Protein AF-A0A2W4IG12-F1 (afdb_monomer_lite)

Foldseek 3Di:
DDLVVVLVVLVVVPDDDDPVSVVVNVVSVVVVLLVVVLVVCVVVVHDALLVLVPDDLVVVLVVLVVDVSVQVVLCVVQVDHSVDDDSVSSSVVVCSRHPDDDPVVLLVVVVVVCVVQVPQALLLCVVRDPLVVVLVVCVVDSSSQVVLCVQQVDHSVPDDPVSVSSSCVVSVGHHDDLLRLLVVVCVVCVVVVHQALVSLVPDDLVRCLVVCVDSSSVSVCVVVVHDSVRDDSVNSSVVCVSSPGHHPPLLVQCCVLCVVVQALVSLPVCDDQLSSLVSQCVGPSSVVVLVVVVCPDSVPRDPVSSLSSRVVSPGPPRPPPPPPPLLVLLVVVQVLCVVVVNQALVSLLVCALCCQLVPSLDCVNVPPCNVVNQVSLCVQPVDGSNPDDSVSSNSSCVVSPGDDDDPVRVVVVLVVLCVVVVHDPVPDDPVNVVPPVVSVVCVRVDD

Sequence (447 aa):
MTIENYYDYLLRQDRNLSSYSSGTKSKVDNILKINEIEKIFIEKGFESYYDFYFLKIDDFKKILEENEEIRSFFHEKTGKTISKFSRTDFLDFIEIFFEKQNIQELLQDLYLFFQEKGIYYLDSYFLQLDLQNIKDEIYKNNKLKYFFKKLSRKNISELSYDDFGNILKKLGFQEISNTELFSKIKIYLKERKIFYLDDLNEIPISKFEEFFENEFVNLYFFKKGIYKSFLTREDIIKFGEDIGLLNYNYKNGINLFLKDIKNYNNLMSIGTINEIRDFLTSNRACLYILRELNLDYLQDFRSEHIQKFARRIGLEGVPKLESYDEENIKQTIKSIFENNNIKDLYTLKFYGIRNLRKGILMKKNIGKIYDKINTYIKNLTGKIIPKLESLDLEIIGKDIGLYEYTEQEQKDRFLRILKIAGVDLDTMIASDFKRRSFLWKHSQIHY

Structure (mmCIF, N/CA/C/O backbone):
data_AF-A0A2W4IG12-F1
#
_entry.id   AF-A0A2W4IG12-F1
#
loop_
_atom_site.group_PDB
_atom_site.id
_atom_site.type_symbol
_atom_site.label_atom_id
_atom_site.label_alt_id
_atom_site.label_comp_id
_atom_site.label_asym_id
_atom_site.label_entity_id
_atom_site.label_seq_id
_atom_site.pdbx_PDB_ins_code
_atom_site.Cartn_x
_atom_site.Cartn_y
_atom_site.Cartn_z
_atom_site.occupancy
_atom_site.B_iso_or_equiv
_atom_site.auth_seq_id
_atom_site.auth_comp_id
_atom_site.auth_asym_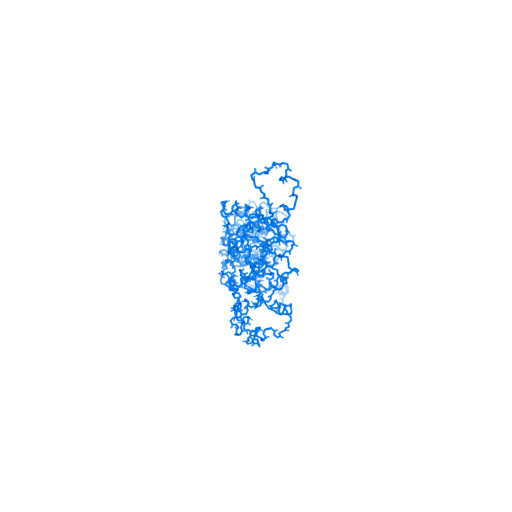id
_atom_site.auth_atom_id
_atom_site.pdbx_PDB_model_num
ATOM 1 N N . MET A 1 1 ? -2.528 -15.803 58.183 1.00 47.03 1 MET A N 1
ATOM 2 C CA . MET A 1 1 ? -3.771 -16.108 58.923 1.00 47.03 1 MET A CA 1
ATOM 3 C C . MET A 1 1 ? -4.913 -15.745 57.989 1.00 47.03 1 MET A C 1
ATOM 5 O O . MET A 1 1 ? -4.969 -14.590 57.592 1.00 47.03 1 MET A O 1
ATOM 9 N N . THR A 1 2 ? -5.693 -16.715 57.509 1.00 52.09 2 THR A N 1
ATOM 10 C CA . THR A 1 2 ? -6.857 -16.453 56.639 1.00 52.09 2 THR A CA 1
ATOM 11 C C . THR A 1 2 ? -7.980 -15.793 57.450 1.00 52.09 2 THR A C 1
ATOM 13 O O . THR A 1 2 ? -7.958 -15.863 58.680 1.00 52.09 2 THR A O 1
ATOM 16 N N . ILE A 1 3 ? -8.947 -15.143 56.787 1.00 56.22 3 ILE A N 1
ATOM 17 C CA . ILE A 1 3 ? -10.118 -14.533 57.453 1.00 56.22 3 ILE A CA 1
ATOM 18 C C . ILE A 1 3 ? -10.862 -15.581 58.296 1.00 56.22 3 ILE A C 1
ATOM 20 O O . ILE A 1 3 ? -11.201 -15.302 59.442 1.00 56.22 3 ILE A O 1
ATOM 24 N N . GLU A 1 4 ? -10.999 -16.805 57.781 1.00 52.22 4 GLU A N 1
ATOM 25 C CA . GLU A 1 4 ? -11.567 -17.956 58.499 1.00 52.22 4 GLU A CA 1
ATOM 26 C C . GLU A 1 4 ? -10.773 -18.300 59.771 1.00 52.22 4 GLU A C 1
ATOM 28 O O . GLU A 1 4 ? -11.349 -18.414 60.848 1.00 52.22 4 GLU A O 1
ATOM 33 N N . ASN A 1 5 ? -9.436 -18.345 59.701 1.00 57.41 5 ASN A N 1
ATOM 34 C CA . ASN A 1 5 ? -8.597 -18.628 60.874 1.00 57.41 5 ASN A CA 1
ATOM 35 C C . ASN A 1 5 ? -8.658 -17.510 61.934 1.00 57.41 5 ASN A C 1
ATOM 37 O O . ASN A 1 5 ? -8.469 -17.774 63.122 1.00 57.41 5 ASN A O 1
ATOM 41 N N . TYR A 1 6 ? -8.889 -16.260 61.520 1.00 61.22 6 TYR A N 1
ATOM 42 C CA . TYR A 1 6 ? -9.087 -15.133 62.436 1.00 61.22 6 TYR A CA 1
ATOM 43 C C . TYR A 1 6 ? -10.495 -15.142 63.053 1.00 61.22 6 TYR A C 1
ATOM 45 O O . TYR A 1 6 ? -10.652 -14.818 64.230 1.00 61.22 6 TYR A O 1
ATOM 53 N N . TYR A 1 7 ? -11.507 -15.573 62.298 1.00 58.25 7 TYR A N 1
ATOM 54 C CA . TYR A 1 7 ? -12.872 -15.762 62.786 1.00 58.25 7 TYR A CA 1
ATOM 55 C C . TYR A 1 7 ? -12.953 -16.875 63.839 1.00 58.25 7 TYR A C 1
ATOM 57 O O . TYR A 1 7 ? -13.481 -16.655 64.929 1.00 58.25 7 TYR A O 1
ATOM 65 N N . ASP A 1 8 ? -12.307 -18.014 63.585 1.00 60.16 8 ASP A N 1
ATOM 66 C CA . ASP A 1 8 ? -12.163 -19.107 64.554 1.00 60.16 8 ASP A CA 1
ATOM 67 C C . ASP A 1 8 ? -11.416 -18.674 65.822 1.00 60.16 8 ASP A C 1
ATOM 69 O O . ASP A 1 8 ? -11.732 -19.117 66.927 1.00 60.16 8 ASP A O 1
ATOM 73 N N . TYR A 1 9 ? -10.427 -17.786 65.691 1.00 64.56 9 TYR A N 1
ATOM 74 C CA . TYR A 1 9 ? -9.730 -17.195 66.832 1.00 64.56 9 TYR A CA 1
ATOM 75 C C . TYR A 1 9 ? -10.652 -16.288 67.668 1.00 64.56 9 TYR A C 1
ATOM 77 O O . TYR A 1 9 ? -10.629 -16.361 68.898 1.00 64.56 9 TYR A O 1
ATOM 85 N N . LEU A 1 10 ? -11.496 -15.476 67.021 1.00 57.56 10 LEU A N 1
ATOM 86 C CA . LEU A 1 10 ? -12.480 -14.621 67.695 1.00 57.56 10 LEU A CA 1
ATOM 87 C C . LEU A 1 10 ? -13.590 -15.437 68.379 1.00 57.56 10 LEU A C 1
ATOM 89 O O . LEU A 1 10 ? -13.965 -15.111 69.503 1.00 57.56 10 LEU A O 1
ATOM 93 N N . LEU A 1 11 ? -14.063 -16.522 67.756 1.00 56.12 11 LEU A N 1
ATOM 94 C CA . LEU A 1 11 ? -15.038 -17.454 68.344 1.00 56.12 11 LEU A CA 1
ATOM 95 C C . LEU A 1 11 ? -14.482 -18.242 69.540 1.00 56.12 11 LEU A C 1
ATOM 97 O O . LEU A 1 11 ? -15.245 -18.707 70.378 1.00 56.12 11 LEU A O 1
ATOM 101 N N . ARG A 1 12 ? -13.160 -18.405 69.658 1.00 58.88 12 ARG A N 1
ATOM 102 C CA . ARG A 1 12 ? -12.529 -19.071 70.815 1.00 58.88 12 ARG A CA 1
ATOM 103 C C . ARG A 1 12 ? -12.312 -18.142 72.016 1.00 58.88 12 ARG A C 1
ATOM 105 O O . ARG A 1 12 ? -12.058 -18.631 73.113 1.00 58.88 12 ARG A O 1
ATOM 112 N N . GLN A 1 13 ? -12.432 -16.825 71.841 1.00 56.78 13 GLN A N 1
ATOM 113 C CA . GLN A 1 13 ? -12.286 -15.800 72.894 1.00 56.78 13 GLN A CA 1
ATOM 114 C C . GLN A 1 13 ? -13.610 -15.502 73.642 1.00 56.78 13 GLN A C 1
ATOM 116 O O . GLN A 1 13 ? -13.711 -14.529 74.391 1.00 56.78 13 GLN A O 1
ATOM 121 N N . ASP A 1 14 ? -14.630 -16.344 73.455 1.00 47.94 14 ASP A N 1
ATOM 122 C CA . ASP A 1 14 ? -16.059 -16.101 73.708 1.00 47.94 14 ASP A CA 1
ATOM 123 C C . ASP A 1 14 ? -16.494 -16.097 75.188 1.00 47.94 14 ASP A C 1
ATOM 125 O O . ASP A 1 14 ? -17.444 -16.772 75.581 1.00 47.94 14 ASP A O 1
ATOM 129 N N . ARG A 1 15 ? -15.805 -15.347 76.060 1.00 45.75 15 ARG A N 1
ATOM 130 C CA . ARG A 1 15 ? -16.297 -15.132 77.436 1.00 45.75 15 ARG A CA 1
ATOM 131 C C . ARG A 1 15 ? -16.366 -13.698 77.930 1.00 45.75 15 ARG A C 1
ATOM 133 O O . ARG A 1 15 ? -17.017 -13.503 78.943 1.00 45.75 15 ARG A O 1
ATOM 140 N N . ASN A 1 16 ? -15.791 -12.702 77.254 1.00 52.25 16 ASN A N 1
ATOM 141 C CA . ASN A 1 16 ? -15.937 -11.294 77.655 1.00 52.25 16 ASN A CA 1
ATOM 142 C C . ASN A 1 16 ? -15.694 -10.357 76.461 1.00 52.25 16 ASN A C 1
ATOM 144 O O . ASN A 1 16 ? -14.557 -9.971 76.200 1.00 52.25 16 ASN A O 1
ATOM 148 N N . LEU A 1 17 ? -16.741 -9.981 75.724 1.00 49.34 17 LEU A N 1
ATOM 149 C CA . LEU A 1 17 ? -16.612 -9.104 74.555 1.00 49.34 17 LEU A CA 1
ATOM 150 C C . LEU A 1 17 ? -17.075 -7.674 74.886 1.00 49.34 17 LEU A C 1
ATOM 152 O O . LEU A 1 17 ? -18.234 -7.433 75.218 1.00 49.34 17 LEU A O 1
ATOM 156 N N . SER A 1 18 ? -16.147 -6.716 74.781 1.00 53.81 18 SER A N 1
ATOM 157 C CA . SER A 1 18 ? -16.412 -5.270 74.770 1.00 53.81 18 SER A CA 1
ATOM 158 C C . SER A 1 18 ? -17.020 -4.840 73.424 1.00 53.81 18 SER A C 1
ATOM 160 O O . SER A 1 18 ? -16.846 -5.525 72.412 1.00 53.81 18 SER A O 1
ATOM 162 N N . SER A 1 19 ? -17.697 -3.687 73.363 1.00 50.97 19 SER A N 1
ATOM 163 C CA . SER A 1 19 ? -18.369 -3.166 72.151 1.00 50.97 19 SER A CA 1
ATOM 164 C C . SER A 1 19 ? -17.497 -3.191 70.882 1.00 50.97 19 SER A C 1
ATOM 166 O O . SER A 1 19 ? -17.994 -3.477 69.792 1.00 50.97 19 SER A O 1
ATOM 168 N N . TYR A 1 20 ? -16.184 -2.999 71.022 1.00 51.06 20 TYR A N 1
ATOM 169 C CA . TYR A 1 20 ? -15.213 -3.046 69.926 1.00 51.06 20 TYR A CA 1
ATOM 170 C C . TYR A 1 20 ? -15.169 -4.409 69.216 1.00 51.06 20 TYR A C 1
ATOM 172 O O . TYR A 1 20 ? -15.141 -4.499 67.992 1.00 51.06 20 TYR A O 1
ATOM 180 N N . SER A 1 21 ? -15.227 -5.487 69.991 1.00 52.88 21 SER A N 1
ATOM 181 C CA . SER A 1 21 ? -15.132 -6.858 69.491 1.00 52.88 21 SER A CA 1
ATOM 182 C C . SER A 1 21 ? -16.433 -7.365 68.844 1.00 52.88 21 SER A C 1
ATOM 184 O O . SER A 1 21 ? -16.383 -8.112 67.867 1.00 52.88 21 SER A O 1
ATOM 186 N N . SER A 1 22 ? -17.590 -6.850 69.284 1.00 58.00 22 SER A N 1
ATOM 187 C CA . SER A 1 22 ? -18.883 -7.063 68.611 1.00 58.00 22 SER A CA 1
ATOM 188 C C . SER A 1 22 ? -18.947 -6.398 67.226 1.00 58.00 22 SER A C 1
ATOM 190 O O . SER A 1 22 ? -19.444 -6.995 66.270 1.00 58.00 22 SER A O 1
ATOM 192 N N . GLY A 1 23 ? -18.357 -5.203 67.084 1.00 59.34 23 GLY A N 1
ATOM 193 C CA . GLY A 1 23 ? -18.256 -4.499 65.803 1.00 59.34 23 GLY A CA 1
ATOM 194 C C . GLY A 1 23 ? -17.329 -5.199 64.805 1.00 59.34 23 GLY A C 1
ATOM 195 O O . GLY A 1 23 ? -17.618 -5.222 63.611 1.00 59.34 23 GLY A O 1
ATOM 196 N N . THR A 1 24 ? -16.242 -5.815 65.276 1.00 60.88 24 THR A N 1
ATOM 197 C CA . THR A 1 24 ? -15.331 -6.596 64.423 1.00 60.88 24 THR A CA 1
ATOM 198 C C . THR A 1 24 ? -15.973 -7.899 63.944 1.00 60.88 24 THR A C 1
ATOM 200 O O . THR A 1 24 ? -15.871 -8.209 62.760 1.00 60.88 24 THR A O 1
ATOM 203 N N . LYS A 1 25 ? -16.700 -8.620 64.811 1.00 64.69 25 LYS A N 1
ATOM 204 C CA . LYS A 1 25 ? -17.433 -9.845 64.436 1.00 64.69 25 LYS A CA 1
ATOM 205 C C . LYS A 1 25 ? -18.475 -9.572 63.344 1.00 64.69 25 LYS A C 1
ATOM 207 O O . LYS A 1 25 ? -18.444 -10.213 62.302 1.00 64.69 25 LYS A O 1
ATOM 212 N N . SER A 1 26 ? -19.288 -8.527 63.519 1.00 68.50 26 SER A N 1
ATOM 213 C CA . SER A 1 26 ? -20.292 -8.107 62.528 1.00 68.50 26 SER A CA 1
ATOM 214 C C . SER A 1 26 ? -19.691 -7.730 61.165 1.00 68.50 26 SER A C 1
ATOM 216 O O . SER A 1 26 ? -20.302 -7.978 60.124 1.00 68.50 26 SER A O 1
ATOM 218 N N . LYS A 1 27 ? -18.486 -7.146 61.138 1.00 71.88 27 LYS A N 1
ATOM 219 C CA . LYS A 1 27 ? -17.778 -6.854 59.882 1.00 71.88 27 LYS A CA 1
ATOM 220 C C . LYS A 1 27 ? -17.310 -8.127 59.179 1.00 71.88 27 LYS A C 1
ATOM 222 O O . LYS A 1 27 ? -17.462 -8.216 57.967 1.00 71.88 27 LYS A O 1
ATOM 227 N N . VAL A 1 28 ? -16.774 -9.098 59.921 1.00 70.00 28 VAL A N 1
ATOM 228 C CA . VAL A 1 28 ? -16.328 -10.379 59.347 1.00 70.00 28 VAL A CA 1
ATOM 229 C C . VAL A 1 28 ? -17.517 -11.195 58.834 1.00 70.00 28 VAL A C 1
ATOM 231 O O . VAL A 1 28 ? -17.464 -11.666 57.703 1.00 70.00 28 VAL A O 1
ATOM 234 N N . ASP A 1 29 ? -18.615 -11.268 59.593 1.00 74.38 29 ASP A N 1
ATOM 235 C CA . ASP A 1 29 ? -19.853 -11.942 59.167 1.00 74.38 29 ASP A CA 1
ATOM 236 C C . ASP A 1 29 ? -20.424 -11.330 57.876 1.00 74.38 29 ASP A C 1
ATOM 238 O O . ASP A 1 29 ? -20.870 -12.047 56.984 1.00 74.38 29 ASP A O 1
ATOM 242 N N . ASN A 1 30 ? -20.381 -9.998 57.745 1.00 79.88 30 ASN A N 1
ATOM 243 C CA . ASN A 1 30 ? -20.794 -9.319 56.514 1.00 79.88 30 ASN A CA 1
ATOM 244 C C . ASN A 1 30 ? -19.894 -9.671 55.323 1.00 79.88 30 ASN A C 1
ATOM 246 O O . ASN A 1 30 ? -20.411 -9.878 54.233 1.00 79.88 30 ASN A O 1
ATOM 250 N N . ILE A 1 31 ? -18.572 -9.742 55.510 1.00 80.25 31 ILE A N 1
ATOM 251 C CA . ILE A 1 31 ? -17.636 -10.103 54.432 1.00 80.25 31 ILE A CA 1
ATOM 252 C C . ILE A 1 31 ? -17.869 -11.548 53.972 1.00 80.25 31 ILE A C 1
ATOM 254 O O . ILE A 1 31 ? -17.892 -11.808 52.773 1.00 80.25 31 ILE A O 1
ATOM 258 N N . LEU A 1 32 ? -18.072 -12.480 54.909 1.00 78.88 32 LEU A N 1
ATOM 259 C CA . LEU A 1 32 ? -18.357 -13.880 54.582 1.00 78.88 32 LEU A CA 1
ATOM 260 C C . LEU A 1 32 ? -19.655 -14.011 53.774 1.00 78.88 32 LEU A C 1
ATOM 262 O O . LEU A 1 32 ? -19.633 -14.613 52.703 1.00 78.88 32 LEU A O 1
ATOM 266 N N . LYS A 1 33 ? -20.734 -13.343 54.208 1.00 85.62 33 LYS A N 1
ATOM 267 C CA . LYS A 1 33 ? -22.004 -13.298 53.462 1.00 85.62 33 LYS A CA 1
ATOM 268 C C . LYS A 1 33 ? -21.867 -12.680 52.072 1.00 85.62 33 LYS A C 1
ATOM 270 O O . LYS A 1 33 ? -22.506 -13.148 51.133 1.00 85.62 33 LYS A O 1
ATOM 275 N N . ILE A 1 34 ? -21.053 -11.629 51.928 1.00 88.19 34 ILE A N 1
ATOM 276 C CA . ILE A 1 34 ? -20.787 -11.016 50.619 1.00 88.19 34 ILE A CA 1
ATOM 277 C C . ILE A 1 34 ? -20.167 -12.054 49.678 1.00 88.19 34 ILE A C 1
ATOM 279 O O . ILE A 1 34 ? -20.688 -12.260 48.586 1.00 88.19 34 ILE A O 1
ATOM 283 N N . ASN A 1 35 ? -19.136 -12.768 50.137 1.00 87.56 35 ASN A N 1
ATOM 284 C CA . ASN A 1 35 ? -18.454 -13.789 49.339 1.00 87.56 35 ASN A CA 1
ATOM 285 C C . ASN A 1 35 ? -19.363 -14.982 48.985 1.00 87.56 35 ASN A C 1
ATOM 287 O O . ASN A 1 35 ? -19.229 -15.562 47.909 1.00 87.56 35 ASN A O 1
ATOM 291 N N . GLU A 1 36 ? -20.261 -15.390 49.884 1.00 90.44 36 GLU A N 1
ATOM 292 C CA . GLU A 1 36 ? -21.219 -16.479 49.634 1.00 90.44 36 GLU A CA 1
ATOM 293 C C . GLU A 1 36 ? -22.238 -16.094 48.558 1.00 90.44 36 GLU A C 1
ATOM 295 O O . GLU A 1 36 ? -22.433 -16.836 47.595 1.00 90.44 36 GLU A O 1
ATOM 300 N N . ILE A 1 37 ? -22.830 -14.904 48.664 1.00 91.94 37 ILE A N 1
ATOM 301 C CA . ILE A 1 37 ? -23.789 -14.406 47.672 1.00 91.94 37 ILE A CA 1
ATOM 302 C C . ILE A 1 37 ? -23.110 -14.147 46.319 1.00 91.94 37 ILE A C 1
ATOM 304 O O . ILE A 1 37 ? -23.682 -14.477 45.278 1.00 91.94 37 ILE A O 1
ATOM 308 N N . GLU A 1 38 ? -21.890 -13.603 46.314 1.00 92.44 38 GLU A N 1
ATOM 309 C CA . GLU A 1 38 ? -21.103 -13.414 45.091 1.00 92.44 38 GLU A CA 1
ATOM 310 C C . GLU A 1 38 ? -20.894 -14.744 44.350 1.00 92.44 38 GLU A C 1
ATOM 312 O O . GLU A 1 38 ? -21.138 -14.820 43.145 1.00 92.44 38 GLU A O 1
ATOM 317 N N . LYS A 1 39 ? -20.550 -15.825 45.066 1.00 92.06 39 LYS A N 1
ATOM 318 C CA . LYS A 1 39 ? -20.434 -17.169 44.472 1.00 92.06 39 LYS A CA 1
ATOM 319 C C . LYS A 1 39 ? -21.738 -17.642 43.839 1.00 92.06 39 LYS A C 1
ATOM 321 O O . LYS A 1 39 ? -21.699 -18.171 42.733 1.00 92.06 39 LYS A O 1
ATOM 326 N N . ILE A 1 40 ? -22.884 -17.415 44.485 1.00 92.38 40 ILE A N 1
ATOM 327 C CA . ILE A 1 40 ? -24.192 -17.793 43.924 1.00 92.38 40 ILE A CA 1
ATOM 328 C C . ILE A 1 40 ? -24.456 -17.047 42.608 1.00 92.38 40 ILE A C 1
ATOM 330 O O . ILE A 1 40 ? -24.998 -17.621 41.661 1.00 92.38 40 ILE A O 1
ATOM 334 N N . PHE A 1 41 ? -24.075 -15.770 42.522 1.00 94.19 41 PHE A N 1
ATOM 335 C CA . PHE A 1 41 ? -24.180 -15.011 41.277 1.00 94.19 41 PHE A CA 1
ATOM 336 C C . PHE A 1 41 ? -23.268 -15.576 40.182 1.00 94.19 41 PHE A C 1
ATOM 338 O O . PHE A 1 41 ? -23.743 -15.791 39.064 1.00 94.19 41 PHE A O 1
ATOM 345 N N . ILE A 1 42 ? -22.014 -15.896 40.509 1.00 92.94 42 ILE A N 1
ATOM 346 C CA . ILE A 1 42 ? -21.060 -16.509 39.572 1.00 92.94 42 ILE A CA 1
ATOM 347 C C . ILE A 1 42 ? -21.564 -17.872 39.077 1.00 92.94 42 ILE A C 1
ATOM 349 O O . ILE A 1 42 ? -21.557 -18.129 37.876 1.00 92.94 42 ILE A O 1
ATOM 353 N N . GLU A 1 43 ? -22.088 -18.723 39.961 1.00 92.44 43 GLU A N 1
ATOM 354 C CA . GLU A 1 43 ? -22.671 -20.027 39.599 1.00 92.44 43 GLU A CA 1
ATOM 355 C C . GLU A 1 43 ? -23.898 -19.899 38.682 1.00 92.44 43 GLU A C 1
ATOM 357 O O . GLU A 1 43 ? -24.149 -20.766 37.843 1.00 92.44 43 GLU A O 1
ATOM 362 N N . LYS A 1 44 ? -24.645 -18.795 38.797 1.00 90.94 44 LYS A N 1
ATOM 363 C CA . LYS A 1 44 ? -25.749 -18.440 37.890 1.00 90.94 44 LYS A CA 1
ATOM 364 C C . LYS A 1 44 ? -25.276 -17.782 36.579 1.00 90.94 44 LYS A C 1
ATOM 366 O O . LYS A 1 44 ? -26.120 -17.435 35.753 1.00 90.94 44 LYS A O 1
ATOM 371 N N . GLY A 1 45 ? -23.966 -17.639 36.367 1.00 90.62 45 GLY A N 1
ATOM 372 C CA . GLY A 1 45 ? -23.359 -17.094 35.148 1.00 90.62 45 GLY A CA 1
ATOM 373 C C . GLY A 1 45 ? -23.189 -15.573 35.136 1.00 90.62 45 GLY A C 1
ATOM 374 O O . GLY A 1 45 ? -23.019 -14.997 34.063 1.00 90.62 45 GLY A O 1
ATOM 375 N N . PHE A 1 46 ? -23.269 -14.909 36.292 1.00 92.31 46 PHE A N 1
ATOM 376 C CA . PHE A 1 46 ? -22.984 -13.480 36.416 1.00 92.31 46 PHE A CA 1
ATOM 377 C C . PHE A 1 46 ? -21.547 -13.271 36.890 1.00 92.31 46 PHE A C 1
ATOM 379 O O . PHE A 1 46 ? -21.213 -13.594 38.026 1.00 92.31 46 PHE A O 1
ATOM 386 N N . GLU A 1 47 ? -20.707 -12.697 36.035 1.00 90.00 47 GLU A N 1
ATOM 387 C CA . GLU A 1 47 ? -19.275 -12.536 36.315 1.00 90.00 47 GLU A CA 1
ATOM 388 C C . GLU A 1 47 ? -18.899 -11.079 36.612 1.00 90.00 47 GLU A C 1
ATOM 390 O O . GLU A 1 47 ? -17.804 -10.795 37.094 1.00 90.00 47 GLU A O 1
ATOM 395 N N . SER A 1 48 ? -19.787 -10.128 36.310 1.00 90.62 48 SER A N 1
ATOM 396 C CA . SER A 1 48 ? -19.502 -8.705 36.456 1.00 90.62 48 SER A CA 1
ATOM 397 C C . SER A 1 48 ? -20.738 -7.856 36.746 1.00 90.62 48 SER A C 1
ATOM 399 O O . SER A 1 48 ? -21.877 -8.210 36.432 1.00 90.62 48 SER A O 1
ATOM 401 N N . TYR A 1 49 ? -20.495 -6.631 37.223 1.00 91.69 49 TYR A N 1
ATOM 402 C CA . TYR A 1 49 ? -21.516 -5.586 37.354 1.00 91.69 49 TYR A CA 1
ATOM 403 C C . TYR A 1 49 ? -22.299 -5.358 36.046 1.00 91.69 49 TYR A C 1
ATOM 405 O O . TYR A 1 49 ? -23.492 -5.045 36.055 1.00 91.69 49 TYR A O 1
ATOM 413 N N . TYR A 1 50 ? -21.642 -5.508 34.892 1.00 91.12 50 TYR A N 1
ATOM 414 C CA . TYR A 1 50 ? -22.235 -5.199 33.591 1.00 91.12 50 TYR A CA 1
ATOM 415 C C . TYR A 1 50 ? -23.267 -6.234 33.140 1.00 91.12 50 TYR A C 1
ATOM 417 O O . TYR A 1 50 ? -24.179 -5.880 32.388 1.00 91.12 50 TYR A O 1
ATOM 425 N N . ASP A 1 51 ? -23.187 -7.468 33.635 1.00 91.75 51 ASP A N 1
ATOM 426 C CA . ASP A 1 51 ? -24.194 -8.501 33.372 1.00 91.75 51 ASP A CA 1
ATOM 427 C C . ASP A 1 51 ? -25.524 -8.121 34.029 1.00 91.75 51 ASP A C 1
ATOM 429 O O . ASP A 1 51 ? -26.578 -8.104 33.386 1.00 91.75 51 ASP A O 1
ATOM 433 N N . PHE A 1 52 ? -25.454 -7.652 35.276 1.00 93.19 52 PHE A N 1
ATOM 434 C CA . PHE A 1 52 ? -26.588 -7.067 35.987 1.00 93.19 52 PHE A CA 1
ATOM 435 C C . PHE A 1 52 ? -27.068 -5.765 35.350 1.00 93.19 52 PHE A C 1
ATOM 437 O O . PHE A 1 52 ? -28.274 -5.519 35.267 1.00 93.19 52 PHE A O 1
ATOM 444 N N . TYR A 1 53 ? -26.155 -4.947 34.817 1.00 90.75 53 TYR A N 1
ATOM 445 C CA . TYR A 1 53 ? -26.547 -3.750 34.085 1.00 90.75 53 TYR A CA 1
ATOM 446 C C . TYR A 1 53 ? -27.423 -4.076 32.874 1.00 90.75 53 TYR A C 1
ATOM 448 O O . TYR A 1 53 ? -28.299 -3.285 32.564 1.00 90.75 53 TYR A O 1
ATOM 456 N N . PHE A 1 54 ? -27.279 -5.200 32.176 1.00 89.38 54 PHE A N 1
ATOM 457 C CA . PHE A 1 54 ? -28.198 -5.536 31.073 1.00 89.38 54 PHE A CA 1
ATOM 458 C C . PHE A 1 54 ? -29.377 -6.425 31.476 1.00 89.38 54 PHE A C 1
ATOM 460 O O . PHE A 1 54 ? -30.298 -6.601 30.675 1.00 89.38 54 PHE A O 1
ATOM 467 N N . LEU A 1 55 ? -29.413 -6.887 32.726 1.00 92.88 55 LEU A N 1
ATOM 468 C CA . LEU A 1 55 ? -30.511 -7.670 33.278 1.00 92.88 55 LEU A CA 1
ATOM 469 C C . LEU A 1 55 ? -31.789 -6.826 33.424 1.00 92.88 55 LEU A C 1
ATOM 471 O O . LEU A 1 55 ? -31.761 -5.646 33.810 1.00 92.88 55 LEU A O 1
ATOM 475 N N . LYS A 1 56 ? -32.941 -7.429 33.106 1.00 92.50 56 LYS A N 1
ATOM 476 C CA . LYS A 1 56 ? -34.250 -6.813 33.353 1.00 92.50 56 LYS A CA 1
ATOM 477 C C . LYS A 1 56 ? -34.585 -6.909 34.837 1.00 92.50 56 LYS A C 1
ATOM 479 O O . LYS A 1 56 ? -34.279 -7.900 35.491 1.00 92.50 56 LYS A O 1
ATOM 484 N N . ILE A 1 57 ? -35.286 -5.900 35.353 1.00 91.50 57 ILE A N 1
ATOM 485 C CA . ILE A 1 57 ? -35.656 -5.849 36.773 1.00 91.50 57 ILE A CA 1
ATOM 486 C C . ILE A 1 57 ? -36.487 -7.066 37.203 1.00 91.50 57 ILE A C 1
ATOM 488 O O . ILE A 1 57 ? -36.302 -7.572 38.303 1.00 91.50 57 ILE A O 1
ATOM 492 N N . ASP A 1 58 ? -37.358 -7.568 36.325 1.00 91.56 58 ASP A N 1
ATOM 493 C CA . ASP A 1 58 ? -38.205 -8.724 36.626 1.00 91.56 58 ASP A CA 1
ATOM 494 C C . ASP A 1 58 ? -37.420 -10.037 36.654 1.00 91.56 58 ASP A C 1
ATOM 496 O O . ASP A 1 58 ? -37.778 -10.942 37.400 1.00 91.56 58 ASP A O 1
ATOM 500 N N . ASP A 1 59 ? -36.318 -10.134 35.910 1.00 93.25 59 ASP A N 1
ATOM 501 C CA . ASP A 1 59 ? -35.436 -11.297 35.993 1.00 93.25 59 ASP A CA 1
ATOM 502 C C . ASP A 1 59 ? -34.617 -11.261 37.290 1.00 93.25 59 ASP A C 1
ATOM 504 O O . ASP A 1 59 ? -34.458 -12.288 37.941 1.00 93.25 59 ASP A O 1
ATOM 508 N N . PHE A 1 60 ? -34.205 -10.074 37.750 1.00 93.62 60 PHE A N 1
ATOM 509 C CA . PHE A 1 60 ? -33.601 -9.940 39.078 1.00 93.62 60 PHE A CA 1
ATOM 510 C C . PHE A 1 60 ? -34.589 -10.261 40.211 1.00 93.62 60 PHE A C 1
ATOM 512 O O . PHE A 1 60 ? -34.216 -10.917 41.179 1.00 93.62 60 PHE A O 1
ATOM 519 N N . LYS A 1 61 ? -35.868 -9.871 40.086 1.00 92.69 61 LYS A N 1
ATOM 520 C CA . LYS A 1 61 ? -36.909 -10.264 41.055 1.00 92.69 61 LYS A CA 1
ATOM 521 C C . LYS A 1 61 ? -37.008 -11.777 41.200 1.00 92.69 61 LYS A C 1
ATOM 523 O O . LYS A 1 61 ? -37.048 -12.249 42.328 1.00 92.69 61 LYS A O 1
ATOM 528 N N . LYS A 1 62 ? -36.983 -12.521 40.090 1.00 92.69 62 LYS A N 1
ATOM 529 C CA . LYS A 1 62 ? -36.984 -13.992 40.127 1.00 92.69 62 LYS A CA 1
ATOM 530 C C . LYS A 1 62 ? -35.784 -14.537 40.896 1.00 92.69 62 LYS A C 1
ATOM 532 O O . LYS A 1 62 ? -35.958 -15.430 41.709 1.00 92.69 62 LYS A O 1
ATOM 537 N N . ILE A 1 63 ? -34.592 -13.956 40.721 1.00 92.44 63 ILE A N 1
ATOM 538 C CA . ILE A 1 63 ? -33.402 -14.358 41.493 1.00 92.44 63 ILE A CA 1
ATOM 539 C C . ILE A 1 63 ? -33.633 -14.173 43.001 1.00 92.44 63 ILE A C 1
ATOM 541 O O . ILE A 1 63 ? -33.288 -15.057 43.781 1.00 92.44 63 ILE A O 1
ATOM 545 N N . LEU A 1 64 ? -34.248 -13.058 43.416 1.00 92.38 64 LEU A N 1
ATOM 546 C CA . LEU A 1 64 ? -34.608 -12.828 44.821 1.00 92.38 64 LEU A CA 1
ATOM 547 C C . LEU A 1 64 ? -35.723 -13.774 45.307 1.00 92.38 64 LEU A C 1
ATOM 549 O O . LEU A 1 64 ? -35.760 -14.142 46.475 1.00 92.38 64 LEU A O 1
ATOM 553 N N . GLU A 1 65 ? -36.664 -14.157 44.449 1.00 92.25 65 GLU A N 1
ATOM 554 C CA . GLU A 1 65 ? -37.728 -15.107 44.802 1.00 92.25 65 GLU A CA 1
ATOM 555 C C . GLU A 1 65 ? -37.198 -16.538 44.954 1.00 92.25 65 GLU A C 1
ATOM 557 O O . GLU A 1 65 ? -37.642 -17.261 45.843 1.00 92.25 65 GLU A O 1
ATOM 562 N N . GLU A 1 66 ? -36.230 -16.925 44.124 1.00 93.00 66 GLU A N 1
ATOM 563 C CA . GLU A 1 66 ? -35.587 -18.241 44.134 1.00 93.00 66 GLU A CA 1
ATOM 564 C C . GLU A 1 66 ? -34.592 -18.424 45.287 1.00 93.00 66 GLU A C 1
ATOM 566 O O . GLU A 1 66 ? -34.298 -19.560 45.657 1.00 93.00 66 GLU A O 1
ATOM 571 N N . ASN A 1 67 ? -34.045 -17.334 45.839 1.00 91.62 67 ASN A N 1
ATOM 572 C CA . ASN A 1 67 ? -33.006 -17.398 46.861 1.00 91.62 67 ASN A CA 1
ATOM 573 C C . ASN A 1 67 ? -33.316 -16.485 48.062 1.00 91.62 67 ASN A C 1
ATOM 575 O O . ASN A 1 67 ? -33.123 -15.265 48.026 1.00 91.62 67 ASN A O 1
ATOM 579 N N . GLU A 1 68 ? -33.786 -17.105 49.149 1.00 90.69 68 GLU A N 1
ATOM 580 C CA . GLU A 1 68 ? -34.192 -16.422 50.384 1.00 90.69 68 GLU A CA 1
ATOM 581 C C . GLU A 1 68 ? -33.039 -15.667 51.063 1.00 90.69 68 GLU A C 1
ATOM 583 O O . GLU A 1 68 ? -33.254 -14.605 51.655 1.00 90.69 68 GLU A O 1
ATOM 588 N N . GLU A 1 69 ? -31.812 -16.170 50.939 1.00 89.81 69 GLU A N 1
ATOM 589 C CA . GLU A 1 69 ? -30.622 -15.555 51.522 1.00 89.81 69 GLU A CA 1
ATOM 590 C C . GLU A 1 69 ? -30.270 -14.242 50.815 1.00 89.81 69 GLU A C 1
ATOM 592 O O . GLU A 1 69 ? -30.174 -13.195 51.466 1.00 89.81 69 GLU A O 1
ATOM 597 N N . ILE A 1 70 ? -30.208 -14.257 49.477 1.00 91.88 70 ILE A N 1
ATOM 598 C CA . ILE A 1 70 ? -29.985 -13.045 48.671 1.00 91.88 70 ILE A CA 1
ATOM 599 C C . ILE A 1 70 ? -31.110 -12.036 48.919 1.00 91.88 70 ILE A C 1
ATOM 601 O O . ILE A 1 70 ? -30.849 -10.846 49.098 1.00 91.88 70 ILE A O 1
ATOM 605 N N . ARG A 1 71 ? -32.367 -12.492 48.983 1.00 92.38 71 ARG A N 1
ATOM 606 C CA . ARG A 1 71 ? -33.529 -11.639 49.277 1.00 92.38 71 ARG A CA 1
ATOM 607 C C . ARG A 1 71 ? -33.431 -10.950 50.629 1.00 92.38 71 ARG A C 1
ATOM 609 O O . ARG A 1 71 ? -33.714 -9.753 50.728 1.00 92.38 71 ARG A O 1
ATOM 616 N N . SER A 1 72 ? -33.084 -11.705 51.663 1.00 90.31 72 SER A N 1
ATOM 617 C CA . SER A 1 72 ? -32.975 -11.184 53.024 1.00 90.31 72 SER A CA 1
ATOM 618 C C . SER A 1 72 ? -31.848 -10.161 53.112 1.00 90.31 72 SER A C 1
ATOM 620 O O . SER A 1 72 ? -32.052 -9.069 53.643 1.00 90.31 72 SER A O 1
ATOM 622 N N . PHE A 1 73 ? -30.701 -10.460 52.499 1.00 91.25 73 PHE A N 1
ATOM 623 C CA . PHE A 1 73 ? -29.564 -9.546 52.439 1.00 91.25 73 PHE A CA 1
ATOM 624 C C . PHE A 1 73 ? -29.863 -8.287 51.609 1.00 91.25 73 PHE A C 1
ATOM 626 O O . PHE A 1 73 ? -29.514 -7.179 52.013 1.00 91.25 73 PHE A O 1
ATOM 633 N N . PHE A 1 74 ? -30.588 -8.420 50.495 1.00 91.88 74 PHE A N 1
ATOM 634 C CA . PHE A 1 74 ? -31.063 -7.284 49.701 1.00 91.88 74 PHE A CA 1
ATOM 635 C C . PHE A 1 74 ? -31.936 -6.342 50.530 1.00 91.88 74 PHE A C 1
ATOM 637 O O . PHE A 1 74 ? -31.702 -5.131 50.545 1.00 91.88 74 PHE A O 1
ATOM 644 N N . HIS A 1 75 ? -32.920 -6.885 51.252 1.00 91.00 75 HIS A N 1
ATOM 645 C CA . HIS A 1 75 ? -33.781 -6.090 52.125 1.00 91.00 75 HIS A CA 1
ATOM 646 C C . HIS A 1 75 ? -32.983 -5.435 53.262 1.00 91.00 75 HIS A C 1
ATOM 648 O O . HIS A 1 75 ? -33.222 -4.272 53.578 1.00 91.00 75 HIS A O 1
ATOM 654 N N . GLU A 1 76 ? -32.018 -6.145 53.853 1.00 89.94 76 GLU A N 1
ATOM 655 C CA . GLU A 1 76 ? -31.133 -5.610 54.895 1.00 89.94 76 GLU A CA 1
ATOM 656 C C . GLU A 1 76 ? -30.323 -4.402 54.397 1.00 89.94 76 GLU A C 1
ATOM 658 O O . GLU A 1 76 ? -30.255 -3.384 55.085 1.00 89.94 76 GLU A O 1
ATOM 663 N N . LYS A 1 77 ? -29.729 -4.488 53.198 1.00 88.94 77 LYS A N 1
ATOM 664 C CA . LYS A 1 77 ? -28.856 -3.431 52.660 1.00 88.94 77 LYS A CA 1
ATOM 665 C C . LYS A 1 77 ? -29.608 -2.255 52.048 1.00 88.94 77 LYS A C 1
ATOM 667 O O . LYS A 1 77 ? -29.135 -1.127 52.142 1.00 88.94 77 LYS A O 1
ATOM 672 N N . THR A 1 78 ? -30.762 -2.497 51.433 1.00 89.06 78 THR A N 1
ATOM 673 C CA . THR A 1 78 ? -31.497 -1.458 50.686 1.00 89.06 78 THR A CA 1
ATOM 674 C C . THR A 1 78 ? -32.732 -0.929 51.420 1.00 89.06 78 THR A C 1
ATOM 676 O O . THR A 1 78 ? -33.249 0.137 51.079 1.00 89.06 78 THR A O 1
ATOM 679 N N . GLY A 1 79 ? -33.261 -1.673 52.398 1.00 89.94 79 GLY A N 1
ATOM 680 C CA . GLY A 1 79 ? -34.560 -1.401 53.022 1.00 89.94 79 GLY A CA 1
ATOM 681 C C . GLY A 1 79 ? -35.750 -1.563 52.067 1.00 89.94 79 GLY A C 1
ATOM 682 O O . GLY A 1 79 ? -36.853 -1.096 52.367 1.00 89.94 79 GLY A O 1
ATOM 683 N N . LYS A 1 80 ? -35.544 -2.163 50.888 1.00 91.38 80 LYS A N 1
ATOM 684 C CA . LYS A 1 80 ? -36.573 -2.336 49.858 1.00 91.38 80 LYS A CA 1
ATOM 685 C C . LYS A 1 80 ? -37.110 -3.761 49.849 1.00 91.38 80 LYS A C 1
ATOM 687 O O . LYS A 1 80 ? -36.401 -4.729 50.107 1.00 91.38 80 LYS A O 1
ATOM 692 N N . THR A 1 81 ? -38.384 -3.895 49.491 1.00 88.94 81 THR A N 1
ATOM 693 C CA . THR A 1 81 ? -39.021 -5.202 49.270 1.00 88.94 81 THR A CA 1
ATOM 694 C C . THR A 1 81 ? -39.003 -5.555 47.785 1.00 88.94 81 THR A C 1
ATOM 696 O O . THR A 1 81 ? -38.975 -4.656 46.947 1.00 88.94 81 THR A O 1
ATOM 699 N N . ILE A 1 82 ? -39.119 -6.846 47.445 1.00 86.06 82 ILE A N 1
ATOM 700 C CA . ILE A 1 82 ? -39.173 -7.334 46.047 1.00 86.06 82 ILE A CA 1
ATOM 701 C C . ILE A 1 82 ? -40.241 -6.598 45.215 1.00 86.06 82 ILE A C 1
ATOM 703 O O . ILE A 1 82 ? -40.034 -6.292 44.043 1.00 86.06 82 ILE A O 1
ATOM 707 N N . SER A 1 83 ? -41.379 -6.263 45.831 1.00 84.56 83 SER A N 1
ATOM 708 C CA . SER A 1 83 ? -42.481 -5.558 45.161 1.00 84.56 83 SER A CA 1
ATOM 709 C C . SER A 1 83 ? -42.202 -4.075 44.874 1.00 84.56 83 SER A C 1
ATOM 711 O O . SER A 1 83 ? -42.873 -3.477 44.034 1.00 84.56 83 SER A O 1
ATOM 713 N N . LYS A 1 84 ? -41.242 -3.465 45.582 1.00 87.75 84 LYS A N 1
ATOM 714 C CA . LYS A 1 84 ? -40.999 -2.016 45.596 1.00 87.75 84 LYS A CA 1
ATOM 715 C C . LYS A 1 84 ? -39.502 -1.699 45.642 1.00 87.75 84 LYS A C 1
ATOM 717 O O . LYS A 1 84 ? -39.014 -1.146 46.627 1.00 87.75 84 LYS A O 1
ATOM 722 N N . PHE A 1 85 ? -38.799 -1.998 44.556 1.00 90.94 85 PHE A N 1
ATOM 723 C CA . PHE A 1 85 ? -37.465 -1.461 44.288 1.00 90.94 85 PHE A CA 1
ATOM 724 C C . PHE A 1 85 ? -37.362 -0.985 42.836 1.00 90.94 85 PHE A C 1
ATOM 726 O O . PHE A 1 85 ? -38.072 -1.464 41.948 1.00 90.94 85 PHE A O 1
ATOM 733 N N . SER A 1 86 ? -36.509 0.006 42.612 1.00 91.38 86 SER A N 1
ATOM 734 C CA . SER A 1 86 ? -36.187 0.552 41.300 1.00 91.38 86 SER A CA 1
ATOM 735 C C . SER A 1 86 ? -34.941 -0.114 40.724 1.00 91.38 86 SER A C 1
ATOM 737 O O . SER A 1 86 ? -34.179 -0.787 41.412 1.00 91.38 86 SER A O 1
ATOM 739 N N . ARG A 1 87 ? -34.682 0.123 39.440 1.00 89.94 87 ARG A N 1
ATOM 740 C CA . ARG A 1 87 ? -33.449 -0.339 38.800 1.00 89.94 87 ARG A CA 1
ATOM 741 C C . ARG A 1 87 ? -32.188 0.209 39.477 1.00 89.94 87 ARG A C 1
ATOM 743 O O . ARG A 1 87 ? -31.188 -0.493 39.505 1.00 89.94 87 ARG A O 1
ATOM 750 N N . THR A 1 88 ? -32.241 1.433 39.997 1.00 90.44 88 THR A N 1
ATOM 751 C CA . THR A 1 88 ? -31.116 2.043 40.710 1.00 90.44 88 THR A CA 1
ATOM 752 C C . THR A 1 88 ? -30.845 1.303 42.014 1.00 90.44 88 THR A C 1
ATOM 754 O O . THR A 1 88 ? -29.723 0.867 42.211 1.00 90.44 88 THR A O 1
ATOM 757 N N . ASP A 1 89 ? -31.883 1.030 42.817 1.00 90.69 89 ASP A N 1
ATOM 758 C CA . ASP A 1 89 ? -31.739 0.268 44.071 1.00 90.69 89 ASP A CA 1
ATOM 759 C C . ASP A 1 89 ? -31.100 -1.113 43.828 1.00 90.69 89 ASP A C 1
ATOM 761 O O . ASP A 1 89 ? -30.269 -1.581 44.602 1.00 90.69 89 ASP A O 1
ATOM 765 N N . PHE A 1 90 ? -31.486 -1.766 42.727 1.00 91.75 90 PHE A N 1
ATOM 766 C CA . PHE A 1 90 ? -30.895 -3.028 42.291 1.00 91.75 90 PHE A CA 1
ATOM 767 C C . PHE A 1 90 ? -29.413 -2.885 41.939 1.00 91.75 90 PHE A C 1
ATOM 769 O O . PHE A 1 90 ? -28.602 -3.662 42.428 1.00 91.75 90 PHE A O 1
ATOM 776 N N . LEU A 1 91 ? -29.050 -1.914 41.102 1.00 91.62 91 LEU A N 1
ATOM 777 C CA . LEU A 1 91 ? -27.660 -1.752 40.683 1.00 91.62 91 LEU A CA 1
ATOM 778 C C . LEU A 1 91 ? -26.757 -1.333 41.845 1.00 91.62 91 LEU A C 1
ATOM 780 O O . LEU A 1 91 ? -25.655 -1.860 41.942 1.00 91.62 91 LEU A O 1
ATOM 784 N N . ASP A 1 92 ? -27.233 -0.469 42.741 1.00 90.12 92 ASP A N 1
ATOM 785 C CA . ASP A 1 92 ? -26.492 -0.046 43.934 1.00 90.12 92 ASP A CA 1
ATOM 786 C C . ASP A 1 92 ? -26.216 -1.234 44.869 1.00 90.12 92 ASP A C 1
ATOM 788 O O . ASP A 1 92 ? -25.140 -1.342 45.450 1.00 90.12 92 ASP A O 1
ATOM 792 N N . PHE A 1 93 ? -27.160 -2.176 44.974 1.00 92.62 93 PHE A N 1
ATOM 793 C CA . PHE A 1 93 ? -26.938 -3.424 45.700 1.00 92.62 93 PHE A CA 1
ATOM 794 C C . PHE A 1 93 ? -25.869 -4.305 45.042 1.00 92.62 93 PHE A C 1
ATOM 796 O O . PHE A 1 93 ? -25.053 -4.900 45.741 1.00 92.62 93 PHE A O 1
ATOM 803 N N . ILE A 1 94 ? -25.844 -4.384 43.709 1.00 94.19 94 ILE A N 1
ATOM 804 C CA . ILE A 1 94 ? -24.842 -5.176 42.981 1.00 94.19 94 ILE A CA 1
ATOM 805 C C . ILE A 1 94 ? -23.428 -4.602 43.143 1.00 94.19 94 ILE A C 1
ATOM 807 O O . ILE A 1 94 ? -22.479 -5.383 43.192 1.00 94.19 94 ILE A O 1
ATOM 811 N N . GLU A 1 95 ? -23.272 -3.281 43.298 1.00 90.81 95 GLU A N 1
ATOM 812 C CA . GLU A 1 95 ? -21.962 -2.645 43.550 1.00 90.81 95 GLU A CA 1
ATOM 813 C C . GLU A 1 95 ? -21.300 -3.121 44.863 1.00 90.81 95 GLU A C 1
ATOM 815 O O . GLU A 1 95 ? -20.101 -2.925 45.041 1.00 90.81 95 GLU A O 1
ATOM 820 N N . ILE A 1 96 ? -22.038 -3.791 45.763 1.00 89.81 96 ILE A N 1
ATOM 821 C CA . ILE A 1 96 ? -21.483 -4.430 46.972 1.00 89.81 96 ILE A CA 1
ATOM 822 C C . ILE A 1 96 ? -20.612 -5.651 46.625 1.00 89.81 96 ILE A C 1
ATOM 824 O O . ILE A 1 96 ? -19.670 -5.947 47.357 1.00 89.81 96 ILE A O 1
ATOM 828 N N . PHE A 1 97 ? -20.934 -6.357 45.538 1.00 89.81 97 PHE A N 1
ATOM 829 C CA . PHE A 1 97 ? -20.291 -7.617 45.142 1.00 89.81 97 PHE A CA 1
ATOM 830 C C . PHE A 1 97 ? -19.357 -7.424 43.953 1.00 89.81 97 PHE A C 1
ATOM 832 O O . PHE A 1 97 ? -18.230 -7.901 43.954 1.00 89.81 97 PHE A O 1
ATOM 839 N N . PHE A 1 98 ? -19.823 -6.699 42.937 1.00 87.88 98 PHE A N 1
ATOM 840 C CA . PHE A 1 98 ? -19.080 -6.501 41.704 1.00 87.88 98 PHE A CA 1
ATOM 841 C C . PHE A 1 98 ? -18.696 -5.039 41.569 1.00 87.88 98 PHE A C 1
ATOM 843 O O . PHE A 1 98 ? -19.553 -4.170 41.380 1.00 87.88 98 PHE A O 1
ATOM 850 N N . GLU A 1 99 ? -17.392 -4.776 41.624 1.00 82.50 99 GLU A N 1
ATOM 851 C CA . GLU A 1 99 ? -16.881 -3.424 41.476 1.00 82.50 99 GLU A CA 1
ATOM 852 C C . GLU A 1 99 ? -17.218 -2.882 40.085 1.00 82.50 99 GLU A C 1
ATOM 854 O O . GLU A 1 99 ? -16.892 -3.444 39.033 1.00 82.50 99 GLU A O 1
ATOM 859 N N . LYS A 1 100 ? -17.885 -1.735 40.082 1.00 83.62 100 LYS A N 1
ATOM 860 C CA . LYS A 1 100 ? -18.078 -0.956 38.874 1.00 83.62 100 LYS A CA 1
ATOM 861 C C . LYS A 1 100 ? -16.798 -0.195 38.597 1.00 83.62 100 LYS A C 1
ATOM 863 O O . LYS A 1 100 ? -16.522 0.818 39.238 1.00 83.62 100 LYS A O 1
ATOM 868 N N . GLN A 1 101 ? -16.062 -0.661 37.596 1.00 78.62 101 GLN A N 1
ATOM 869 C CA . GLN A 1 101 ? -14.810 -0.029 37.209 1.00 78.62 101 GLN A CA 1
ATOM 870 C C . GLN A 1 101 ? -14.985 1.464 36.944 1.00 78.62 101 GLN A C 1
ATOM 872 O O . GLN A 1 101 ? -15.991 1.935 36.380 1.00 78.62 101 GLN A O 1
ATOM 877 N N . ASN A 1 102 ? -13.956 2.209 37.333 1.00 78.50 102 ASN A N 1
ATOM 878 C CA . ASN A 1 102 ? -13.877 3.624 37.036 1.00 78.50 102 ASN A CA 1
ATOM 879 C C . ASN A 1 102 ? -13.744 3.850 35.515 1.00 78.50 102 ASN A C 1
ATOM 881 O O . ASN A 1 102 ? -13.453 2.953 34.724 1.00 78.50 102 ASN A O 1
ATOM 885 N N . ILE A 1 103 ? -13.986 5.087 35.079 1.00 74.44 103 ILE A N 1
ATOM 886 C CA . ILE A 1 103 ? -13.980 5.426 33.648 1.00 74.44 103 ILE A CA 1
ATOM 887 C C . ILE A 1 103 ? -12.592 5.218 33.015 1.00 74.44 103 ILE A C 1
ATOM 889 O O . ILE A 1 103 ? -12.530 4.922 31.827 1.00 74.44 103 ILE A O 1
ATOM 893 N N . GLN A 1 104 ? -11.499 5.361 33.771 1.00 78.75 104 GLN A N 1
ATOM 894 C CA . GLN A 1 104 ? -10.136 5.252 33.240 1.00 78.75 104 GLN A CA 1
ATOM 895 C C . GLN A 1 104 ? -9.756 3.805 32.913 1.00 78.75 104 GLN A C 1
ATOM 897 O O . GLN A 1 104 ? -9.275 3.549 31.813 1.00 78.75 104 GLN A O 1
ATOM 902 N N . GLU A 1 105 ? -10.036 2.858 33.807 1.00 78.50 105 GLU A N 1
ATOM 903 C CA . GLU A 1 105 ? -9.834 1.422 33.559 1.00 78.50 105 GLU A CA 1
ATOM 904 C C . GLU A 1 105 ? -10.640 0.950 32.349 1.00 78.50 105 GLU A C 1
ATOM 906 O O . GLU A 1 105 ? -10.124 0.272 31.466 1.00 78.50 105 GLU A O 1
ATOM 911 N N . LEU A 1 106 ? -11.886 1.413 32.244 1.00 74.06 106 LEU A N 1
ATOM 912 C CA . LEU A 1 106 ? -12.744 1.096 31.107 1.00 74.06 106 LEU A CA 1
ATOM 913 C C . LEU A 1 106 ? -12.224 1.655 29.774 1.00 74.06 106 LEU A C 1
ATOM 915 O O . LEU A 1 106 ? -12.383 1.011 28.737 1.00 74.06 106 LEU A O 1
ATOM 919 N N . LEU A 1 107 ? -11.619 2.848 29.783 1.00 81.25 107 LEU A N 1
ATOM 920 C CA . LEU A 1 107 ? -10.967 3.417 28.598 1.00 81.25 107 LEU A CA 1
ATOM 921 C C . LEU A 1 107 ? -9.757 2.570 28.185 1.00 81.25 107 LEU A C 1
ATOM 923 O O . LEU A 1 107 ? -9.577 2.326 26.993 1.00 81.25 107 LEU A O 1
ATOM 927 N N . GLN A 1 108 ? -8.968 2.099 29.154 1.00 83.75 108 GLN A N 1
ATOM 928 C CA . GLN A 1 108 ? -7.803 1.251 28.905 1.00 83.75 108 GLN A CA 1
ATOM 929 C C . GLN A 1 108 ? -8.206 -0.099 28.299 1.00 83.75 108 GLN A C 1
ATOM 931 O O . GLN A 1 108 ? -7.619 -0.520 27.304 1.00 83.75 108 GLN A O 1
ATOM 936 N N . ASP A 1 109 ? -9.238 -0.744 28.843 1.00 82.94 109 ASP A N 1
ATOM 937 C CA . ASP A 1 109 ? -9.732 -2.025 28.330 1.00 82.94 109 ASP A CA 1
ATOM 938 C C . ASP A 1 109 ? -10.248 -1.905 26.894 1.00 82.94 109 ASP A C 1
ATOM 940 O O . ASP A 1 109 ? -10.004 -2.780 26.063 1.00 82.94 109 ASP A O 1
ATOM 944 N N . LEU A 1 110 ? -10.927 -0.800 26.565 1.00 84.44 110 LEU A N 1
ATOM 945 C CA . LEU A 1 110 ? -11.386 -0.583 25.197 1.00 84.44 110 LEU A CA 1
ATOM 946 C C . LEU A 1 110 ? -10.233 -0.253 24.243 1.00 84.44 110 LEU A C 1
ATOM 948 O O . LEU A 1 110 ? -10.245 -0.676 23.086 1.00 84.44 110 LEU A O 1
ATOM 952 N N . TYR A 1 111 ? -9.246 0.506 24.714 1.00 86.44 111 TYR A N 1
ATOM 953 C CA . TYR A 1 111 ? -8.039 0.771 23.944 1.00 86.44 111 TYR A CA 1
ATOM 954 C C . TYR A 1 111 ? -7.332 -0.544 23.581 1.00 86.44 111 TYR A C 1
ATOM 956 O O . TYR A 1 111 ? -7.026 -0.767 22.410 1.00 86.44 111 TYR A O 1
ATOM 964 N N . LEU A 1 112 ? -7.171 -1.450 24.552 1.00 87.81 112 LEU A N 1
ATOM 965 C CA . LEU A 1 112 ? -6.605 -2.785 24.338 1.00 87.81 112 LEU A CA 1
ATOM 966 C C . LEU A 1 112 ? -7.456 -3.632 23.385 1.00 87.81 112 LEU A C 1
ATOM 968 O O . LEU A 1 112 ? -6.906 -4.207 22.450 1.00 87.81 112 LEU A O 1
ATOM 972 N N . PHE A 1 113 ? -8.784 -3.634 23.543 1.00 88.31 113 PHE A N 1
ATOM 973 C CA . PHE A 1 113 ? -9.696 -4.329 22.627 1.00 88.31 113 PHE A CA 1
ATOM 974 C C . PHE A 1 113 ? -9.457 -3.929 21.165 1.00 88.31 113 PHE A C 1
ATOM 976 O O . PHE A 1 113 ? -9.362 -4.787 20.294 1.00 88.31 113 PHE A O 1
ATOM 983 N N . PHE A 1 114 ? -9.315 -2.633 20.873 1.00 85.75 114 PHE A N 1
ATOM 984 C CA . PHE A 1 114 ? -9.054 -2.185 19.504 1.00 85.75 114 PHE A CA 1
ATOM 985 C C . PHE A 1 114 ? -7.658 -2.573 19.001 1.00 85.75 114 PHE A C 1
ATOM 987 O O . PHE A 1 114 ? -7.525 -2.971 17.842 1.00 85.75 114 PHE A O 1
ATOM 994 N N . GLN A 1 115 ? -6.641 -2.539 19.864 1.00 85.56 115 GLN A N 1
ATOM 995 C CA . GLN A 1 115 ? -5.296 -3.002 19.510 1.00 85.56 115 GLN A CA 1
ATOM 996 C C . GLN A 1 115 ? -5.250 -4.504 19.205 1.00 85.56 115 GLN A C 1
ATOM 998 O O . GLN A 1 115 ? -4.567 -4.913 18.266 1.00 85.56 115 GLN A O 1
ATOM 1003 N N . GLU A 1 116 ? -6.001 -5.328 19.939 1.00 86.12 116 GLU A N 1
ATOM 1004 C CA . GLU A 1 116 ? -6.148 -6.766 19.661 1.00 86.12 116 GLU A CA 1
ATOM 1005 C C . GLU A 1 116 ? -6.824 -7.036 18.310 1.00 86.12 116 GLU A C 1
ATOM 1007 O O . GLU A 1 116 ? -6.604 -8.080 17.697 1.00 86.12 116 GLU A O 1
ATOM 1012 N N . LYS A 1 117 ? -7.608 -6.075 17.806 1.00 81.94 117 LYS A N 1
ATOM 1013 C CA . LYS A 1 117 ? -8.198 -6.102 16.459 1.00 81.94 117 LYS A CA 1
ATOM 1014 C C . LYS A 1 117 ? -7.302 -5.501 15.380 1.00 81.94 117 LYS A C 1
ATOM 1016 O O . LYS A 1 117 ? -7.755 -5.311 14.255 1.00 81.94 117 LYS A O 1
ATOM 1021 N N . GLY A 1 118 ? -6.042 -5.216 15.704 1.00 78.50 118 GLY A N 1
ATOM 1022 C CA . GLY A 1 118 ? -5.068 -4.650 14.774 1.00 78.50 118 GLY A CA 1
ATOM 1023 C C . GLY A 1 118 ? -5.234 -3.150 14.534 1.00 78.50 118 GLY A C 1
ATOM 1024 O O . GLY A 1 118 ? -4.524 -2.589 13.705 1.00 78.50 118 GLY A O 1
ATOM 1025 N N . ILE A 1 119 ? -6.132 -2.477 15.261 1.00 83.19 119 ILE A N 1
ATOM 1026 C CA . ILE A 1 119 ? -6.336 -1.036 15.127 1.00 83.19 119 ILE A CA 1
ATOM 1027 C C . ILE A 1 119 ? -5.325 -0.330 16.017 1.00 83.19 119 ILE A C 1
ATOM 1029 O O . ILE A 1 119 ? -5.474 -0.280 17.236 1.00 83.19 119 ILE A O 1
ATOM 1033 N N . TYR A 1 120 ? -4.294 0.228 15.391 1.00 82.12 120 TYR A N 1
ATOM 1034 C CA . TYR A 1 120 ? -3.240 0.976 16.081 1.00 82.12 120 TYR A CA 1
ATOM 1035 C C . TYR A 1 120 ? -3.304 2.480 15.819 1.00 82.12 120 TYR A C 1
ATOM 1037 O O . TYR A 1 120 ? -2.782 3.260 16.611 1.00 82.12 120 TYR A O 1
ATOM 1045 N N . TYR A 1 121 ? -3.962 2.895 14.734 1.00 84.44 121 TYR A N 1
ATOM 1046 C CA . TYR A 1 121 ? -4.063 4.293 14.335 1.00 84.44 121 TYR A CA 1
ATOM 1047 C C . TYR A 1 121 ? -5.508 4.661 14.039 1.00 84.44 121 TYR A C 1
ATOM 1049 O O . TYR A 1 121 ? -6.310 3.842 13.590 1.00 84.44 121 TYR A O 1
ATOM 1057 N N . LEU A 1 122 ? -5.823 5.938 14.220 1.00 83.62 122 LEU A N 1
ATOM 1058 C CA . LEU A 1 122 ? -7.138 6.463 13.885 1.00 83.62 122 LEU A CA 1
ATOM 1059 C C . LEU A 1 122 ? -7.450 6.344 12.385 1.00 83.62 122 LEU A C 1
ATOM 1061 O O . LEU A 1 122 ? -8.604 6.278 12.004 1.00 83.62 122 LEU A O 1
ATOM 1065 N N . ASP A 1 123 ? -6.452 6.286 11.513 1.00 77.06 123 ASP A N 1
ATOM 1066 C CA . ASP A 1 123 ? -6.721 6.186 10.075 1.00 77.06 123 ASP A CA 1
ATOM 1067 C C . ASP A 1 123 ? -6.845 4.734 9.595 1.00 77.06 123 ASP A C 1
ATOM 1069 O O . ASP A 1 123 ? -7.333 4.488 8.494 1.00 77.06 123 ASP A O 1
ATOM 1073 N N . SER A 1 124 ? -6.410 3.759 10.404 1.00 70.94 124 SER A N 1
ATOM 1074 C CA . SER A 1 124 ? -6.409 2.344 10.011 1.00 70.94 124 SER A CA 1
ATOM 1075 C C . SER A 1 124 ? -7.771 1.677 10.205 1.00 70.94 124 SER A C 1
ATOM 1077 O O . SER A 1 124 ? -8.061 0.670 9.558 1.00 70.94 124 SER A O 1
ATOM 1079 N N . TYR A 1 125 ? -8.643 2.262 11.034 1.00 68.56 125 TYR A N 1
ATOM 1080 C CA . TYR A 1 125 ? -9.914 1.643 11.407 1.00 68.56 125 TYR A CA 1
ATOM 1081 C C . TYR 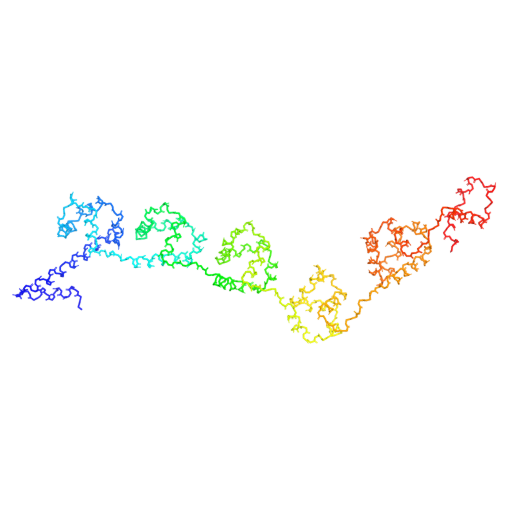A 1 125 ? -10.835 1.445 10.190 1.00 68.56 125 TYR A C 1
ATOM 1083 O O . TYR A 1 125 ? -11.444 0.391 10.053 1.00 68.56 125 TYR A O 1
ATOM 1091 N N . PHE A 1 126 ? -10.881 2.382 9.240 1.00 65.81 126 PHE A N 1
ATOM 1092 C CA . PHE A 1 126 ? -11.705 2.235 8.031 1.00 65.81 126 PHE A CA 1
ATOM 1093 C C . PHE A 1 126 ? -11.287 1.071 7.124 1.00 65.81 126 PHE A C 1
ATOM 1095 O O . PHE A 1 126 ? -12.117 0.550 6.385 1.00 65.81 126 PHE A O 1
ATOM 1102 N N . LEU A 1 127 ? -10.014 0.676 7.168 1.00 62.00 127 LEU A N 1
ATOM 1103 C CA . LEU A 1 127 ? -9.452 -0.367 6.307 1.00 62.00 127 LEU A CA 1
ATOM 1104 C C . LEU A 1 127 ? -9.497 -1.753 6.954 1.00 62.00 127 LEU A C 1
ATOM 1106 O O . LEU A 1 127 ? -9.450 -2.755 6.247 1.00 62.00 127 LEU A O 1
ATOM 1110 N N . GLN A 1 128 ? -9.567 -1.802 8.284 1.00 61.75 128 GLN A N 1
ATOM 1111 C CA . GLN A 1 128 ? -9.447 -3.030 9.074 1.00 61.75 128 GLN A CA 1
ATOM 1112 C C . GLN A 1 128 ? -10.756 -3.457 9.739 1.00 61.75 128 GLN A C 1
ATOM 1114 O O . GLN A 1 128 ? -10.919 -4.630 10.068 1.00 61.75 128 GLN A O 1
ATOM 1119 N N . LEU A 1 129 ? -11.706 -2.536 9.937 1.00 63.97 129 LEU A N 1
ATOM 1120 C CA . LEU A 1 129 ? -13.001 -2.875 10.515 1.00 63.97 129 LEU A CA 1
ATOM 1121 C C . LEU A 1 129 ? -13.907 -3.534 9.480 1.00 63.97 129 LEU A C 1
ATOM 1123 O O . LEU A 1 129 ? -14.573 -2.855 8.691 1.00 63.97 129 LEU A O 1
ATOM 1127 N N . ASP A 1 130 ? -14.069 -4.846 9.624 1.00 75.81 130 ASP A N 1
ATOM 1128 C CA . ASP A 1 130 ? -15.394 -5.426 9.450 1.00 75.81 130 ASP A CA 1
ATOM 1129 C C . ASP A 1 130 ? -16.291 -4.876 10.569 1.00 75.81 130 ASP A C 1
ATOM 1131 O O . ASP A 1 130 ? -16.294 -5.346 11.713 1.00 75.81 130 ASP A O 1
ATOM 1135 N N . LEU A 1 131 ? -17.015 -3.807 10.231 1.00 77.06 131 LEU A N 1
ATOM 1136 C CA . LEU A 1 131 ? -17.887 -3.101 11.160 1.00 77.06 131 LEU A CA 1
ATOM 1137 C C . LEU A 1 131 ? -18.924 -4.045 11.777 1.00 77.06 131 LEU A C 1
ATOM 1139 O O . LEU A 1 131 ? -19.280 -3.868 12.942 1.00 77.06 131 LEU A O 1
ATOM 1143 N N . GLN A 1 132 ? -19.410 -5.031 11.019 1.00 82.31 132 GLN A N 1
ATOM 1144 C CA . GLN A 1 132 ? -20.417 -5.958 11.516 1.00 82.31 132 GLN A CA 1
ATOM 1145 C C . GLN A 1 132 ? -19.806 -6.921 12.530 1.00 82.31 132 GLN A C 1
ATOM 1147 O O . GLN A 1 132 ? -20.349 -7.070 13.622 1.00 82.31 132 GLN A O 1
ATOM 1152 N N . ASN A 1 133 ? -18.640 -7.486 12.221 1.00 85.12 133 ASN A N 1
ATOM 1153 C CA . ASN A 1 133 ? -17.944 -8.382 13.139 1.00 85.12 133 ASN A CA 1
ATOM 1154 C C . ASN A 1 133 ? -17.611 -7.685 14.471 1.00 85.12 133 ASN A C 1
ATOM 1156 O O . ASN A 1 133 ? -17.924 -8.192 15.547 1.00 85.12 133 ASN A O 1
ATOM 1160 N N . ILE A 1 134 ? -17.077 -6.461 14.423 1.00 84.06 134 ILE A N 1
ATOM 1161 C CA . ILE A 1 134 ? -16.760 -5.719 15.651 1.00 84.06 134 ILE A CA 1
ATOM 1162 C C . ILE A 1 134 ? -18.023 -5.349 16.431 1.00 84.06 134 ILE A C 1
ATOM 1164 O O . ILE A 1 134 ? -18.032 -5.463 17.658 1.00 84.06 134 ILE A O 1
ATOM 1168 N N . LYS A 1 135 ? -19.117 -4.969 15.758 1.00 86.38 135 LYS A N 1
ATOM 1169 C CA . LYS A 1 135 ? -20.413 -4.779 16.429 1.00 86.38 135 LYS A CA 1
ATOM 1170 C C . LYS A 1 135 ? -20.879 -6.052 17.132 1.00 86.38 135 LYS A C 1
ATOM 1172 O O . LYS A 1 135 ? -21.339 -5.961 18.270 1.00 86.38 135 LYS A O 1
ATOM 1177 N N . ASP A 1 136 ? -20.748 -7.209 16.491 1.00 87.62 136 ASP A N 1
ATOM 1178 C CA . ASP A 1 136 ? -21.161 -8.498 17.050 1.00 87.62 136 ASP A CA 1
ATOM 1179 C C . ASP A 1 136 ? -20.315 -8.883 18.271 1.00 87.62 136 ASP A C 1
ATOM 1181 O O . ASP A 1 136 ? -20.852 -9.350 19.279 1.00 87.62 136 ASP A O 1
ATOM 1185 N N . GLU A 1 137 ? -19.006 -8.641 18.227 1.00 88.00 137 GLU A N 1
ATOM 1186 C CA . GLU A 1 137 ? -18.113 -8.858 19.366 1.00 88.00 137 GLU A CA 1
ATOM 1187 C C . GLU A 1 137 ? -18.426 -7.936 20.547 1.00 88.00 137 GLU A C 1
ATOM 1189 O O . GLU A 1 137 ? -18.565 -8.401 21.682 1.00 88.00 137 GLU A O 1
ATOM 1194 N N . ILE A 1 138 ? -18.620 -6.640 20.285 1.00 87.06 138 ILE A N 1
ATOM 1195 C CA . ILE A 1 138 ? -19.036 -5.678 21.312 1.00 87.06 138 ILE A CA 1
ATOM 1196 C C . ILE A 1 138 ? -20.387 -6.098 21.899 1.00 87.06 138 ILE A C 1
ATOM 1198 O O . ILE A 1 138 ? -20.599 -5.977 23.103 1.00 87.06 138 ILE A O 1
ATOM 1202 N N . TYR A 1 139 ? -21.312 -6.597 21.076 1.00 86.00 139 TYR A N 1
ATOM 1203 C CA . TYR A 1 139 ? -22.640 -6.999 21.532 1.00 86.00 139 TYR A CA 1
ATOM 1204 C C . TYR A 1 139 ? -22.611 -8.218 22.463 1.00 86.00 139 TYR A C 1
ATOM 1206 O O . TYR A 1 139 ? -23.421 -8.277 23.391 1.00 86.00 139 TYR A O 1
ATOM 1214 N N . LYS A 1 140 ? -21.688 -9.161 22.234 1.00 87.75 140 LYS A N 1
ATOM 1215 C CA . LYS A 1 140 ? -21.485 -10.357 23.073 1.00 87.75 140 LYS A CA 1
ATOM 1216 C C . LYS A 1 140 ? -20.850 -10.039 24.425 1.00 87.75 140 LYS A C 1
ATOM 1218 O O . LYS A 1 140 ? -21.018 -10.809 25.363 1.00 87.75 140 LYS A O 1
ATOM 1223 N N . ASN A 1 141 ? -20.146 -8.918 24.538 1.00 87.69 141 ASN A N 1
ATOM 1224 C CA . ASN A 1 141 ? -19.471 -8.514 25.762 1.00 87.69 141 ASN A CA 1
ATOM 1225 C C . ASN A 1 141 ? -20.250 -7.387 26.463 1.00 87.69 141 ASN A C 1
ATOM 1227 O O . ASN A 1 141 ? -20.224 -6.230 26.039 1.00 87.69 141 ASN A O 1
ATOM 1231 N N . ASN A 1 142 ? -20.930 -7.709 27.568 1.00 87.62 142 ASN A N 1
ATOM 1232 C CA . ASN A 1 142 ? -21.758 -6.748 28.307 1.00 87.62 142 ASN A CA 1
ATOM 1233 C C . ASN A 1 142 ? -20.967 -5.518 28.784 1.00 87.62 142 ASN A C 1
ATOM 1235 O O . ASN A 1 142 ? -21.477 -4.397 28.731 1.00 87.62 142 ASN A O 1
ATOM 1239 N N . LYS A 1 143 ? -19.703 -5.690 29.174 1.00 86.25 143 LYS A N 1
ATOM 1240 C CA . LYS A 1 143 ? -18.825 -4.586 29.578 1.00 86.25 143 LYS A CA 1
ATOM 1241 C C . LYS A 1 143 ? -18.542 -3.628 28.418 1.00 86.25 143 LYS A C 1
ATOM 1243 O O . LYS A 1 143 ? -18.786 -2.425 28.548 1.00 86.25 143 LYS A O 1
ATOM 1248 N N . LEU A 1 144 ? -18.124 -4.147 27.260 1.00 86.31 144 LEU A N 1
ATOM 1249 C CA . LEU A 1 144 ? -17.920 -3.329 26.054 1.00 86.31 144 LEU A CA 1
ATOM 1250 C C . LEU A 1 144 ? -19.232 -2.658 25.626 1.00 86.31 144 LEU A C 1
ATOM 1252 O O . LEU A 1 144 ? -19.272 -1.453 25.372 1.00 86.31 144 LEU A O 1
ATOM 1256 N N . LYS A 1 145 ? -20.343 -3.396 25.632 1.00 87.50 145 LYS A N 1
ATOM 1257 C CA . LYS A 1 145 ? -21.670 -2.883 25.276 1.00 87.50 145 LYS A CA 1
ATOM 1258 C C . LYS A 1 145 ? -22.126 -1.720 26.148 1.00 87.50 145 LYS A C 1
ATOM 1260 O O . LYS A 1 145 ? -22.621 -0.718 25.621 1.00 87.50 145 LYS A O 1
ATOM 1265 N N . TYR A 1 146 ? -21.955 -1.825 27.465 1.00 86.12 146 TYR A N 1
ATOM 1266 C CA . TYR A 1 146 ? -22.221 -0.725 28.394 1.00 86.12 146 TYR A CA 1
ATOM 1267 C C . TYR A 1 146 ? -21.406 0.511 28.021 1.00 86.12 146 TYR A C 1
ATOM 1269 O O . TYR A 1 146 ? -21.943 1.620 27.932 1.00 86.12 146 TYR A O 1
ATOM 1277 N N . PHE A 1 147 ? -20.122 0.310 27.748 1.00 81.44 147 PHE A N 1
ATOM 1278 C CA . PHE A 1 147 ? -19.203 1.391 27.456 1.00 81.44 147 PHE A CA 1
ATOM 1279 C C . PHE A 1 147 ? -19.535 2.121 26.149 1.00 81.44 147 PHE A C 1
ATOM 1281 O O . PHE A 1 147 ? -19.682 3.347 26.145 1.00 81.44 147 PHE A O 1
ATOM 1288 N N . PHE A 1 148 ? -19.742 1.382 25.054 1.00 82.31 148 PHE A N 1
ATOM 1289 C CA . PHE A 1 148 ? -20.132 1.963 23.767 1.00 82.31 148 PHE A CA 1
ATOM 1290 C C . PHE A 1 148 ? -21.435 2.745 23.880 1.00 82.31 148 PHE A C 1
ATOM 1292 O O . PHE A 1 148 ? -21.522 3.867 23.373 1.00 82.31 148 PHE A O 1
ATOM 1299 N N . LYS A 1 149 ? -22.422 2.211 24.608 1.00 82.94 149 LYS A N 1
ATOM 1300 C CA . LYS A 1 149 ? -23.678 2.917 24.875 1.00 82.94 149 LYS A CA 1
ATOM 1301 C C . LYS A 1 149 ? -23.445 4.220 25.646 1.00 82.94 149 LYS A C 1
ATOM 1303 O O . LYS A 1 149 ? -24.058 5.237 25.325 1.00 82.94 149 LYS A O 1
ATOM 1308 N N . LYS A 1 150 ? -22.533 4.227 26.624 1.00 81.19 150 LYS A N 1
ATOM 1309 C CA . LYS A 1 150 ? -22.202 5.415 27.429 1.00 81.19 150 LYS A CA 1
ATOM 1310 C C . LYS A 1 150 ? -21.454 6.489 26.629 1.00 81.19 150 LYS A C 1
ATOM 1312 O O . LYS A 1 150 ? -21.762 7.671 26.783 1.00 81.19 150 LYS A O 1
ATOM 1317 N N . LEU A 1 151 ? -20.508 6.107 25.767 1.00 80.31 151 LEU A N 1
ATOM 1318 C CA . LEU A 1 151 ? -19.719 7.056 24.968 1.00 80.31 151 LEU A CA 1
ATOM 1319 C C . LEU A 1 151 ? -20.459 7.628 23.756 1.00 80.31 151 LEU A C 1
ATOM 1321 O O . LEU A 1 151 ? -20.295 8.816 23.454 1.00 80.31 151 LEU A O 1
ATOM 1325 N N . SER A 1 152 ? -21.211 6.786 23.045 1.00 81.56 152 SER A N 1
ATOM 1326 C CA . SER A 1 152 ? -21.910 7.166 21.808 1.00 81.56 152 SER A CA 1
ATOM 1327 C C . SER A 1 152 ? -23.314 7.711 22.057 1.00 81.56 152 SER A C 1
ATOM 1329 O O . SER A 1 152 ? -23.834 8.447 21.225 1.00 81.56 152 SER A O 1
ATOM 1331 N N . ARG A 1 153 ? -23.932 7.350 23.193 1.00 83.25 153 ARG A N 1
ATOM 1332 C CA . ARG A 1 153 ? -25.365 7.549 23.479 1.00 83.25 153 ARG A CA 1
ATOM 1333 C C . ARG A 1 153 ? -26.296 6.882 22.455 1.00 83.25 153 ARG A C 1
ATOM 1335 O O . ARG A 1 153 ? -27.470 7.233 22.391 1.00 83.25 153 ARG A O 1
ATOM 1342 N N . LYS A 1 154 ? -25.787 5.916 21.688 1.00 84.50 154 LYS A N 1
ATOM 1343 C CA . LYS A 1 154 ? -26.516 5.139 20.679 1.00 84.50 154 LYS A CA 1
ATOM 1344 C C . LYS A 1 154 ? -26.506 3.655 21.031 1.00 84.50 154 LYS A C 1
ATOM 1346 O O . LYS A 1 154 ? -25.691 3.194 21.837 1.00 84.50 154 LYS A O 1
ATOM 1351 N N . ASN A 1 155 ? -27.412 2.894 20.424 1.00 83.00 155 ASN A N 1
ATOM 1352 C CA . ASN A 1 155 ? -27.318 1.436 20.460 1.00 83.00 155 ASN A CA 1
ATOM 1353 C C . ASN A 1 155 ? -26.189 0.959 19.535 1.00 83.00 155 ASN A C 1
ATOM 1355 O O . ASN A 1 155 ? -25.921 1.586 18.514 1.00 83.00 155 ASN A O 1
ATOM 1359 N N . ILE A 1 156 ? -25.555 -0.177 19.852 1.00 83.88 156 ILE A N 1
ATOM 1360 C CA . ILE A 1 156 ? -24.443 -0.726 19.047 1.00 83.88 156 ILE A CA 1
ATOM 1361 C C . ILE A 1 156 ? -24.853 -0.939 17.583 1.00 83.88 156 ILE A C 1
ATOM 1363 O O . ILE A 1 156 ? -24.088 -0.634 16.670 1.00 83.88 156 ILE A O 1
ATOM 1367 N N . SER A 1 157 ? -26.076 -1.430 17.359 1.00 82.81 157 SER A N 1
ATOM 1368 C CA . SER A 1 157 ? -26.625 -1.678 16.022 1.00 82.81 157 SER A CA 1
ATOM 1369 C C . SER A 1 157 ? -26.654 -0.418 15.151 1.00 82.81 157 SER A C 1
ATOM 1371 O O . SER A 1 157 ? -26.455 -0.504 13.942 1.00 82.81 157 SER A O 1
ATOM 1373 N N . GLU A 1 158 ? -26.831 0.751 15.768 1.00 85.50 158 GLU A N 1
ATOM 1374 C CA . GLU A 1 158 ? -26.972 2.057 15.113 1.00 85.50 158 GLU A CA 1
ATOM 1375 C C . GLU A 1 158 ? -25.632 2.772 14.882 1.00 85.50 158 GLU A C 1
ATOM 1377 O O . GLU A 1 158 ? -25.611 3.852 14.294 1.00 85.50 158 GLU A O 1
ATOM 1382 N N . LEU A 1 159 ? -24.510 2.214 15.352 1.00 83.56 159 LEU A N 1
ATOM 1383 C CA . LEU A 1 159 ? -23.208 2.869 15.222 1.00 83.56 159 LEU A CA 1
ATOM 1384 C C . LEU A 1 159 ? -22.737 2.891 13.764 1.00 83.56 159 LEU A C 1
ATOM 1386 O O . LEU A 1 159 ? -22.684 1.858 13.093 1.00 83.56 159 LEU A O 1
ATOM 1390 N N . SER A 1 160 ? -22.365 4.070 13.286 1.00 85.25 160 SER A N 1
ATOM 1391 C CA . SER A 1 160 ? -21.720 4.289 11.988 1.00 85.25 160 SER A CA 1
ATOM 1392 C C . SER A 1 160 ? -20.192 4.270 12.109 1.00 85.25 160 SER A C 1
ATOM 1394 O O . SER A 1 160 ? -19.656 4.335 13.217 1.00 85.25 160 SER A O 1
ATOM 1396 N N . TYR A 1 161 ? -19.476 4.236 10.980 1.00 83.00 161 TYR A N 1
ATOM 1397 C CA . TYR A 1 161 ? -18.019 4.417 10.979 1.00 83.00 161 TYR A CA 1
ATOM 1398 C C . TYR A 1 161 ? -17.599 5.731 11.659 1.00 83.00 161 TYR A C 1
ATOM 1400 O O . TYR A 1 161 ? -16.665 5.728 12.458 1.00 83.00 161 TYR A O 1
ATOM 1408 N N . ASP A 1 162 ? -18.339 6.821 11.441 1.00 84.75 162 ASP A N 1
ATOM 1409 C CA . ASP A 1 162 ? -18.061 8.115 12.076 1.00 84.75 162 ASP A CA 1
ATOM 1410 C C . ASP A 1 162 ? -18.192 8.053 13.604 1.00 84.75 162 ASP A C 1
ATOM 1412 O O . ASP A 1 162 ? -17.408 8.665 14.336 1.00 84.75 162 ASP A O 1
ATOM 1416 N N . ASP A 1 163 ? -19.164 7.287 14.112 1.00 85.81 163 ASP A N 1
ATOM 1417 C CA . ASP A 1 163 ? -19.314 7.071 15.552 1.00 85.81 163 ASP A CA 1
ATOM 1418 C C . ASP A 1 163 ? -18.088 6.344 16.129 1.00 85.81 163 ASP A C 1
ATOM 1420 O O . ASP A 1 163 ? -17.581 6.742 17.181 1.00 85.81 163 ASP A O 1
ATOM 1424 N N . PHE A 1 164 ? -17.567 5.333 15.425 1.00 85.19 164 PHE A N 1
ATOM 1425 C CA . PHE A 1 164 ? -16.338 4.629 15.809 1.00 85.19 164 PHE A CA 1
ATOM 1426 C C . PHE A 1 164 ? -15.110 5.541 15.768 1.00 85.19 164 PHE A C 1
ATOM 1428 O O . PHE A 1 164 ? -14.352 5.570 16.738 1.00 85.19 164 PHE A O 1
ATOM 1435 N N . GLY A 1 165 ? -14.947 6.353 14.722 1.00 85.25 165 GLY A N 1
ATOM 1436 C CA . GLY A 1 165 ? -13.860 7.332 14.646 1.00 85.25 165 GLY A CA 1
ATOM 1437 C C . GLY A 1 165 ? -13.871 8.319 15.808 1.00 85.25 165 GLY A C 1
ATOM 1438 O O . GLY A 1 165 ? -12.834 8.606 16.405 1.00 85.25 165 GLY A O 1
ATOM 1439 N N . ASN A 1 166 ? -15.053 8.799 16.196 1.00 86.44 166 ASN A N 1
ATOM 1440 C CA . ASN A 1 166 ? -15.201 9.680 17.353 1.00 86.44 166 ASN A CA 1
ATOM 1441 C C . ASN A 1 166 ? -14.864 8.980 18.678 1.00 86.44 166 ASN A C 1
ATOM 1443 O O . ASN A 1 166 ? -14.313 9.613 19.580 1.00 86.44 166 ASN A O 1
ATOM 1447 N N . ILE A 1 167 ? -15.183 7.691 18.812 1.00 85.88 167 ILE A N 1
ATOM 1448 C CA . ILE A 1 167 ? -14.814 6.889 19.986 1.00 85.88 167 ILE A CA 1
ATOM 1449 C C . ILE A 1 167 ? -13.298 6.694 20.048 1.00 85.88 167 ILE A C 1
ATOM 1451 O O . ILE A 1 167 ? -12.705 6.974 21.086 1.00 85.88 167 ILE A O 1
ATOM 1455 N N . LEU A 1 168 ? -12.663 6.303 18.944 1.00 87.31 168 LEU A N 1
ATOM 1456 C CA . LEU A 1 168 ? -11.211 6.128 18.860 1.00 87.31 168 LEU A CA 1
ATOM 1457 C C . LEU A 1 168 ? -10.461 7.430 19.181 1.00 87.31 168 LEU A C 1
ATOM 1459 O O . LEU A 1 168 ? -9.523 7.416 19.976 1.00 87.31 168 LEU A O 1
ATOM 1463 N N . LYS A 1 169 ? -10.939 8.579 18.680 1.00 88.31 169 LYS A N 1
ATOM 1464 C CA . LYS A 1 169 ? -10.412 9.903 19.064 1.00 88.31 169 LYS A CA 1
ATOM 1465 C C . LYS A 1 169 ? -10.492 10.145 20.574 1.00 88.31 169 LYS A C 1
ATOM 1467 O O . LYS A 1 169 ? -9.524 10.601 21.172 1.00 88.31 169 LYS A O 1
ATOM 1472 N N . LYS A 1 170 ? -11.628 9.826 21.207 1.00 85.44 170 LYS A N 1
ATOM 1473 C CA . LYS A 1 170 ? -11.805 9.964 22.668 1.00 85.44 170 LYS A CA 1
ATOM 1474 C C . LYS A 1 170 ? -10.906 9.021 23.469 1.00 85.44 170 LYS A C 1
ATOM 1476 O O . LYS A 1 170 ? -10.545 9.360 24.590 1.00 85.44 170 LYS A O 1
ATOM 1481 N N . LEU A 1 171 ? -10.558 7.865 22.905 1.00 86.25 171 LEU A N 1
ATOM 1482 C CA . LEU A 1 171 ? -9.614 6.907 23.488 1.00 86.25 171 LEU A CA 1
ATOM 1483 C C . LEU A 1 171 ? -8.148 7.330 23.324 1.00 86.25 171 LEU A C 1
ATOM 1485 O O . LEU A 1 171 ? -7.271 6.684 23.883 1.00 86.25 171 LEU A O 1
ATOM 1489 N N . GLY A 1 172 ? -7.874 8.400 22.573 1.00 87.38 172 GLY A N 1
ATOM 1490 C CA . GLY A 1 172 ? -6.519 8.897 22.351 1.00 87.38 172 GLY A CA 1
ATOM 1491 C C . GLY A 1 172 ? -5.790 8.255 21.171 1.00 87.38 172 GLY A C 1
ATOM 1492 O O . GLY A 1 172 ? -4.589 8.478 21.032 1.00 87.38 172 GLY A O 1
ATOM 1493 N N . PHE A 1 173 ? -6.481 7.507 20.299 1.00 88.19 173 PHE A N 1
ATOM 1494 C CA . PHE A 1 173 ? -5.885 7.061 19.036 1.00 88.19 173 PHE A CA 1
ATOM 1495 C C . PHE A 1 173 ? -5.537 8.269 18.171 1.00 88.19 173 PHE A C 1
ATOM 1497 O O . PHE A 1 173 ? -6.367 9.154 17.946 1.00 88.19 173 PHE A O 1
ATOM 1504 N N . GLN A 1 174 ? -4.306 8.283 17.670 1.00 89.00 174 GLN A N 1
ATOM 1505 C CA . GLN A 1 174 ? -3.795 9.349 16.820 1.00 89.00 174 GLN A CA 1
ATOM 1506 C C . GLN A 1 174 ? -3.766 8.911 15.358 1.00 89.00 174 GLN A C 1
ATOM 1508 O O . GLN A 1 174 ? -3.669 7.722 15.038 1.00 89.00 174 GLN A O 1
ATOM 1513 N N . GLU A 1 175 ? -3.863 9.891 14.466 1.00 88.75 175 GLU A N 1
ATOM 1514 C CA . GLU A 1 175 ? -3.580 9.700 13.046 1.00 88.75 175 GLU A CA 1
ATOM 1515 C C . GLU A 1 175 ? -2.101 9.348 12.870 1.00 88.75 175 GLU A C 1
ATOM 1517 O O . GLU A 1 175 ? -1.234 9.896 13.559 1.00 88.75 175 GLU A O 1
ATOM 1522 N N . ILE A 1 176 ? -1.793 8.438 11.944 1.00 89.56 176 ILE A N 1
ATOM 1523 C CA . ILE A 1 176 ? -0.391 8.129 11.655 1.00 89.56 176 ILE A CA 1
ATOM 1524 C C . ILE A 1 176 ? 0.235 9.319 10.927 1.00 89.56 176 ILE A C 1
ATOM 1526 O O . ILE A 1 176 ? -0.284 9.792 9.907 1.00 89.56 176 ILE A O 1
ATOM 1530 N N . SER A 1 177 ? 1.372 9.797 11.431 1.00 90.69 177 SER A N 1
ATOM 1531 C CA . SER A 1 177 ? 2.117 10.855 10.749 1.00 90.69 177 SER A CA 1
ATOM 1532 C C . SER A 1 177 ? 2.636 10.360 9.396 1.00 90.69 177 SER A C 1
ATOM 1534 O O . SER A 1 177 ? 3.009 9.194 9.252 1.00 90.69 177 SER A O 1
ATOM 1536 N N . ASN A 1 178 ? 2.729 11.247 8.400 1.00 91.19 178 ASN A N 1
ATOM 1537 C CA . ASN A 1 178 ? 3.296 10.879 7.095 1.00 91.19 178 ASN A CA 1
ATOM 1538 C C . ASN A 1 178 ? 4.728 10.340 7.230 1.00 91.19 178 ASN A C 1
ATOM 1540 O O . ASN A 1 178 ? 5.082 9.362 6.581 1.00 91.19 178 ASN A O 1
ATOM 1544 N N . THR A 1 179 ? 5.537 10.923 8.117 1.00 92.81 179 THR A N 1
ATOM 1545 C CA . THR A 1 179 ? 6.912 10.475 8.374 1.00 92.81 179 THR A CA 1
ATOM 1546 C C . THR A 1 179 ? 6.960 9.029 8.866 1.00 92.81 179 THR A C 1
ATOM 1548 O O . THR A 1 179 ? 7.767 8.232 8.378 1.00 92.81 179 THR A O 1
ATOM 1551 N N . GLU A 1 180 ? 6.094 8.673 9.815 1.00 93.56 180 GLU A N 1
ATOM 1552 C CA . GLU A 1 180 ? 6.007 7.312 10.342 1.00 93.56 180 GLU A CA 1
ATOM 1553 C C . GLU A 1 180 ? 5.448 6.345 9.294 1.00 93.56 180 GLU A C 1
ATOM 1555 O O . GLU A 1 180 ? 6.055 5.302 9.043 1.00 93.56 180 GLU A O 1
ATOM 1560 N N . LEU A 1 181 ? 4.362 6.725 8.615 1.00 93.62 181 LEU A N 1
ATOM 1561 C CA . LEU A 1 181 ? 3.749 5.943 7.542 1.00 93.62 181 LEU A CA 1
ATOM 1562 C C . LEU A 1 181 ? 4.771 5.596 6.454 1.00 93.62 181 LEU A C 1
ATOM 1564 O O . LEU A 1 181 ? 4.960 4.428 6.116 1.00 93.62 181 LEU A O 1
ATOM 1568 N N . PHE A 1 182 ? 5.492 6.598 5.949 1.00 95.44 182 PHE A N 1
ATOM 1569 C CA . PHE A 1 182 ? 6.493 6.408 4.900 1.00 95.44 182 PHE A CA 1
ATOM 1570 C C . PHE A 1 182 ? 7.673 5.564 5.386 1.00 95.44 182 PHE A C 1
ATOM 1572 O O . PHE A 1 182 ? 8.227 4.782 4.615 1.00 95.44 182 PHE A O 1
ATOM 1579 N N . SER A 1 183 ? 8.048 5.673 6.663 1.00 94.94 183 SER A N 1
ATOM 1580 C CA . SER A 1 183 ? 9.104 4.841 7.250 1.00 94.94 183 SER A CA 1
ATOM 1581 C C . SER A 1 183 ? 8.704 3.365 7.291 1.00 94.94 183 SER A C 1
ATOM 1583 O O . SER A 1 183 ? 9.499 2.510 6.899 1.00 94.94 183 SER A O 1
ATOM 1585 N N . LYS A 1 184 ? 7.463 3.060 7.685 1.00 94.75 184 LYS A N 1
ATOM 1586 C CA . LYS A 1 184 ? 6.941 1.685 7.693 1.00 94.75 184 LYS A CA 1
ATOM 1587 C C . LYS A 1 184 ? 6.802 1.110 6.283 1.00 94.75 184 LYS A C 1
ATOM 1589 O O . LYS A 1 184 ? 7.244 -0.011 6.037 1.00 94.75 184 LYS A O 1
ATOM 1594 N N . ILE A 1 185 ? 6.303 1.904 5.333 1.00 96.25 185 ILE A N 1
ATOM 1595 C CA . ILE A 1 185 ? 6.239 1.517 3.915 1.00 96.25 185 ILE A CA 1
ATOM 1596 C C . ILE A 1 185 ? 7.642 1.227 3.366 1.00 96.25 185 ILE A C 1
ATOM 1598 O O . ILE A 1 185 ? 7.851 0.214 2.704 1.00 96.25 185 ILE A O 1
ATOM 1602 N N . LYS A 1 186 ? 8.640 2.065 3.671 1.00 95.31 186 LYS A N 1
ATOM 1603 C CA . LYS A 1 186 ? 10.029 1.833 3.241 1.00 95.31 186 LYS A CA 1
ATOM 1604 C C . LYS A 1 186 ? 10.594 0.511 3.740 1.00 95.31 186 LYS A C 1
ATOM 1606 O O . LYS A 1 186 ? 11.322 -0.138 2.994 1.00 95.31 186 LYS A O 1
ATOM 1611 N N . ILE A 1 187 ? 10.309 0.131 4.985 1.00 95.62 187 ILE A N 1
ATOM 1612 C CA . ILE A 1 187 ? 10.743 -1.160 5.536 1.00 95.62 187 ILE A CA 1
ATOM 1613 C C . ILE A 1 187 ? 10.130 -2.297 4.710 1.00 95.62 187 ILE A C 1
ATOM 1615 O O . ILE A 1 187 ? 10.865 -3.130 4.183 1.00 95.62 187 ILE A O 1
ATOM 1619 N N . TYR A 1 188 ? 8.817 -2.245 4.485 1.00 96.25 188 TYR A N 1
ATOM 1620 C CA . TYR A 1 188 ? 8.088 -3.223 3.674 1.00 96.25 188 TYR A CA 1
ATOM 1621 C C . TYR A 1 188 ? 8.617 -3.346 2.230 1.00 96.25 188 TYR A C 1
ATOM 1623 O O . TYR A 1 188 ? 8.762 -4.452 1.701 1.00 96.25 188 TYR A O 1
ATOM 1631 N N . LEU A 1 189 ? 8.943 -2.221 1.584 1.00 95.00 189 LEU A N 1
ATOM 1632 C CA . LEU A 1 189 ? 9.515 -2.213 0.232 1.00 95.00 189 LEU A CA 1
ATOM 1633 C C . LEU A 1 189 ? 10.933 -2.802 0.199 1.00 95.00 189 LEU A C 1
ATOM 1635 O O . LEU A 1 189 ? 11.254 -3.585 -0.698 1.00 95.00 189 LEU A O 1
ATOM 1639 N N . LYS A 1 190 ? 11.770 -2.493 1.198 1.00 91.56 190 LYS A N 1
ATOM 1640 C CA . LYS A 1 190 ? 13.131 -3.046 1.306 1.00 91.56 190 LYS A CA 1
ATOM 1641 C C . LYS A 1 190 ? 13.130 -4.566 1.447 1.00 91.56 190 LYS A C 1
ATOM 1643 O O . LYS A 1 190 ? 13.946 -5.225 0.807 1.00 91.56 190 LYS A O 1
ATOM 1648 N N . GLU A 1 191 ? 12.206 -5.129 2.224 1.00 92.88 191 GLU A N 1
ATOM 1649 C CA . GLU A 1 191 ? 12.031 -6.586 2.353 1.00 92.88 191 GLU A CA 1
ATOM 1650 C C . GLU A 1 191 ? 11.716 -7.253 1.004 1.00 92.88 191 GLU A C 1
ATOM 1652 O O . GLU A 1 191 ? 12.132 -8.381 0.743 1.00 92.88 191 GLU A O 1
ATOM 1657 N N . ARG A 1 192 ? 11.057 -6.517 0.101 1.00 91.69 192 ARG A N 1
ATOM 1658 C CA . ARG A 1 192 ? 10.746 -6.927 -1.279 1.00 91.69 192 ARG A CA 1
ATOM 1659 C C . ARG A 1 192 ? 11.820 -6.550 -2.298 1.00 91.69 192 ARG A C 1
ATOM 1661 O O . ARG A 1 192 ? 11.605 -6.717 -3.494 1.00 91.69 192 ARG A O 1
ATOM 1668 N N . LYS A 1 193 ? 12.988 -6.093 -1.836 1.00 89.19 193 LYS A N 1
ATOM 1669 C CA . LYS A 1 193 ? 14.125 -5.663 -2.667 1.00 89.19 193 LYS A CA 1
ATOM 1670 C C . LYS A 1 193 ? 13.802 -4.481 -3.593 1.00 89.19 193 LYS A C 1
ATOM 1672 O O . LYS A 1 193 ? 14.384 -4.372 -4.668 1.00 89.19 193 LYS A O 1
ATOM 1677 N N . ILE A 1 194 ? 12.907 -3.595 -3.162 1.00 90.50 194 ILE A N 1
ATOM 1678 C CA . ILE A 1 194 ? 12.552 -2.355 -3.858 1.00 90.50 194 ILE A CA 1
ATOM 1679 C C . ILE A 1 194 ? 13.255 -1.205 -3.143 1.00 90.50 194 ILE A C 1
ATOM 1681 O O . ILE A 1 194 ? 12.964 -0.903 -1.984 1.00 90.50 194 ILE A O 1
ATOM 1685 N N . PHE A 1 195 ? 14.204 -0.578 -3.830 1.00 86.62 195 PHE A N 1
ATOM 1686 C CA . PHE A 1 195 ? 15.081 0.451 -3.272 1.00 86.62 195 PHE A CA 1
ATOM 1687 C C . PHE A 1 195 ? 14.982 1.787 -4.016 1.00 86.62 195 PHE A C 1
ATOM 1689 O O . PHE A 1 195 ? 15.323 2.824 -3.445 1.00 86.62 195 PHE A O 1
ATOM 1696 N N . TYR A 1 196 ? 14.518 1.769 -5.264 1.00 88.00 196 TYR A N 1
ATOM 1697 C CA . TYR A 1 196 ? 14.504 2.905 -6.180 1.00 88.00 196 TYR A CA 1
ATOM 1698 C C . TYR A 1 196 ? 13.152 3.030 -6.887 1.00 88.00 196 TYR A C 1
ATOM 1700 O O . TYR A 1 196 ? 12.381 2.075 -6.957 1.00 88.00 196 TYR A O 1
ATOM 1708 N N . LEU A 1 197 ? 12.878 4.201 -7.464 1.00 87.88 197 LEU A N 1
ATOM 1709 C CA . LEU A 1 197 ? 11.697 4.404 -8.317 1.00 87.88 197 LEU A CA 1
ATOM 1710 C C . LEU A 1 197 ? 11.679 3.444 -9.514 1.00 87.88 197 LEU A C 1
ATOM 1712 O O . LEU A 1 197 ? 10.629 2.924 -9.885 1.00 87.88 197 LEU A O 1
ATOM 1716 N N . ASP A 1 198 ? 12.855 3.143 -10.066 1.00 82.75 198 ASP A N 1
ATOM 1717 C CA . ASP A 1 198 ? 13.008 2.206 -11.180 1.00 82.75 198 ASP A CA 1
ATOM 1718 C C . ASP A 1 198 ? 12.527 0.791 -10.827 1.00 82.75 198 ASP A C 1
ATOM 1720 O O . ASP A 1 198 ? 11.937 0.121 -11.671 1.00 82.75 198 ASP A O 1
ATOM 1724 N N . ASP A 1 199 ? 12.706 0.354 -9.573 1.00 86.81 199 ASP A N 1
ATOM 1725 C CA . ASP A 1 199 ? 12.184 -0.935 -9.100 1.00 86.81 199 ASP A CA 1
ATOM 1726 C C . ASP A 1 199 ? 10.657 -0.985 -9.198 1.00 86.81 199 ASP A C 1
ATOM 1728 O O . ASP A 1 199 ? 10.094 -1.984 -9.638 1.00 86.81 199 ASP A O 1
ATOM 1732 N N . LEU A 1 200 ? 9.979 0.104 -8.821 1.00 89.31 200 LEU A N 1
ATOM 1733 C CA . LEU A 1 200 ? 8.521 0.196 -8.899 1.00 89.31 200 LEU A CA 1
ATOM 1734 C C . LEU A 1 200 ? 8.019 0.213 -10.347 1.00 89.31 200 LEU A C 1
ATOM 1736 O O . LEU A 1 200 ? 6.983 -0.383 -10.653 1.00 89.31 200 LEU A O 1
ATOM 1740 N N . ASN A 1 201 ? 8.762 0.861 -11.245 1.00 84.69 201 ASN A N 1
ATOM 1741 C CA . ASN A 1 201 ? 8.433 0.911 -12.670 1.00 84.69 201 ASN A CA 1
ATOM 1742 C C . ASN A 1 201 ? 8.511 -0.463 -13.346 1.00 84.69 201 ASN A C 1
ATOM 1744 O O . ASN A 1 201 ? 7.725 -0.743 -14.253 1.00 84.69 201 ASN A O 1
ATOM 1748 N N . GLU A 1 202 ? 9.412 -1.335 -12.889 1.00 85.31 202 GLU A N 1
ATOM 1749 C CA . GLU A 1 202 ? 9.550 -2.702 -13.405 1.00 85.31 202 GLU A CA 1
ATOM 1750 C C . GLU A 1 202 ? 8.415 -3.637 -12.947 1.00 85.31 202 GLU A C 1
ATOM 1752 O O . GLU A 1 202 ? 8.178 -4.668 -13.581 1.00 85.31 202 GLU A O 1
ATOM 1757 N N . ILE A 1 203 ? 7.666 -3.284 -11.895 1.00 88.69 203 ILE A N 1
ATOM 1758 C CA . ILE A 1 203 ? 6.542 -4.088 -11.396 1.00 88.69 203 ILE A CA 1
ATOM 1759 C C . ILE A 1 203 ? 5.317 -3.869 -12.299 1.00 88.69 203 ILE A C 1
ATOM 1761 O O . ILE A 1 203 ? 4.852 -2.734 -12.440 1.00 88.69 203 ILE A O 1
ATOM 1765 N N . PRO A 1 204 ? 4.737 -4.914 -12.919 1.00 89.56 204 PRO A N 1
ATOM 1766 C CA . PRO A 1 204 ? 3.466 -4.793 -13.634 1.00 89.56 204 PRO A CA 1
ATOM 1767 C C . PRO A 1 204 ? 2.348 -4.309 -12.702 1.00 89.56 204 PRO A C 1
ATOM 1769 O O . PRO A 1 204 ? 2.275 -4.768 -11.566 1.00 89.56 204 PRO A O 1
ATOM 1772 N N . ILE A 1 205 ? 1.440 -3.449 -13.182 1.00 88.44 205 ILE A N 1
ATOM 1773 C CA . ILE A 1 205 ? 0.320 -2.920 -12.371 1.00 88.44 205 ILE A CA 1
ATOM 1774 C C . ILE A 1 205 ? -0.475 -4.062 -11.719 1.00 88.44 205 ILE A C 1
ATOM 1776 O O . ILE A 1 205 ? -0.722 -4.030 -10.519 1.00 88.44 205 ILE A O 1
ATOM 1780 N N . SER A 1 206 ? -0.754 -5.128 -12.476 1.00 87.12 206 SER A N 1
ATOM 1781 C CA . SER A 1 206 ? -1.469 -6.314 -11.987 1.00 87.12 206 SER A CA 1
ATOM 1782 C C . SER A 1 206 ? -0.774 -7.036 -10.827 1.00 87.12 206 SER A C 1
ATOM 1784 O O . SER A 1 206 ? -1.428 -7.756 -10.089 1.00 87.12 206 SER A O 1
ATOM 1786 N N . LYS A 1 207 ? 0.549 -6.887 -10.679 1.00 90.38 207 LYS A N 1
ATOM 1787 C CA . LYS A 1 207 ? 1.316 -7.430 -9.546 1.00 90.38 207 LYS A CA 1
ATOM 1788 C C . LYS A 1 207 ? 1.448 -6.429 -8.406 1.00 90.38 207 LYS A C 1
ATOM 1790 O O . LYS A 1 207 ? 1.547 -6.826 -7.252 1.00 90.38 207 LYS A O 1
ATOM 1795 N N . PHE A 1 208 ? 1.436 -5.133 -8.710 1.00 91.62 208 PHE A N 1
ATOM 1796 C CA . PHE A 1 208 ? 1.448 -4.096 -7.680 1.00 91.62 208 PHE A CA 1
ATOM 1797 C C . PHE A 1 208 ? 0.198 -4.171 -6.791 1.00 91.62 208 PHE A C 1
ATOM 1799 O O . PHE A 1 208 ? 0.239 -3.831 -5.616 1.00 91.62 208 PHE A O 1
ATOM 1806 N N . GLU A 1 209 ? -0.901 -4.694 -7.322 1.00 85.25 209 GLU A N 1
ATOM 1807 C CA . GLU A 1 209 ? -2.115 -5.017 -6.577 1.00 85.25 209 GLU A CA 1
ATOM 1808 C C . GLU A 1 209 ? -1.901 -5.837 -5.290 1.00 85.25 209 GLU A C 1
ATOM 1810 O O . GLU A 1 209 ? -2.666 -5.662 -4.341 1.00 85.25 209 GLU A O 1
ATOM 1815 N N . GLU A 1 210 ? -0.876 -6.692 -5.229 1.00 90.81 210 GLU A N 1
ATOM 1816 C CA . GLU A 1 210 ? -0.511 -7.479 -4.036 1.00 90.81 210 GLU A CA 1
ATOM 1817 C C . GLU A 1 210 ? 0.007 -6.585 -2.892 1.00 90.81 210 GLU A C 1
ATOM 1819 O O . GLU A 1 210 ? -0.036 -6.951 -1.720 1.00 90.81 210 GLU A O 1
ATOM 1824 N N . PHE A 1 211 ? 0.458 -5.364 -3.195 1.00 93.06 211 PHE A N 1
ATOM 1825 C CA . PHE A 1 211 ? 0.994 -4.437 -2.199 1.00 93.06 211 PHE A CA 1
ATOM 1826 C C . PHE A 1 211 ? -0.109 -3.854 -1.310 1.00 93.06 211 PHE A C 1
ATOM 1828 O O . PHE A 1 211 ? 0.174 -3.445 -0.187 1.00 93.06 211 PHE A O 1
ATOM 1835 N N . PHE A 1 212 ? -1.366 -3.872 -1.768 1.00 89.44 212 PHE A N 1
ATOM 1836 C CA . PHE A 1 212 ? -2.530 -3.469 -0.970 1.00 89.44 212 PHE A CA 1
ATOM 1837 C C . PHE A 1 212 ? -2.817 -4.422 0.201 1.00 89.44 212 PHE A C 1
ATOM 1839 O O . PHE A 1 212 ? -3.572 -4.057 1.098 1.00 89.44 212 PHE A O 1
ATOM 1846 N N . GLU A 1 213 ? -2.210 -5.614 0.235 1.00 87.75 213 GLU A N 1
ATOM 1847 C CA . GLU A 1 213 ? -2.277 -6.506 1.401 1.00 87.75 213 GLU A CA 1
ATOM 1848 C C . GLU A 1 213 ? -1.519 -5.935 2.608 1.00 87.75 213 GLU A C 1
ATOM 1850 O O . GLU A 1 213 ? -1.794 -6.297 3.751 1.00 87.75 213 GLU A O 1
ATOM 1855 N N . ASN A 1 214 ? -0.569 -5.023 2.381 1.00 90.38 214 ASN A N 1
ATOM 1856 C CA . ASN A 1 214 ? 0.089 -4.313 3.464 1.00 90.38 214 ASN A CA 1
ATOM 1857 C C . ASN A 1 214 ? -0.766 -3.140 3.950 1.00 90.38 214 ASN A C 1
ATOM 1859 O O . ASN A 1 214 ? -1.094 -2.238 3.178 1.00 90.38 214 ASN A O 1
ATOM 1863 N N . GLU A 1 215 ? -1.045 -3.113 5.255 1.00 86.94 215 GLU A N 1
ATOM 1864 C CA . GLU A 1 215 ? -1.882 -2.083 5.878 1.00 86.94 215 GLU A CA 1
ATOM 1865 C C . GLU A 1 215 ? -1.383 -0.655 5.607 1.00 86.94 215 GLU A C 1
ATOM 1867 O O . GLU A 1 215 ? -2.189 0.234 5.343 1.00 86.94 215 GLU A O 1
ATOM 1872 N N . PHE A 1 216 ? -0.065 -0.426 5.596 1.00 91.56 216 PHE A N 1
ATOM 1873 C CA . PHE A 1 216 ? 0.508 0.911 5.431 1.00 91.56 216 PHE A CA 1
ATOM 1874 C C . PHE A 1 216 ? 0.457 1.377 3.980 1.00 91.56 216 PHE A C 1
ATOM 1876 O O . PHE A 1 216 ? 0.169 2.544 3.716 1.00 91.56 216 PHE A O 1
ATOM 1883 N N . VAL A 1 217 ? 0.700 0.473 3.030 1.00 92.88 217 VAL A N 1
ATOM 1884 C CA . VAL A 1 217 ? 0.550 0.791 1.605 1.00 92.88 217 VAL A CA 1
ATOM 1885 C C . VAL A 1 217 ? -0.915 1.079 1.284 1.00 92.88 217 VAL A C 1
ATOM 1887 O O . VAL A 1 217 ? -1.212 2.100 0.665 1.00 92.88 217 VAL A O 1
ATOM 1890 N N . ASN A 1 218 ? -1.836 0.236 1.754 1.00 89.56 218 ASN A N 1
ATOM 1891 C CA . ASN A 1 218 ? -3.268 0.454 1.561 1.00 89.56 218 ASN A CA 1
ATOM 1892 C C . ASN A 1 218 ? -3.715 1.793 2.175 1.00 89.56 218 ASN A C 1
ATOM 1894 O O . ASN A 1 218 ? -4.398 2.585 1.528 1.00 89.56 218 ASN A O 1
ATOM 1898 N N . LEU A 1 219 ? -3.232 2.102 3.383 1.00 89.06 219 LEU A N 1
ATOM 1899 C CA . LEU A 1 219 ? -3.512 3.364 4.060 1.00 89.06 219 LEU A CA 1
ATOM 1900 C C . LEU A 1 219 ? -3.006 4.588 3.294 1.00 89.06 219 LEU A C 1
ATOM 1902 O O . LEU A 1 219 ? -3.709 5.598 3.230 1.00 89.06 219 LEU A O 1
ATOM 1906 N N . TYR A 1 220 ? -1.825 4.507 2.680 1.00 93.25 220 TYR A N 1
ATOM 1907 C CA . TYR A 1 220 ? -1.322 5.575 1.818 1.00 93.25 220 TYR A CA 1
ATOM 1908 C C . TYR A 1 220 ? -2.294 5.875 0.668 1.00 93.25 220 TYR A C 1
ATOM 1910 O O . TYR A 1 220 ? -2.698 7.026 0.489 1.00 93.25 220 TYR A O 1
ATOM 1918 N N . PHE A 1 221 ? -2.693 4.851 -0.092 1.00 91.69 221 PHE A N 1
ATOM 1919 C CA . PHE A 1 221 ? -3.558 5.040 -1.259 1.00 91.69 221 PHE A CA 1
ATOM 1920 C C . PHE A 1 221 ? -4.971 5.468 -0.856 1.00 91.69 221 PHE A C 1
ATOM 1922 O O . PHE A 1 221 ? -5.535 6.373 -1.474 1.00 91.69 221 PHE A O 1
ATOM 1929 N N . PHE A 1 222 ? -5.499 4.923 0.242 1.00 87.06 222 PHE A N 1
ATOM 1930 C CA . PHE A 1 222 ? -6.780 5.339 0.806 1.00 87.06 222 PHE A CA 1
ATOM 1931 C C . PHE A 1 222 ? -6.798 6.830 1.168 1.00 87.06 222 PHE A C 1
ATOM 1933 O O . PHE A 1 222 ? -7.714 7.544 0.762 1.00 87.06 222 PHE A O 1
ATOM 1940 N N . LYS A 1 223 ? -5.752 7.343 1.839 1.00 87.62 223 LYS A N 1
ATOM 1941 C CA . LYS A 1 223 ? -5.620 8.782 2.154 1.00 87.62 223 LYS A CA 1
ATOM 1942 C C . LYS A 1 223 ? -5.586 9.671 0.904 1.00 87.62 223 LYS A C 1
ATOM 1944 O O . LYS A 1 223 ? -5.897 10.857 0.989 1.00 87.62 223 LYS A O 1
ATOM 1949 N N . LYS A 1 224 ? -5.208 9.120 -0.251 1.00 89.94 224 LYS A N 1
ATOM 1950 C CA . LYS A 1 224 ? -5.197 9.809 -1.550 1.00 89.94 224 LYS A CA 1
ATOM 1951 C C . LYS A 1 224 ? -6.488 9.605 -2.353 1.00 89.94 224 LYS A C 1
ATOM 1953 O O . LYS A 1 224 ? -6.599 10.163 -3.439 1.00 89.94 224 LYS A O 1
ATOM 1958 N N . GLY A 1 225 ? -7.449 8.830 -1.842 1.00 88.75 225 GLY A N 1
ATOM 1959 C CA . GLY A 1 225 ? -8.684 8.487 -2.552 1.00 88.75 225 GLY A CA 1
ATOM 1960 C C . GLY A 1 225 ? -8.467 7.551 -3.745 1.00 88.75 225 GLY A C 1
ATOM 1961 O O . GLY A 1 225 ? -9.276 7.542 -4.670 1.00 88.75 225 GLY A O 1
ATOM 1962 N N . ILE A 1 226 ? -7.368 6.791 -3.749 1.00 89.12 226 ILE A N 1
ATOM 1963 C CA . ILE A 1 226 ? -6.999 5.881 -4.835 1.00 89.12 226 ILE A CA 1
ATOM 1964 C C . ILE A 1 226 ? -7.350 4.459 -4.409 1.00 89.12 226 ILE A C 1
ATOM 1966 O O . ILE A 1 226 ? -6.845 3.949 -3.409 1.00 89.12 226 ILE A O 1
ATOM 1970 N N . TYR A 1 227 ? -8.205 3.802 -5.187 1.00 84.44 227 TYR A N 1
ATOM 1971 C CA . TYR A 1 227 ? -8.602 2.419 -4.942 1.00 84.44 227 TYR A CA 1
ATOM 1972 C C . TYR A 1 227 ? -7.853 1.469 -5.867 1.00 84.44 227 TYR A C 1
ATOM 1974 O O . TYR A 1 227 ? -7.564 1.805 -7.015 1.00 84.44 227 TYR A O 1
ATOM 1982 N N . LYS A 1 228 ? -7.629 0.242 -5.389 1.00 83.81 228 LYS A N 1
ATOM 1983 C CA . LYS A 1 228 ? -6.958 -0.838 -6.126 1.00 83.81 228 LYS A CA 1
ATOM 1984 C C . LYS A 1 228 ? -7.464 -0.996 -7.570 1.00 83.81 228 LYS A C 1
ATOM 1986 O O . LYS A 1 228 ? -6.660 -1.106 -8.485 1.00 83.81 228 LYS A O 1
ATOM 1991 N N . SER A 1 229 ? -8.782 -0.955 -7.782 1.00 84.44 229 SER A N 1
ATOM 1992 C CA . SER A 1 229 ? -9.417 -1.125 -9.101 1.00 84.44 229 SER A CA 1
ATOM 1993 C C . SER A 1 229 ? -9.168 0.019 -10.090 1.00 84.44 229 SER A C 1
ATOM 1995 O O . SER A 1 229 ? -9.422 -0.146 -11.279 1.00 84.44 229 SER A O 1
ATOM 1997 N N . PHE A 1 230 ? -8.713 1.178 -9.610 1.00 87.12 230 PHE A N 1
ATOM 1998 C CA . PHE A 1 230 ? -8.461 2.379 -10.412 1.00 87.12 230 PHE A CA 1
ATOM 1999 C C . PHE A 1 230 ? -6.985 2.786 -10.404 1.00 87.12 230 PHE A C 1
ATOM 2001 O O . PHE A 1 230 ? -6.655 3.892 -10.821 1.00 87.12 230 PHE A O 1
ATOM 2008 N N . LEU A 1 231 ? -6.102 1.907 -9.926 1.00 91.19 231 LEU A N 1
ATOM 2009 C CA . LEU A 1 231 ? -4.681 2.191 -9.814 1.00 91.19 231 LEU A CA 1
ATOM 2010 C C . LEU A 1 231 ? -4.049 2.400 -11.196 1.00 91.19 231 LEU A C 1
ATOM 2012 O O . LEU A 1 231 ? -4.082 1.513 -12.054 1.00 91.19 231 LEU A O 1
ATOM 2016 N N . THR A 1 232 ? -3.406 3.548 -11.388 1.00 91.94 232 THR A N 1
ATOM 2017 C CA . THR A 1 232 ? -2.648 3.852 -12.603 1.00 91.94 232 THR A CA 1
ATOM 2018 C C . THR A 1 232 ? -1.140 3.741 -12.376 1.00 91.94 232 THR A C 1
ATOM 2020 O O . THR A 1 232 ? -0.644 3.680 -11.250 1.00 91.94 232 THR A O 1
ATOM 2023 N N . ARG A 1 233 ? -0.362 3.733 -13.468 1.00 90.81 233 ARG A N 1
ATOM 2024 C CA . ARG A 1 233 ? 1.107 3.781 -13.377 1.00 90.81 233 ARG A CA 1
ATOM 2025 C C . ARG A 1 233 ? 1.596 5.081 -12.731 1.00 90.81 233 ARG A C 1
ATOM 2027 O O . ARG A 1 233 ? 2.578 5.050 -11.998 1.00 90.81 233 ARG A O 1
ATOM 2034 N N . GLU A 1 234 ? 0.923 6.194 -13.007 1.00 91.12 234 GLU A N 1
ATOM 2035 C CA . GLU A 1 234 ? 1.265 7.506 -12.457 1.00 91.12 234 GLU A CA 1
ATOM 2036 C C . GLU A 1 234 ? 1.110 7.521 -10.931 1.00 91.12 234 GLU A C 1
ATOM 2038 O O . GLU A 1 234 ? 1.998 8.006 -10.230 1.00 91.12 234 GLU A O 1
ATOM 2043 N N . ASP A 1 235 ? 0.064 6.874 -10.408 1.00 93.44 235 ASP A N 1
ATOM 2044 C CA . ASP A 1 235 ? -0.152 6.730 -8.964 1.00 93.44 235 ASP A CA 1
ATOM 2045 C C . ASP A 1 235 ? 0.981 5.956 -8.279 1.00 93.44 235 ASP A C 1
ATOM 2047 O O . ASP A 1 235 ? 1.415 6.327 -7.190 1.00 93.44 235 ASP A O 1
ATOM 2051 N N . ILE A 1 236 ? 1.494 4.897 -8.919 1.00 93.69 236 ILE A N 1
ATOM 2052 C CA . ILE A 1 236 ? 2.610 4.088 -8.397 1.00 93.69 236 ILE A CA 1
ATOM 2053 C C . ILE A 1 236 ? 3.913 4.898 -8.366 1.00 93.69 236 ILE A C 1
ATOM 2055 O O . ILE A 1 236 ? 4.677 4.809 -7.401 1.00 93.69 236 ILE A O 1
ATOM 2059 N N . ILE A 1 237 ? 4.178 5.686 -9.411 1.00 89.75 237 ILE A N 1
ATOM 2060 C CA . ILE A 1 237 ? 5.367 6.547 -9.475 1.00 89.75 237 ILE A CA 1
ATOM 2061 C C . ILE A 1 237 ? 5.287 7.606 -8.378 1.00 89.75 237 ILE A C 1
ATOM 2063 O O . ILE A 1 237 ? 6.209 7.725 -7.572 1.00 89.75 237 ILE A O 1
ATOM 2067 N N . LYS A 1 238 ? 4.148 8.298 -8.281 1.00 93.81 238 LYS A N 1
ATOM 2068 C CA . LYS A 1 238 ? 3.906 9.317 -7.258 1.00 93.81 238 LYS A CA 1
ATOM 2069 C C . LYS A 1 238 ? 3.974 8.747 -5.842 1.00 93.81 238 LYS A C 1
ATOM 2071 O O . LYS A 1 238 ? 4.515 9.393 -4.952 1.00 93.81 238 LYS A O 1
ATOM 2076 N N . PHE A 1 239 ? 3.490 7.522 -5.637 1.00 95.50 239 PHE A N 1
ATOM 2077 C CA . PHE A 1 239 ? 3.677 6.779 -4.391 1.00 95.50 239 PHE A CA 1
ATOM 2078 C C . PHE A 1 239 ? 5.157 6.632 -4.037 1.00 95.50 239 PHE A C 1
ATOM 2080 O O . PHE A 1 239 ? 5.549 6.955 -2.916 1.00 95.50 239 PHE A O 1
ATOM 2087 N N . GLY A 1 240 ? 5.984 6.190 -4.987 1.00 94.44 240 GLY A N 1
ATOM 2088 C CA . GLY A 1 240 ? 7.427 6.074 -4.794 1.00 94.44 240 GLY A CA 1
ATOM 2089 C C . GLY A 1 240 ? 8.103 7.415 -4.494 1.00 94.44 240 GLY A C 1
ATOM 2090 O O . GLY A 1 240 ? 8.973 7.481 -3.626 1.00 94.44 240 GLY A O 1
ATOM 2091 N N . GLU A 1 241 ? 7.687 8.486 -5.169 1.00 92.62 241 GLU A N 1
ATOM 2092 C CA . GLU A 1 241 ? 8.213 9.840 -4.969 1.00 92.62 241 GLU A CA 1
ATOM 2093 C C . GLU A 1 241 ? 7.836 10.401 -3.595 1.00 92.62 241 GLU A C 1
ATOM 2095 O O . GLU A 1 241 ? 8.710 10.879 -2.871 1.00 92.62 241 GLU A O 1
ATOM 2100 N N . ASP A 1 242 ? 6.566 10.280 -3.199 1.00 94.31 242 ASP A N 1
ATOM 2101 C CA . ASP A 1 242 ? 6.045 10.767 -1.917 1.00 94.31 242 ASP A CA 1
ATOM 2102 C C . ASP A 1 242 ? 6.764 10.106 -0.737 1.00 94.31 242 ASP A C 1
ATOM 2104 O O . ASP A 1 242 ? 7.136 10.775 0.231 1.00 94.31 242 ASP A O 1
ATOM 2108 N N . ILE A 1 243 ? 7.007 8.793 -0.816 1.00 93.88 243 ILE A N 1
ATOM 2109 C CA . ILE A 1 243 ? 7.770 8.105 0.227 1.00 93.88 243 ILE A CA 1
ATOM 2110 C C . ILE A 1 243 ? 9.265 8.433 0.140 1.00 93.88 243 ILE A C 1
ATOM 2112 O O . ILE A 1 243 ? 9.995 8.153 1.084 1.00 93.88 243 ILE A O 1
ATOM 2116 N N . GLY A 1 244 ? 9.756 9.060 -0.928 1.00 90.12 244 GLY A N 1
ATOM 2117 C CA . GLY A 1 244 ? 11.151 9.474 -1.082 1.00 90.12 244 GLY A CA 1
ATOM 2118 C C . GLY A 1 244 ? 12.069 8.369 -1.598 1.00 90.12 244 GLY A C 1
ATOM 2119 O O . GLY A 1 244 ? 13.230 8.295 -1.185 1.00 90.12 244 GLY A O 1
ATOM 2120 N N . LEU A 1 245 ? 11.557 7.483 -2.456 1.00 90.62 245 LEU A N 1
ATOM 2121 C CA . LEU A 1 245 ? 12.415 6.714 -3.350 1.00 90.62 245 LEU A CA 1
ATOM 2122 C C . LEU A 1 245 ? 13.008 7.663 -4.388 1.00 90.62 245 LEU A C 1
ATOM 2124 O O . LEU A 1 245 ? 12.348 8.571 -4.886 1.00 90.62 245 LEU A O 1
ATOM 2128 N N . LEU A 1 246 ? 14.273 7.440 -4.714 1.00 83.81 246 LEU A N 1
ATOM 2129 C CA . LEU A 1 246 ? 14.968 8.185 -5.753 1.00 83.81 246 LEU A CA 1
ATOM 2130 C C . LEU A 1 246 ? 15.147 7.288 -6.973 1.00 83.81 246 LEU A C 1
ATOM 2132 O O . LEU A 1 246 ? 15.187 6.060 -6.851 1.00 83.81 246 LEU A O 1
ATOM 2136 N N . ASN A 1 247 ? 15.304 7.899 -8.145 1.00 77.38 247 ASN A N 1
ATOM 2137 C CA . ASN A 1 247 ? 15.807 7.179 -9.311 1.00 77.38 247 ASN A CA 1
ATOM 2138 C C . ASN A 1 247 ? 17.192 6.610 -8.994 1.00 77.38 247 ASN A C 1
ATOM 2140 O O . ASN A 1 247 ? 17.990 7.233 -8.278 1.00 77.38 247 ASN A O 1
ATOM 2144 N N . TYR A 1 248 ? 17.489 5.426 -9.521 1.00 70.62 248 TYR A N 1
ATOM 2145 C CA . TYR A 1 248 ? 18.790 4.815 -9.327 1.00 70.62 248 TYR A CA 1
ATOM 2146 C C . TYR A 1 248 ? 19.877 5.730 -9.903 1.00 70.62 248 TYR A C 1
ATOM 2148 O O . TYR A 1 248 ? 19.841 6.109 -11.075 1.00 70.62 248 TYR A O 1
ATOM 2156 N N . ASN A 1 249 ? 20.880 6.092 -9.093 1.00 72.38 249 ASN A N 1
ATOM 2157 C CA . ASN A 1 249 ? 22.013 6.876 -9.582 1.00 72.38 249 ASN A CA 1
ATOM 2158 C C . ASN A 1 249 ? 22.939 5.981 -10.419 1.00 72.38 249 ASN A C 1
ATOM 2160 O O . ASN A 1 249 ? 23.973 5.491 -9.953 1.00 72.38 249 ASN A O 1
ATOM 2164 N N . TYR A 1 250 ? 22.552 5.786 -11.678 1.00 72.81 250 TYR A N 1
ATOM 2165 C CA . TYR A 1 250 ? 23.278 4.956 -12.628 1.00 72.81 250 TYR A CA 1
ATOM 2166 C C . TYR A 1 250 ? 24.710 5.458 -12.847 1.00 72.81 250 TYR A C 1
ATOM 2168 O O . TYR A 1 250 ? 25.601 4.636 -13.025 1.00 72.81 250 TYR A O 1
ATOM 2176 N N . LYS A 1 251 ? 24.983 6.769 -12.751 1.00 71.25 251 LYS A N 1
ATOM 2177 C CA . LYS A 1 251 ? 26.345 7.314 -12.912 1.00 71.25 251 LYS A CA 1
ATOM 2178 C C . LYS A 1 251 ? 27.309 6.769 -11.860 1.00 71.25 251 LYS A C 1
ATOM 2180 O O . LYS A 1 251 ? 28.389 6.305 -12.209 1.00 71.25 251 LYS A O 1
ATOM 2185 N N . ASN A 1 252 ? 26.909 6.760 -10.589 1.00 77.00 252 ASN A N 1
ATOM 2186 C CA . ASN A 1 252 ? 27.740 6.190 -9.524 1.00 77.00 252 ASN A CA 1
ATOM 2187 C C . ASN A 1 252 ? 27.889 4.670 -9.675 1.00 77.00 252 ASN A C 1
ATOM 2189 O O . ASN A 1 252 ? 28.989 4.147 -9.503 1.00 77.00 252 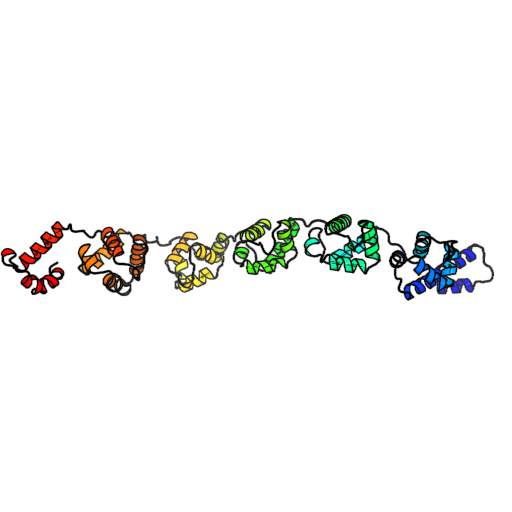ASN A O 1
ATOM 2193 N N . GLY A 1 253 ? 26.806 3.970 -10.035 1.00 78.06 253 GLY A N 1
ATOM 2194 C CA . GLY A 1 253 ? 26.835 2.525 -10.277 1.00 78.06 253 GLY A CA 1
ATOM 2195 C C . GLY A 1 253 ? 27.778 2.129 -11.418 1.00 78.06 253 GLY A C 1
ATOM 2196 O O . GLY A 1 253 ? 28.543 1.176 -11.280 1.00 78.06 253 GLY A O 1
ATOM 2197 N N . ILE A 1 254 ? 27.784 2.901 -12.507 1.00 83.50 254 ILE A N 1
ATOM 2198 C CA . ILE A 1 254 ? 28.692 2.722 -13.647 1.00 83.50 254 ILE A CA 1
ATOM 2199 C C . ILE A 1 254 ? 30.131 2.999 -13.236 1.00 83.50 254 ILE A C 1
ATOM 2201 O O . ILE A 1 254 ? 30.991 2.170 -13.505 1.00 83.50 254 ILE A O 1
ATOM 2205 N N . ASN A 1 255 ? 30.394 4.122 -12.563 1.00 82.50 255 ASN A N 1
ATOM 2206 C CA . ASN A 1 255 ? 31.752 4.493 -12.158 1.00 82.50 255 ASN A CA 1
ATOM 2207 C C . ASN A 1 255 ? 32.386 3.443 -11.236 1.00 82.50 255 ASN A C 1
ATOM 2209 O O . ASN A 1 255 ? 33.573 3.158 -11.356 1.00 82.50 255 ASN A O 1
ATOM 2213 N N . LEU A 1 256 ? 31.600 2.848 -10.333 1.00 84.94 256 LEU A N 1
ATOM 2214 C CA . LEU A 1 256 ? 32.068 1.769 -9.461 1.00 84.94 256 LEU A CA 1
ATOM 2215 C C . LEU A 1 256 ? 32.300 0.461 -10.226 1.00 84.94 256 LEU A C 1
ATOM 2217 O O . LEU A 1 256 ? 33.308 -0.206 -10.000 1.00 84.94 256 LEU A O 1
ATOM 2221 N N . PHE A 1 257 ? 31.377 0.091 -11.116 1.00 90.12 257 PHE A N 1
ATOM 2222 C CA . PHE A 1 257 ? 31.445 -1.168 -11.859 1.00 90.12 257 PHE A CA 1
ATOM 2223 C C . PHE A 1 257 ? 32.536 -1.166 -12.935 1.00 90.12 257 PHE A C 1
ATOM 2225 O O . PHE A 1 257 ? 33.265 -2.140 -13.084 1.00 90.12 257 PHE A O 1
ATOM 2232 N N . LEU A 1 258 ? 32.679 -0.054 -13.655 1.00 88.94 258 LEU A N 1
ATOM 2233 C CA . LEU A 1 258 ? 33.645 0.135 -14.736 1.00 88.94 258 LEU A CA 1
ATOM 2234 C C . LEU A 1 258 ? 34.930 0.828 -14.267 1.00 88.94 258 LEU A C 1
ATOM 2236 O O . LEU A 1 258 ? 35.667 1.353 -15.096 1.00 88.94 258 LEU A O 1
ATOM 2240 N N . LYS A 1 259 ? 35.226 0.826 -12.960 1.00 87.50 259 LYS A N 1
ATOM 2241 C CA . LYS A 1 259 ? 36.379 1.538 -12.374 1.00 87.50 259 LYS A CA 1
ATOM 2242 C C . LYS A 1 259 ? 37.719 1.219 -13.059 1.00 87.50 259 LYS A C 1
ATOM 2244 O O . LYS A 1 259 ? 38.589 2.081 -13.153 1.00 87.50 259 LYS A O 1
ATOM 2249 N N . ASP A 1 260 ? 37.868 -0.014 -13.547 1.00 87.06 260 ASP A N 1
ATOM 2250 C CA . ASP A 1 260 ? 39.091 -0.520 -14.177 1.00 87.06 260 ASP A CA 1
ATOM 2251 C C . ASP A 1 260 ? 39.090 -0.328 -15.710 1.00 87.06 260 ASP A C 1
ATOM 2253 O O . ASP A 1 260 ? 40.110 -0.522 -16.373 1.00 87.06 260 ASP A O 1
ATOM 2257 N N . ILE A 1 261 ? 37.965 0.107 -16.287 1.00 89.25 261 ILE A N 1
ATOM 2258 C CA . ILE A 1 261 ? 37.785 0.363 -17.718 1.00 89.25 261 ILE A CA 1
ATOM 2259 C C . ILE A 1 261 ? 37.955 1.862 -17.978 1.00 89.25 261 ILE A C 1
ATOM 2261 O O . ILE A 1 261 ? 37.008 2.641 -17.903 1.00 89.25 261 ILE A O 1
ATOM 2265 N N . LYS A 1 262 ? 39.184 2.278 -18.294 1.00 86.75 262 LYS A N 1
ATOM 2266 C CA . LYS A 1 262 ? 39.534 3.705 -18.432 1.00 86.75 262 LYS A CA 1
ATOM 2267 C C . LYS A 1 262 ? 39.237 4.286 -19.813 1.00 86.75 262 LYS A C 1
ATOM 2269 O O . LYS A 1 262 ? 39.063 5.491 -19.952 1.00 86.75 262 LYS A O 1
ATOM 2274 N N . ASN A 1 263 ? 39.203 3.450 -20.846 1.00 90.25 263 ASN A N 1
ATOM 2275 C CA . ASN A 1 263 ? 38.964 3.872 -22.225 1.00 90.25 263 ASN A CA 1
ATOM 2276 C C . ASN A 1 263 ? 38.251 2.782 -23.037 1.00 90.25 263 ASN A C 1
ATOM 2278 O O . ASN A 1 263 ? 38.085 1.642 -22.593 1.00 90.25 263 ASN A O 1
ATOM 2282 N N . TYR A 1 264 ? 37.837 3.133 -24.255 1.00 89.75 264 TYR A N 1
ATOM 2283 C CA . TYR A 1 264 ? 37.131 2.224 -25.157 1.00 89.75 264 TYR A CA 1
ATOM 2284 C C . TYR A 1 264 ? 37.920 0.947 -25.468 1.00 89.75 264 TYR A C 1
ATOM 2286 O O . TYR A 1 264 ? 37.338 -0.133 -25.525 1.00 89.75 264 TYR A O 1
ATOM 2294 N N . ASN A 1 265 ? 39.243 1.037 -25.616 1.00 88.56 265 ASN A N 1
ATOM 2295 C CA . ASN A 1 265 ? 40.075 -0.133 -25.897 1.00 88.56 265 ASN A CA 1
ATOM 2296 C C . ASN A 1 265 ? 40.099 -1.106 -24.711 1.00 88.56 265 ASN A C 1
ATOM 2298 O O . ASN A 1 265 ? 40.067 -2.315 -24.928 1.00 88.56 265 ASN A O 1
ATOM 2302 N N . ASN A 1 266 ? 40.076 -0.606 -23.468 1.00 91.88 266 ASN A N 1
ATOM 2303 C CA . ASN A 1 266 ? 39.917 -1.458 -22.288 1.00 91.88 266 ASN A CA 1
ATOM 2304 C C . ASN A 1 266 ? 38.572 -2.194 -22.313 1.00 91.88 266 ASN A C 1
ATOM 2306 O O . ASN A 1 266 ? 38.539 -3.395 -22.062 1.00 91.88 266 ASN A O 1
ATOM 2310 N N . LEU A 1 267 ? 37.484 -1.514 -22.686 1.00 90.56 267 LEU A N 1
ATOM 2311 C CA . LEU A 1 267 ? 36.168 -2.150 -22.811 1.00 90.56 267 LEU A CA 1
ATOM 2312 C C . LEU A 1 267 ? 36.170 -3.238 -23.895 1.00 90.56 267 LEU A C 1
ATOM 2314 O O . LEU A 1 267 ? 35.642 -4.326 -23.687 1.00 90.56 267 LEU A O 1
ATOM 2318 N N . MET A 1 268 ? 36.799 -2.962 -25.039 1.00 89.00 268 MET A N 1
ATOM 2319 C CA . MET A 1 268 ? 36.904 -3.916 -26.147 1.00 89.00 268 MET A CA 1
ATOM 2320 C C . MET A 1 268 ? 37.831 -5.100 -25.842 1.00 89.00 268 MET A C 1
ATOM 2322 O O . MET A 1 268 ? 37.685 -6.151 -26.457 1.00 89.00 268 MET A O 1
ATOM 2326 N N . SER A 1 269 ? 38.759 -4.959 -24.890 1.00 89.75 269 SER A N 1
ATOM 2327 C CA . SER A 1 269 ? 39.664 -6.042 -24.480 1.00 89.75 269 SER A CA 1
ATOM 2328 C C . SER A 1 269 ? 38.999 -7.130 -23.632 1.00 89.75 269 SER A C 1
ATOM 2330 O O . SER A 1 269 ? 39.595 -8.185 -23.442 1.00 89.75 269 SER A O 1
ATOM 2332 N N . ILE A 1 270 ? 37.767 -6.898 -23.157 1.00 88.56 270 ILE A N 1
ATOM 2333 C CA . ILE A 1 270 ? 36.997 -7.873 -22.370 1.00 88.56 270 ILE A CA 1
ATOM 2334 C C . ILE A 1 270 ? 36.709 -9.142 -23.180 1.00 88.56 270 ILE A C 1
ATOM 2336 O O . ILE A 1 270 ? 36.685 -10.229 -22.612 1.00 88.56 270 ILE A O 1
ATOM 2340 N N . GLY A 1 271 ? 36.510 -9.020 -24.496 1.00 86.81 271 GLY A N 1
ATOM 2341 C CA . GLY A 1 271 ? 36.293 -10.170 -25.365 1.00 86.81 271 GLY A CA 1
ATOM 2342 C C . GLY A 1 271 ? 35.450 -9.850 -26.594 1.00 86.81 271 GLY A C 1
ATOM 2343 O O . GLY A 1 271 ? 35.455 -8.745 -27.139 1.00 86.81 271 GLY A O 1
ATOM 2344 N N . THR A 1 272 ? 34.718 -10.854 -27.053 1.00 89.38 272 THR A N 1
ATOM 2345 C CA . THR A 1 272 ? 33.753 -10.769 -28.146 1.00 89.38 272 THR A CA 1
ATOM 2346 C C . THR A 1 272 ? 32.589 -9.829 -27.813 1.00 89.38 272 THR A C 1
ATOM 2348 O O . THR A 1 272 ? 32.320 -9.493 -26.663 1.00 89.38 272 THR A O 1
ATOM 2351 N N . ILE A 1 273 ? 31.826 -9.435 -28.838 1.00 83.56 273 ILE A N 1
ATOM 2352 C CA . ILE A 1 273 ? 30.623 -8.596 -28.677 1.00 83.56 273 ILE A CA 1
ATOM 2353 C C . ILE A 1 273 ? 29.631 -9.212 -27.674 1.00 83.56 273 ILE A C 1
ATOM 2355 O O . ILE A 1 273 ? 29.015 -8.477 -26.904 1.00 83.56 273 ILE A O 1
ATOM 2359 N N . ASN A 1 274 ? 29.495 -10.541 -27.666 1.00 84.25 274 ASN A N 1
ATOM 2360 C CA . ASN A 1 274 ? 28.604 -11.248 -26.746 1.00 84.25 274 ASN A CA 1
ATOM 2361 C C . ASN A 1 274 ? 29.138 -11.226 -25.310 1.00 84.25 274 ASN A C 1
ATOM 2363 O O . ASN A 1 274 ? 28.371 -10.976 -24.391 1.00 84.25 274 ASN A O 1
ATOM 2367 N N . GLU A 1 275 ? 30.444 -11.404 -25.113 1.00 88.81 275 GLU A N 1
ATOM 2368 C CA . GLU A 1 275 ? 31.055 -11.325 -23.779 1.00 88.81 275 GLU A CA 1
ATOM 2369 C C . GLU A 1 275 ? 30.963 -9.906 -23.205 1.00 88.81 275 GLU A C 1
ATOM 2371 O O . GLU A 1 275 ? 30.629 -9.732 -22.035 1.00 88.81 275 GLU A O 1
ATOM 2376 N N . ILE A 1 276 ? 31.153 -8.874 -24.037 1.00 90.56 276 ILE A N 1
ATOM 2377 C CA . ILE A 1 276 ? 30.951 -7.474 -23.631 1.00 90.56 276 ILE A CA 1
ATOM 2378 C C . ILE A 1 276 ? 29.480 -7.216 -23.283 1.00 90.56 276 ILE A C 1
ATOM 2380 O O . ILE A 1 276 ? 29.194 -6.544 -22.292 1.00 90.56 276 ILE A O 1
ATOM 2384 N N . ARG A 1 277 ? 28.533 -7.750 -24.066 1.00 90.19 277 ARG A N 1
ATOM 2385 C CA . ARG A 1 277 ? 27.099 -7.669 -23.752 1.00 90.19 277 ARG A CA 1
ATOM 2386 C C . ARG A 1 277 ? 26.812 -8.285 -22.387 1.00 90.19 277 ARG A C 1
ATOM 2388 O O . ARG A 1 277 ? 26.164 -7.649 -21.560 1.00 90.19 277 ARG A O 1
ATOM 2395 N N . ASP A 1 278 ? 27.282 -9.501 -22.152 1.00 88.81 278 ASP A N 1
ATOM 2396 C CA . ASP A 1 278 ? 26.996 -10.247 -20.927 1.00 88.81 278 ASP A CA 1
ATOM 2397 C C . ASP A 1 278 ? 27.635 -9.550 -19.714 1.00 88.81 278 ASP A C 1
ATOM 2399 O O . ASP A 1 278 ? 26.983 -9.355 -18.688 1.00 88.81 278 ASP A O 1
ATOM 2403 N N . PHE A 1 279 ? 28.855 -9.027 -19.869 1.00 92.69 279 PHE A N 1
ATOM 2404 C CA . PHE A 1 279 ? 29.510 -8.190 -18.866 1.00 92.69 279 PHE A CA 1
ATOM 2405 C C . PHE A 1 279 ? 28.710 -6.917 -18.548 1.00 92.69 279 PHE A C 1
ATOM 2407 O O . PHE A 1 279 ? 28.396 -6.669 -17.386 1.00 92.69 279 PHE A O 1
ATOM 2414 N N . LEU A 1 280 ? 28.323 -6.120 -19.549 1.00 91.06 280 LEU A N 1
ATOM 2415 C CA . LEU A 1 280 ? 27.564 -4.883 -19.327 1.00 91.06 280 LEU A CA 1
ATOM 2416 C C . LEU A 1 280 ? 26.166 -5.156 -18.757 1.00 91.06 280 LEU A C 1
ATOM 2418 O O . LEU A 1 280 ? 25.682 -4.405 -17.919 1.00 91.06 280 LEU A O 1
ATOM 2422 N N . THR A 1 281 ? 25.508 -6.234 -19.174 1.00 87.88 281 THR A N 1
ATOM 2423 C CA . THR A 1 281 ? 24.165 -6.584 -18.682 1.00 87.88 281 THR A CA 1
ATOM 2424 C C . THR A 1 281 ? 24.169 -7.204 -17.286 1.00 87.88 281 THR A C 1
ATOM 2426 O O . THR A 1 281 ? 23.142 -7.155 -16.610 1.00 87.88 281 THR A O 1
ATOM 2429 N N . SER A 1 282 ? 25.318 -7.697 -16.807 1.00 87.00 282 SER A N 1
ATOM 2430 C CA . SER A 1 282 ? 25.490 -8.161 -15.424 1.00 87.00 282 SER A CA 1
ATOM 2431 C C . SER A 1 282 ? 25.400 -7.045 -14.376 1.00 87.00 282 SER A C 1
ATOM 2433 O O . SER A 1 282 ? 25.218 -7.319 -13.190 1.00 87.00 282 SER A O 1
ATOM 2435 N N . ASN A 1 283 ? 25.487 -5.780 -14.801 1.00 88.31 283 ASN A N 1
ATOM 2436 C CA . ASN A 1 283 ? 25.354 -4.621 -13.933 1.00 88.31 283 ASN A CA 1
ATOM 2437 C C . ASN A 1 283 ? 24.107 -3.804 -14.281 1.00 88.31 283 ASN A C 1
ATOM 2439 O O . ASN A 1 283 ? 23.923 -3.352 -15.412 1.00 88.31 283 ASN A O 1
ATOM 2443 N N . ARG A 1 284 ? 23.277 -3.535 -13.270 1.00 80.25 284 ARG A N 1
ATOM 2444 C CA . ARG A 1 284 ? 22.003 -2.823 -13.438 1.00 80.25 284 ARG A CA 1
ATOM 2445 C C . ARG A 1 284 ? 22.161 -1.419 -14.028 1.00 80.25 284 ARG A C 1
ATOM 2447 O O . ARG A 1 284 ? 21.358 -1.011 -14.861 1.00 80.25 284 ARG A O 1
ATOM 2454 N N . ALA A 1 285 ? 23.203 -0.695 -13.624 1.00 84.25 285 ALA A N 1
ATOM 2455 C CA . ALA A 1 285 ? 23.469 0.663 -14.086 1.00 84.25 285 ALA A CA 1
ATOM 2456 C C . ALA A 1 285 ? 23.810 0.693 -15.584 1.00 84.25 285 ALA A C 1
ATOM 2458 O O . ALA A 1 285 ? 23.348 1.555 -16.330 1.00 84.25 285 ALA A O 1
ATOM 2459 N N . CYS A 1 286 ? 24.594 -0.290 -16.027 1.00 87.81 286 CYS A N 1
ATOM 2460 C CA . CYS A 1 286 ? 24.959 -0.452 -17.427 1.00 87.81 286 CYS A CA 1
ATOM 2461 C C . CYS A 1 286 ? 23.757 -0.915 -18.266 1.00 87.81 286 CYS A C 1
ATOM 2463 O O . CYS A 1 286 ? 23.508 -0.356 -19.334 1.00 87.81 286 CYS A O 1
ATOM 2465 N N . LEU A 1 287 ? 22.964 -1.865 -17.755 1.00 83.88 287 LEU A N 1
ATOM 2466 C CA . LEU A 1 287 ? 21.732 -2.328 -18.397 1.00 83.88 287 LEU A CA 1
ATOM 2467 C C . LEU A 1 287 ? 20.723 -1.189 -18.617 1.00 83.88 287 LEU A C 1
ATOM 2469 O O . LEU A 1 287 ? 20.118 -1.114 -19.685 1.00 83.88 287 LEU A O 1
ATOM 2473 N N . TYR A 1 288 ? 20.574 -0.284 -17.645 1.00 80.88 288 TYR A N 1
ATOM 2474 C CA . TYR A 1 288 ? 19.715 0.896 -17.766 1.00 80.88 288 TYR A CA 1
ATOM 2475 C C . TYR A 1 288 ? 20.114 1.775 -18.964 1.00 80.88 288 TYR A C 1
ATOM 2477 O O . TYR A 1 288 ? 19.276 2.082 -19.810 1.00 80.88 288 TYR A O 1
ATOM 2485 N N . ILE A 1 289 ? 21.406 2.101 -19.110 1.00 83.06 289 ILE A N 1
ATOM 2486 C CA . ILE A 1 289 ? 21.887 2.875 -20.268 1.00 83.06 289 ILE A CA 1
ATOM 2487 C C . ILE A 1 289 ? 21.645 2.128 -21.580 1.00 83.06 289 ILE A C 1
ATOM 2489 O O . ILE A 1 289 ? 21.278 2.744 -22.577 1.00 83.06 289 ILE A O 1
ATOM 2493 N N . LEU A 1 290 ? 21.845 0.810 -21.606 1.00 83.94 290 LEU A N 1
ATOM 2494 C CA . LEU A 1 290 ? 21.588 0.023 -22.811 1.00 83.94 290 LEU A CA 1
ATOM 2495 C C . LEU A 1 290 ? 20.112 0.068 -23.232 1.00 83.94 290 LEU A C 1
ATOM 2497 O O . LEU A 1 290 ? 19.839 0.159 -24.428 1.00 83.94 290 LEU A O 1
ATOM 2501 N N . ARG A 1 291 ? 19.177 0.075 -22.273 1.00 78.00 291 ARG A N 1
ATOM 2502 C CA . ARG A 1 291 ? 17.741 0.254 -22.544 1.00 78.00 291 ARG A CA 1
ATOM 2503 C C . ARG A 1 291 ? 17.420 1.660 -23.066 1.00 78.00 291 ARG A C 1
ATOM 2505 O O . ARG A 1 291 ? 16.689 1.766 -24.043 1.00 78.00 291 ARG A O 1
ATOM 2512 N N . GLU A 1 292 ? 18.022 2.720 -22.509 1.00 75.62 292 GLU A N 1
ATOM 2513 C CA . GLU A 1 292 ? 17.874 4.096 -23.040 1.00 75.62 292 GLU A CA 1
ATOM 2514 C C . GLU A 1 292 ? 18.351 4.232 -24.497 1.00 75.62 292 GLU A C 1
ATOM 2516 O O . GLU A 1 292 ? 17.899 5.108 -25.231 1.00 75.62 292 GLU A O 1
ATOM 2521 N N . LEU A 1 293 ? 19.273 3.373 -24.936 1.00 76.38 293 LEU A N 1
ATOM 2522 C CA . LEU A 1 293 ? 19.788 3.365 -26.305 1.00 76.38 293 LEU A CA 1
ATOM 2523 C C . LEU A 1 293 ? 18.881 2.612 -27.302 1.00 76.38 293 LEU A C 1
ATOM 2525 O O . LEU A 1 293 ? 19.328 2.334 -28.418 1.00 76.38 293 LEU A O 1
ATOM 2529 N N . ASN A 1 294 ? 17.625 2.327 -26.927 1.00 68.56 294 ASN A N 1
ATOM 2530 C CA . ASN A 1 294 ? 16.615 1.595 -27.705 1.00 68.56 294 ASN A CA 1
ATOM 2531 C C . ASN A 1 294 ? 17.043 0.169 -28.087 1.00 68.56 294 ASN A C 1
ATOM 2533 O O . ASN A 1 294 ? 16.794 -0.295 -29.201 1.00 68.56 294 ASN A O 1
ATOM 2537 N N . LEU A 1 295 ? 17.728 -0.531 -27.180 1.00 69.94 295 LEU A N 1
ATOM 2538 C CA . LEU A 1 295 ? 18.027 -1.947 -27.361 1.00 69.94 295 LEU A CA 1
ATOM 2539 C C . LEU A 1 295 ? 16.872 -2.800 -26.813 1.00 69.94 295 LEU A C 1
ATOM 2541 O O . LEU A 1 295 ? 16.949 -3.308 -25.696 1.00 69.94 295 LEU A O 1
ATOM 2545 N N . ASP A 1 296 ? 15.810 -2.956 -27.607 1.00 56.28 296 ASP A N 1
ATOM 2546 C CA . ASP A 1 296 ? 14.608 -3.705 -27.197 1.00 56.28 296 ASP A CA 1
ATOM 2547 C C . ASP A 1 296 ? 14.899 -5.197 -26.952 1.00 56.28 296 ASP A C 1
ATOM 2549 O O . ASP A 1 296 ? 14.305 -5.819 -26.070 1.00 56.28 296 ASP A O 1
ATOM 2553 N N . TYR A 1 297 ? 15.860 -5.772 -27.687 1.00 68.94 297 TYR A N 1
ATOM 2554 C CA . TYR A 1 297 ? 16.261 -7.171 -27.547 1.00 68.94 297 TYR A CA 1
ATOM 2555 C C . TYR A 1 297 ? 17.784 -7.336 -27.485 1.00 68.94 297 TYR A C 1
ATOM 2557 O O . TYR A 1 297 ? 18.524 -6.893 -28.363 1.00 68.94 297 TYR A O 1
ATOM 2565 N N . LEU A 1 298 ? 18.266 -8.080 -26.483 1.00 66.81 298 LEU A N 1
ATOM 2566 C CA . LEU A 1 298 ? 19.695 -8.382 -26.286 1.00 66.81 298 LEU A CA 1
ATOM 2567 C C . LEU A 1 298 ? 20.344 -9.142 -27.457 1.00 66.81 298 LEU A C 1
ATOM 2569 O O . LEU A 1 298 ? 21.563 -9.099 -27.626 1.00 66.81 298 LEU A O 1
ATOM 2573 N N . GLN A 1 299 ? 19.542 -9.831 -28.270 1.00 72.75 299 GLN A N 1
ATOM 2574 C CA . GLN A 1 299 ? 19.998 -10.518 -29.483 1.00 72.75 299 GLN A CA 1
ATOM 2575 C C . GLN A 1 299 ? 20.423 -9.550 -30.600 1.00 72.75 299 GLN A C 1
ATOM 2577 O O . GLN A 1 299 ? 21.221 -9.922 -31.456 1.00 72.75 299 GLN A O 1
ATOM 2582 N N . ASP A 1 300 ? 19.941 -8.304 -30.567 1.00 72.19 300 ASP A N 1
ATOM 2583 C CA . ASP A 1 300 ? 20.268 -7.269 -31.551 1.00 72.19 300 ASP A CA 1
ATOM 2584 C C . ASP A 1 300 ? 21.517 -6.460 -31.168 1.00 72.19 300 ASP A C 1
ATOM 2586 O O . ASP A 1 300 ? 21.898 -5.516 -31.869 1.00 72.19 300 ASP A O 1
ATOM 2590 N N . PHE A 1 301 ? 22.188 -6.836 -30.074 1.00 77.81 301 PHE A N 1
ATOM 2591 C CA . PHE A 1 301 ? 23.401 -6.184 -29.598 1.00 77.81 301 PHE A CA 1
ATOM 2592 C C . PHE A 1 301 ? 24.553 -6.319 -30.608 1.00 77.81 301 PHE A C 1
ATOM 2594 O O . PHE A 1 301 ? 24.829 -7.385 -31.152 1.00 77.81 301 PHE A O 1
ATOM 2601 N N . ARG A 1 302 ? 25.230 -5.200 -30.890 1.00 80.81 302 ARG A N 1
ATOM 2602 C CA . ARG A 1 302 ? 26.232 -5.041 -31.965 1.00 80.81 302 ARG A CA 1
ATOM 2603 C C . ARG A 1 302 ? 27.322 -4.079 -31.508 1.00 80.81 302 ARG A C 1
ATOM 2605 O O . ARG A 1 302 ? 27.123 -3.331 -30.554 1.00 80.81 302 ARG A O 1
ATOM 2612 N N . SER A 1 303 ? 28.434 -4.028 -32.238 1.00 79.31 303 SER A N 1
ATOM 2613 C CA . SER A 1 303 ? 29.543 -3.096 -31.973 1.00 79.31 303 SER A CA 1
ATOM 2614 C C . SER A 1 303 ? 29.101 -1.627 -31.885 1.00 79.31 303 SER A C 1
ATOM 2616 O O . SER A 1 303 ? 29.612 -0.881 -31.054 1.00 79.31 303 SER A O 1
ATOM 2618 N N . GLU A 1 304 ? 28.104 -1.219 -32.674 1.00 80.88 304 GLU A N 1
ATOM 2619 C CA . GLU A 1 304 ? 27.513 0.125 -32.621 1.00 80.88 304 GLU A CA 1
ATOM 2620 C C . GLU A 1 304 ? 26.881 0.445 -31.258 1.00 80.88 304 GLU A C 1
ATOM 2622 O O . GLU A 1 304 ? 26.999 1.571 -30.775 1.00 80.88 304 GLU A O 1
ATOM 2627 N N . HIS A 1 305 ? 26.257 -0.539 -30.605 1.00 84.94 305 HIS A N 1
ATOM 2628 C CA . HIS A 1 305 ? 25.671 -0.379 -29.272 1.00 84.94 305 HIS A CA 1
ATOM 2629 C C . HIS A 1 305 ? 26.757 -0.196 -28.209 1.00 84.94 305 HIS A C 1
ATOM 2631 O O . HIS A 1 305 ? 26.620 0.672 -27.351 1.00 84.94 305 HIS A O 1
ATOM 2637 N N . ILE A 1 306 ? 27.879 -0.917 -28.328 1.00 88.31 306 ILE A N 1
ATOM 2638 C CA . ILE A 1 306 ? 29.055 -0.736 -27.460 1.00 88.31 306 ILE A CA 1
ATOM 2639 C C . ILE A 1 306 ? 29.620 0.681 -27.621 1.00 88.31 306 ILE A C 1
ATOM 2641 O O . ILE A 1 306 ? 29.926 1.341 -26.634 1.00 88.31 306 ILE A O 1
ATOM 2645 N N . GLN A 1 307 ? 29.716 1.190 -28.854 1.00 87.00 307 GLN A N 1
ATOM 2646 C CA . GLN A 1 307 ? 30.182 2.559 -29.100 1.00 87.00 307 GLN A CA 1
ATOM 2647 C C . GLN A 1 307 ? 29.223 3.613 -28.538 1.00 87.00 307 GLN A C 1
ATOM 2649 O O . GLN A 1 307 ? 29.669 4.565 -27.902 1.00 87.00 307 GLN A O 1
ATOM 2654 N N . LYS A 1 308 ? 27.911 3.465 -28.765 1.00 86.06 308 LYS A N 1
ATOM 2655 C CA . LYS A 1 308 ? 26.893 4.375 -28.213 1.00 86.06 308 LYS A CA 1
ATOM 2656 C C . LYS A 1 308 ? 26.935 4.384 -26.685 1.00 86.06 308 LYS A C 1
ATOM 2658 O O . LYS A 1 308 ? 26.961 5.462 -26.097 1.00 86.06 308 LYS A O 1
ATOM 2663 N N . PHE A 1 309 ? 27.024 3.205 -26.068 1.00 89.69 309 PHE A N 1
ATOM 2664 C CA . PHE A 1 309 ? 27.203 3.044 -24.627 1.00 89.69 309 PHE A CA 1
ATOM 2665 C C . PHE A 1 309 ? 28.465 3.762 -24.141 1.00 89.69 309 PHE A C 1
ATOM 2667 O O . PHE A 1 309 ? 28.375 4.642 -23.292 1.00 89.69 309 PHE A O 1
ATOM 2674 N N . ALA A 1 310 ? 29.622 3.466 -24.743 1.00 89.19 310 ALA A N 1
ATOM 2675 C CA . ALA A 1 310 ? 30.907 4.044 -24.361 1.00 89.19 310 ALA A CA 1
ATOM 2676 C C . ALA A 1 310 ? 30.929 5.579 -24.465 1.00 89.19 310 ALA A C 1
ATOM 2678 O O . ALA A 1 310 ? 31.465 6.240 -23.579 1.00 89.19 310 ALA A O 1
ATOM 2679 N N . ARG A 1 311 ? 30.292 6.166 -25.492 1.00 86.50 311 ARG A N 1
ATOM 2680 C CA . ARG A 1 311 ? 30.132 7.631 -25.587 1.00 86.50 311 ARG A CA 1
ATOM 2681 C C . ARG A 1 311 ? 29.213 8.183 -24.508 1.00 86.50 311 ARG A C 1
ATOM 2683 O O . ARG A 1 311 ? 29.510 9.228 -23.941 1.00 86.50 311 ARG A O 1
ATOM 2690 N N . ARG A 1 312 ? 28.105 7.497 -24.224 1.00 85.62 312 ARG A N 1
ATOM 2691 C CA . ARG A 1 312 ? 27.118 7.926 -23.224 1.00 85.62 312 ARG A CA 1
ATOM 2692 C C . ARG A 1 312 ? 27.719 8.008 -21.820 1.00 85.62 312 ARG A C 1
ATOM 2694 O O . ARG A 1 312 ? 27.345 8.903 -21.069 1.00 85.62 312 ARG A O 1
ATOM 2701 N N . ILE A 1 313 ? 28.657 7.119 -21.495 1.00 87.31 313 ILE A N 1
ATOM 2702 C CA . ILE A 1 313 ? 29.385 7.123 -20.216 1.00 87.31 313 ILE A CA 1
ATOM 2703 C C . ILE A 1 313 ? 30.687 7.943 -20.246 1.00 87.31 313 ILE A C 1
ATOM 2705 O O . ILE A 1 313 ? 31.350 8.053 -19.223 1.00 87.31 313 ILE A O 1
ATOM 2709 N N . GLY A 1 314 ? 31.048 8.527 -21.394 1.00 86.12 314 GLY A N 1
ATOM 2710 C CA . GLY A 1 314 ? 32.208 9.410 -21.525 1.00 86.12 314 GLY A CA 1
ATOM 2711 C C . GLY A 1 314 ? 33.569 8.710 -21.582 1.00 86.12 314 GLY A C 1
ATOM 2712 O O . GLY A 1 314 ? 34.561 9.321 -21.198 1.00 86.12 314 GLY A O 1
ATOM 2713 N N . LEU A 1 315 ? 33.650 7.457 -22.051 1.00 88.69 315 LEU A N 1
ATOM 2714 C CA . LEU A 1 315 ? 34.948 6.801 -22.250 1.00 88.69 315 LEU A CA 1
ATOM 2715 C C . LEU A 1 315 ? 35.774 7.521 -23.323 1.00 88.69 315 LEU A C 1
ATOM 2717 O O . LEU A 1 315 ? 35.269 7.900 -24.381 1.00 88.69 315 LEU A O 1
ATOM 2721 N N . GLU A 1 316 ? 37.076 7.638 -23.075 1.00 86.56 316 GLU A N 1
ATOM 2722 C CA . GLU A 1 316 ? 38.030 8.153 -24.053 1.00 86.56 316 GLU A CA 1
ATOM 2723 C C . GLU A 1 316 ? 38.344 7.120 -25.145 1.00 86.56 316 GLU A C 1
ATOM 2725 O O . GLU A 1 316 ? 38.163 5.910 -24.974 1.00 86.56 316 GLU A O 1
ATOM 2730 N N . GLY A 1 317 ? 38.837 7.595 -26.292 1.00 82.44 317 GLY A N 1
ATOM 2731 C CA . GLY A 1 317 ? 39.296 6.729 -27.382 1.00 82.44 317 GLY A CA 1
ATOM 2732 C C . GLY A 1 317 ? 38.185 5.967 -28.107 1.00 82.44 317 GLY A C 1
ATOM 2733 O O . GLY A 1 317 ? 38.484 5.045 -28.862 1.00 82.44 317 GLY A O 1
ATOM 2734 N N . VAL A 1 318 ? 36.911 6.329 -27.904 1.00 82.81 318 VAL A N 1
ATOM 2735 C CA . VAL A 1 318 ? 35.808 5.752 -28.681 1.00 82.81 318 VAL A CA 1
ATOM 2736 C C . VAL A 1 318 ? 35.986 6.183 -30.138 1.00 82.81 318 VAL A C 1
ATOM 2738 O O . VAL A 1 318 ? 35.985 7.393 -30.395 1.00 82.81 318 VAL A O 1
ATOM 2741 N N . PRO A 1 319 ? 36.117 5.243 -31.098 1.00 75.62 319 PRO A N 1
ATOM 2742 C CA . PRO A 1 319 ? 36.183 5.574 -32.512 1.00 75.62 319 PRO A CA 1
ATOM 2743 C C . PRO A 1 319 ? 35.040 6.521 -32.838 1.00 75.62 319 PRO A C 1
ATOM 2745 O O . PRO A 1 319 ? 33.924 6.317 -32.350 1.00 75.62 319 PRO A O 1
ATOM 2748 N N . LYS A 1 320 ? 35.274 7.569 -33.631 1.00 59.53 320 LYS A N 1
ATOM 2749 C CA . LYS A 1 320 ? 34.145 8.329 -34.178 1.00 59.53 320 LYS A CA 1
ATOM 2750 C C . LYS A 1 320 ? 33.233 7.314 -34.865 1.00 59.53 320 LYS A C 1
ATOM 2752 O O . LYS A 1 320 ? 33.730 6.400 -35.521 1.00 59.53 320 LYS A O 1
ATOM 2757 N N . LEU A 1 321 ? 31.915 7.426 -34.661 1.00 56.56 321 LEU A N 1
ATOM 2758 C CA . LEU A 1 321 ? 30.993 6.775 -35.588 1.00 56.56 321 LEU A CA 1
ATOM 2759 C C . LEU A 1 321 ? 31.463 7.321 -36.924 1.00 56.56 321 LEU A C 1
ATOM 2761 O O . LEU A 1 321 ? 31.479 8.542 -37.081 1.00 56.56 321 LEU A O 1
ATOM 2765 N N . GLU A 1 322 ? 31.964 6.461 -37.805 1.00 45.66 322 GLU A N 1
ATOM 2766 C CA . GLU A 1 322 ? 32.110 6.851 -39.193 1.00 45.66 322 GLU A CA 1
ATOM 2767 C C . GLU A 1 322 ? 30.703 7.285 -39.593 1.00 45.66 322 GLU A C 1
ATOM 2769 O O . GLU A 1 322 ? 29.816 6.456 -39.806 1.00 45.66 322 GLU A O 1
ATOM 2774 N N . SER A 1 323 ? 30.455 8.596 -39.576 1.00 42.22 323 SER A N 1
ATOM 2775 C CA . SER A 1 323 ? 29.412 9.161 -40.397 1.00 42.22 323 SER A CA 1
ATOM 2776 C C . SER A 1 323 ? 29.803 8.688 -41.776 1.00 42.22 323 SER A C 1
ATOM 2778 O O . SER A 1 323 ? 30.865 9.066 -42.279 1.00 42.22 323 SER A O 1
ATOM 2780 N N . TYR A 1 324 ? 29.027 7.764 -42.324 1.00 52.62 324 TYR A N 1
ATOM 2781 C CA . TYR A 1 324 ? 29.169 7.459 -43.725 1.00 52.62 324 TYR A CA 1
ATOM 2782 C C . TYR A 1 324 ? 29.001 8.782 -44.436 1.00 52.62 324 TYR A C 1
ATOM 2784 O O . TYR A 1 324 ? 27.952 9.409 -44.315 1.00 52.62 324 TYR A O 1
ATOM 2792 N N . ASP A 1 325 ? 30.075 9.232 -45.072 1.00 63.75 325 ASP A N 1
ATOM 2793 C CA . ASP A 1 325 ? 29.977 10.267 -46.074 1.00 63.75 325 ASP A CA 1
ATOM 2794 C C . ASP A 1 325 ? 28.965 9.720 -47.078 1.00 63.75 325 ASP A C 1
ATOM 2796 O O . ASP A 1 325 ? 29.221 8.716 -47.748 1.00 63.75 325 ASP A O 1
ATOM 2800 N N . GLU A 1 326 ? 27.746 10.251 -47.019 1.00 73.25 326 GLU A N 1
ATOM 2801 C CA . GLU A 1 326 ? 26.601 9.777 -47.791 1.00 73.25 326 GLU A CA 1
ATOM 2802 C C . GLU A 1 326 ? 26.986 9.693 -49.270 1.00 73.25 326 GLU A C 1
ATOM 2804 O O . GLU A 1 326 ? 26.619 8.744 -49.961 1.00 7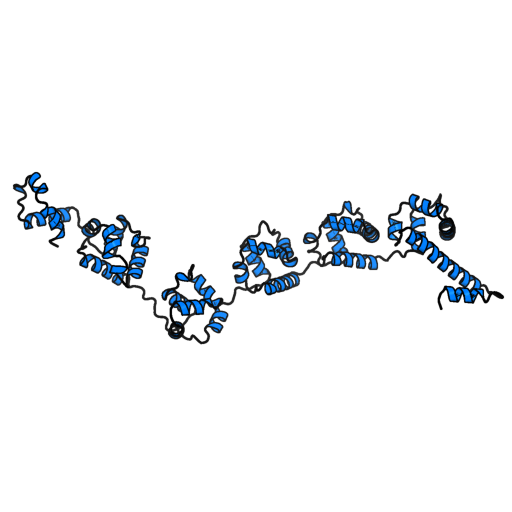3.25 326 GLU A O 1
ATOM 2809 N N . GLU A 1 327 ? 27.861 10.605 -49.694 1.00 82.12 327 GLU A N 1
ATOM 2810 C CA . GLU A 1 327 ? 28.479 10.653 -51.006 1.00 82.12 327 GLU A CA 1
ATOM 2811 C C . GLU A 1 327 ? 29.268 9.379 -51.341 1.00 82.12 327 GLU A C 1
ATOM 2813 O O . GLU A 1 327 ? 29.070 8.793 -52.401 1.00 82.12 327 GLU A O 1
ATOM 2818 N N . ASN A 1 328 ? 30.078 8.842 -50.424 1.00 83.31 328 ASN A N 1
ATOM 2819 C CA . ASN A 1 328 ? 30.787 7.576 -50.645 1.00 83.31 328 ASN A CA 1
ATOM 2820 C C . ASN A 1 328 ? 29.824 6.390 -50.816 1.00 83.31 328 ASN A C 1
ATOM 2822 O O . ASN A 1 328 ? 30.089 5.483 -51.613 1.00 83.31 328 ASN A O 1
ATOM 2826 N N . ILE A 1 329 ? 28.691 6.379 -50.100 1.00 87.75 329 ILE A N 1
ATOM 2827 C CA . ILE A 1 329 ? 27.653 5.354 -50.298 1.00 87.75 329 ILE A CA 1
ATOM 2828 C C . ILE A 1 329 ? 26.972 5.541 -51.658 1.00 87.75 329 ILE A C 1
ATOM 2830 O O . ILE A 1 329 ? 26.812 4.550 -52.376 1.00 87.75 329 ILE A O 1
ATOM 2834 N N . LYS A 1 330 ? 26.636 6.778 -52.051 1.00 90.94 330 LYS A N 1
ATOM 2835 C CA . LYS A 1 330 ? 26.075 7.097 -53.375 1.00 90.94 330 LYS A CA 1
ATOM 2836 C C . LYS A 1 330 ? 27.001 6.631 -54.494 1.00 90.94 330 LYS A C 1
ATOM 2838 O O . LYS A 1 330 ? 26.566 5.872 -55.359 1.00 90.94 330 LYS A O 1
ATOM 2843 N N . GLN A 1 331 ? 28.288 6.971 -54.423 1.00 89.94 331 GLN A N 1
ATOM 2844 C CA . GLN A 1 331 ? 29.292 6.541 -55.402 1.00 89.94 331 GLN A CA 1
ATOM 2845 C C . GLN A 1 331 ? 29.465 5.018 -55.430 1.00 89.94 331 GLN A C 1
ATOM 2847 O O . GLN A 1 331 ? 29.623 4.430 -56.501 1.00 89.94 331 GLN A O 1
ATOM 2852 N N . THR A 1 332 ? 29.365 4.346 -54.279 1.00 89.00 332 THR A N 1
ATOM 2853 C CA . THR A 1 332 ? 29.410 2.876 -54.216 1.00 89.00 332 THR A CA 1
ATOM 2854 C C . THR A 1 332 ? 28.201 2.249 -54.913 1.00 89.00 332 THR A C 1
ATOM 2856 O O . THR A 1 332 ? 28.364 1.331 -55.716 1.00 89.00 332 THR A O 1
ATOM 2859 N N . ILE A 1 333 ? 26.983 2.735 -54.642 1.00 91.88 333 ILE A N 1
ATOM 2860 C CA . ILE A 1 333 ? 25.756 2.234 -55.287 1.00 91.88 333 ILE A CA 1
ATOM 2861 C C . ILE A 1 333 ? 25.807 2.502 -56.792 1.00 91.88 333 ILE A C 1
ATOM 2863 O O . ILE A 1 333 ? 25.521 1.600 -57.581 1.00 91.88 333 ILE A O 1
ATOM 2867 N N . LYS A 1 334 ? 26.242 3.701 -57.187 1.00 91.88 334 LYS A N 1
ATOM 2868 C CA . LYS A 1 334 ? 26.440 4.076 -58.587 1.00 91.88 334 LYS A CA 1
ATOM 2869 C C . LYS A 1 334 ? 27.440 3.154 -59.287 1.00 91.88 334 LYS A C 1
ATOM 2871 O O . LYS A 1 334 ? 27.108 2.594 -60.323 1.00 91.88 334 LYS A O 1
ATOM 2876 N N . SER A 1 335 ? 28.590 2.879 -58.672 1.00 89.50 335 SER A N 1
ATOM 2877 C CA . SER A 1 335 ? 29.588 1.937 -59.205 1.00 89.50 335 SER A CA 1
ATOM 2878 C C . SER A 1 335 ? 29.030 0.514 -59.342 1.00 89.50 335 SER A C 1
ATOM 2880 O O . SER A 1 335 ? 29.292 -0.171 -60.328 1.00 89.50 335 SER A O 1
ATOM 2882 N N . ILE A 1 336 ? 28.226 0.046 -58.375 1.00 91.44 336 ILE A N 1
ATOM 2883 C CA . ILE A 1 336 ? 27.542 -1.257 -58.466 1.00 91.44 336 ILE A CA 1
ATOM 2884 C C . ILE A 1 336 ? 26.593 -1.278 -59.670 1.00 91.44 336 ILE A C 1
ATOM 2886 O O . ILE A 1 336 ? 26.537 -2.279 -60.386 1.00 91.44 336 ILE A O 1
ATOM 2890 N N . PHE A 1 337 ? 25.851 -0.197 -59.898 1.00 92.19 337 PHE A N 1
ATOM 2891 C CA . PHE A 1 337 ? 24.921 -0.075 -61.019 1.00 92.19 337 PHE A CA 1
ATOM 2892 C C . PHE A 1 337 ? 25.660 -0.021 -62.359 1.00 92.19 337 PHE A C 1
ATOM 2894 O O . PHE A 1 337 ? 25.335 -0.801 -63.255 1.00 92.19 337 PHE A O 1
ATOM 2901 N N . GLU A 1 338 ? 26.708 0.793 -62.471 1.00 86.38 338 GLU A N 1
ATOM 2902 C CA . GLU A 1 338 ? 27.551 0.905 -63.666 1.00 86.38 338 GLU A CA 1
ATOM 2903 C C . GLU A 1 338 ? 28.206 -0.435 -64.031 1.00 86.38 338 GLU A C 1
ATOM 2905 O O . GLU A 1 338 ? 28.123 -0.858 -65.185 1.00 86.38 338 GLU A O 1
ATOM 2910 N N . ASN A 1 339 ? 28.735 -1.171 -63.046 1.00 85.56 339 ASN A N 1
ATOM 2911 C CA . ASN A 1 339 ? 29.287 -2.520 -63.237 1.00 85.56 339 ASN A CA 1
ATOM 2912 C C . ASN A 1 339 ? 28.247 -3.550 -63.717 1.00 85.56 339 ASN A C 1
ATOM 2914 O O . ASN A 1 339 ? 28.611 -4.612 -64.218 1.00 85.56 339 ASN A O 1
ATOM 2918 N N . ASN A 1 340 ? 26.954 -3.256 -63.558 1.00 83.81 340 ASN A N 1
ATOM 2919 C CA . ASN A 1 340 ? 25.842 -4.069 -64.054 1.00 83.81 340 ASN A CA 1
ATOM 2920 C C . ASN A 1 340 ? 25.155 -3.439 -65.279 1.00 83.81 340 ASN A C 1
ATOM 2922 O O . ASN A 1 340 ? 24.025 -3.804 -65.604 1.00 83.81 340 ASN A O 1
ATOM 2926 N N . ASN A 1 341 ? 25.837 -2.516 -65.966 1.00 81.12 341 ASN A N 1
ATOM 2927 C CA . ASN A 1 341 ? 25.357 -1.791 -67.146 1.00 81.12 341 ASN A CA 1
ATOM 2928 C C . ASN A 1 341 ? 24.091 -0.948 -66.909 1.00 81.12 341 ASN A C 1
ATOM 2930 O O . ASN A 1 341 ? 23.371 -0.634 -67.854 1.00 81.12 341 ASN A O 1
ATOM 2934 N N . ILE A 1 342 ? 23.823 -0.538 -65.669 1.00 86.88 342 ILE A N 1
ATOM 2935 C CA . ILE A 1 342 ? 22.733 0.376 -65.318 1.00 86.88 342 ILE A CA 1
ATOM 2936 C C . ILE A 1 342 ? 23.297 1.801 -65.300 1.00 86.88 342 ILE A C 1
ATOM 2938 O O . ILE A 1 342 ? 23.822 2.257 -64.288 1.00 86.88 342 ILE A O 1
ATOM 2942 N N . LYS A 1 343 ? 23.219 2.489 -66.443 1.00 83.19 343 LYS A N 1
ATOM 2943 C CA . LYS A 1 343 ? 23.846 3.811 -66.645 1.00 83.19 343 LYS A CA 1
ATOM 2944 C C . LYS A 1 343 ? 22.869 4.992 -66.530 1.00 83.19 343 LYS A C 1
ATOM 2946 O O . LYS A 1 343 ? 23.297 6.130 -66.387 1.00 83.19 343 LYS A O 1
ATOM 2951 N N . ASP A 1 344 ? 21.564 4.734 -66.600 1.00 84.44 344 ASP A N 1
ATOM 2952 C CA . ASP A 1 344 ? 20.510 5.755 -66.605 1.00 84.44 344 ASP A CA 1
ATOM 2953 C C . ASP A 1 344 ? 19.218 5.250 -65.930 1.00 84.44 344 ASP A C 1
ATOM 2955 O O . ASP A 1 344 ? 19.061 4.050 -65.666 1.00 84.44 344 ASP A O 1
ATOM 2959 N N . LEU A 1 345 ? 18.285 6.166 -65.629 1.00 84.69 345 LEU A N 1
ATOM 2960 C CA . LEU A 1 345 ? 17.018 5.826 -64.960 1.00 84.69 345 LEU A CA 1
ATOM 2961 C C . LEU A 1 345 ? 16.154 4.854 -65.770 1.00 84.69 345 LEU A C 1
ATOM 2963 O O . LEU A 1 345 ? 15.454 4.019 -65.192 1.00 84.69 345 LEU A O 1
ATOM 2967 N N . TYR A 1 346 ? 16.194 4.948 -67.098 1.00 82.19 346 TYR A N 1
ATOM 2968 C CA . TYR A 1 346 ? 15.427 4.068 -67.976 1.00 82.19 346 TYR A CA 1
ATOM 2969 C C . TYR A 1 346 ? 15.921 2.623 -67.855 1.00 82.19 346 TYR A C 1
ATOM 2971 O O . TYR A 1 346 ? 15.139 1.697 -67.626 1.00 82.19 346 TYR A O 1
ATOM 2979 N N . THR A 1 347 ? 17.238 2.443 -67.916 1.00 82.38 347 THR A N 1
ATOM 2980 C CA . THR A 1 347 ? 17.900 1.148 -67.772 1.00 82.38 347 THR A CA 1
ATOM 2981 C C . THR A 1 347 ? 17.677 0.575 -66.377 1.00 82.38 347 THR A C 1
ATOM 2983 O O . THR A 1 347 ? 17.430 -0.622 -66.251 1.00 82.38 347 THR A O 1
ATOM 2986 N N . LEU A 1 348 ? 17.661 1.411 -65.331 1.00 86.31 348 LEU A N 1
ATOM 2987 C CA . LEU A 1 348 ? 17.334 0.982 -63.966 1.00 86.31 348 LEU A CA 1
ATOM 2988 C C . LEU A 1 348 ? 15.896 0.447 -63.857 1.00 86.31 348 LEU A C 1
ATOM 2990 O O . LEU A 1 348 ? 15.674 -0.631 -63.295 1.00 86.31 348 LEU A O 1
ATOM 2994 N N . LYS A 1 349 ? 14.920 1.167 -64.426 1.00 83.06 349 LYS A N 1
ATOM 2995 C CA . LYS A 1 349 ? 13.511 0.740 -64.463 1.00 83.06 349 LYS A CA 1
ATOM 2996 C C . LYS A 1 349 ? 13.348 -0.573 -65.232 1.00 83.06 349 LYS A C 1
ATOM 2998 O O . LYS A 1 349 ? 12.654 -1.472 -64.757 1.00 83.06 349 LYS A O 1
ATOM 3003 N N . PHE A 1 350 ? 14.024 -0.708 -66.374 1.00 82.06 350 PHE A N 1
ATOM 3004 C CA . PHE A 1 350 ? 13.998 -1.924 -67.188 1.00 82.06 350 PHE A CA 1
ATOM 3005 C C . PHE A 1 350 ? 14.674 -3.115 -66.493 1.00 82.06 350 PHE A C 1
ATOM 3007 O O . PHE A 1 350 ? 14.168 -4.236 -66.552 1.00 82.06 350 PHE A O 1
ATOM 3014 N N . TYR A 1 351 ? 15.792 -2.881 -65.797 1.00 82.94 351 TYR A N 1
ATOM 3015 C CA . TYR A 1 351 ? 16.498 -3.910 -65.029 1.00 82.94 351 TYR A CA 1
ATOM 3016 C C . TYR A 1 351 ? 15.582 -4.547 -63.979 1.00 82.94 351 TYR A C 1
ATOM 3018 O O . TYR A 1 351 ? 15.592 -5.765 -63.783 1.00 82.94 351 TYR A O 1
ATOM 3026 N N . GLY A 1 352 ? 14.735 -3.725 -63.356 1.00 82.25 352 GLY A N 1
ATOM 3027 C CA . GLY A 1 352 ? 13.591 -4.166 -62.575 1.00 82.25 352 GLY A CA 1
ATOM 3028 C C . GLY A 1 352 ? 13.917 -4.541 -61.129 1.00 82.25 352 GLY A C 1
ATOM 3029 O O . GLY A 1 352 ? 14.977 -5.074 -60.783 1.00 82.25 352 GLY A O 1
ATOM 3030 N N . ILE A 1 353 ? 12.940 -4.306 -60.249 1.00 87.50 353 ILE A N 1
ATOM 3031 C CA . ILE A 1 353 ? 13.152 -4.363 -58.799 1.00 87.50 353 ILE A CA 1
ATOM 3032 C C . ILE A 1 353 ? 13.540 -5.755 -58.286 1.00 87.50 353 ILE A C 1
ATOM 3034 O O . ILE A 1 353 ? 14.309 -5.902 -57.335 1.00 87.50 353 ILE A O 1
ATOM 3038 N N . ARG A 1 354 ? 13.036 -6.811 -58.937 1.00 86.44 354 ARG A N 1
ATOM 3039 C CA . ARG A 1 354 ? 13.339 -8.197 -58.563 1.00 86.44 354 ARG A CA 1
ATOM 3040 C C . ARG A 1 354 ? 14.825 -8.507 -58.731 1.00 86.44 354 ARG A C 1
ATOM 3042 O O . ARG A 1 354 ? 15.397 -9.117 -57.828 1.00 86.44 354 ARG A O 1
ATOM 3049 N N . ASN A 1 355 ? 15.418 -8.084 -59.844 1.00 85.38 355 ASN A N 1
ATOM 3050 C CA . ASN A 1 355 ? 16.829 -8.313 -60.145 1.00 85.38 355 ASN A CA 1
ATOM 3051 C C . ASN A 1 355 ? 17.721 -7.455 -59.250 1.00 85.38 355 ASN A C 1
ATOM 3053 O O . ASN A 1 355 ? 18.758 -7.917 -58.783 1.00 85.38 355 ASN A O 1
ATOM 3057 N N . LEU A 1 356 ? 17.268 -6.249 -58.914 1.00 88.50 356 LEU A N 1
ATOM 3058 C CA . LEU A 1 356 ? 17.985 -5.365 -58.010 1.00 88.50 356 LEU A CA 1
ATOM 3059 C C . LEU A 1 356 ? 18.055 -5.929 -56.580 1.00 88.50 356 LEU A C 1
ATOM 3061 O O . LEU A 1 356 ? 19.146 -6.110 -56.044 1.00 88.50 356 LEU A O 1
ATOM 3065 N N . ARG A 1 357 ? 16.915 -6.314 -55.985 1.00 87.44 357 ARG A N 1
ATOM 3066 C CA . ARG A 1 357 ? 16.871 -6.813 -54.593 1.00 87.44 357 ARG A CA 1
ATOM 3067 C C . AR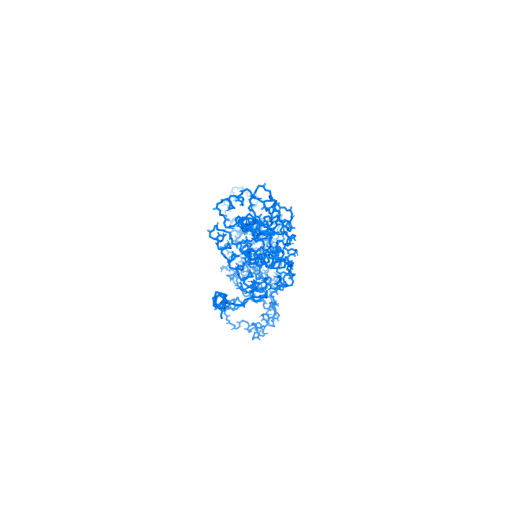G A 1 357 ? 17.408 -8.239 -54.411 1.00 87.44 357 ARG A C 1
ATOM 3069 O O . ARG A 1 357 ? 17.973 -8.545 -53.366 1.00 87.44 357 ARG A O 1
ATOM 3076 N N . LYS A 1 358 ? 17.191 -9.136 -55.388 1.00 83.19 358 LYS A N 1
ATOM 3077 C CA . LYS A 1 358 ? 17.603 -10.559 -55.309 1.00 83.19 358 LYS A CA 1
ATOM 3078 C C . LYS A 1 358 ? 18.923 -10.852 -56.028 1.00 83.19 358 LYS A C 1
ATOM 3080 O O . LYS A 1 358 ? 19.479 -11.934 -55.848 1.00 83.19 358 LYS A O 1
ATOM 3085 N N . GLY A 1 359 ? 19.399 -9.914 -56.840 1.00 84.62 359 GLY A N 1
ATOM 3086 C CA . GLY A 1 359 ? 20.672 -9.973 -57.545 1.00 84.62 359 GLY A CA 1
ATOM 3087 C C . GLY A 1 359 ? 21.662 -9.008 -56.913 1.00 84.62 359 GLY A C 1
ATOM 3088 O O . GLY A 1 359 ? 22.281 -9.338 -55.904 1.00 84.62 359 GLY A O 1
ATOM 3089 N N . ILE A 1 360 ? 21.824 -7.825 -57.499 1.00 87.56 360 ILE A N 1
ATOM 3090 C CA . ILE A 1 360 ? 22.990 -6.960 -57.251 1.00 87.56 360 ILE A CA 1
ATOM 3091 C C . ILE A 1 360 ? 23.044 -6.387 -55.830 1.00 87.56 360 ILE A C 1
ATOM 3093 O O . ILE A 1 360 ? 24.131 -6.306 -55.267 1.00 87.56 360 ILE A O 1
ATOM 3097 N N . LEU A 1 361 ? 21.896 -6.070 -55.210 1.00 88.94 361 LEU A N 1
ATOM 3098 C CA . LEU A 1 361 ? 21.854 -5.503 -53.857 1.00 88.94 361 LEU A CA 1
ATOM 3099 C C . LEU A 1 361 ? 21.678 -6.531 -52.732 1.00 88.94 361 LEU A C 1
ATOM 3101 O O . LEU A 1 361 ? 21.442 -6.168 -51.580 1.00 88.94 361 LEU A O 1
ATOM 3105 N N . MET A 1 362 ? 21.782 -7.827 -53.021 1.00 86.69 362 MET A N 1
ATOM 3106 C CA . MET A 1 362 ? 21.644 -8.843 -51.981 1.00 86.69 362 MET A CA 1
ATOM 3107 C C . MET A 1 362 ? 22.908 -8.931 -51.115 1.00 86.69 362 MET A C 1
ATOM 3109 O O . MET A 1 362 ? 24.026 -8.852 -51.623 1.00 86.69 362 MET A O 1
ATOM 3113 N N . LYS A 1 363 ? 22.745 -9.182 -49.806 1.00 83.31 363 LYS A N 1
ATOM 3114 C CA . LYS A 1 363 ? 23.848 -9.230 -48.824 1.00 83.31 363 LYS A CA 1
ATOM 3115 C C . LYS A 1 363 ? 25.035 -10.094 -49.253 1.00 83.31 363 LYS A C 1
ATOM 3117 O O . LYS A 1 363 ? 26.173 -9.697 -49.038 1.00 83.31 363 LYS A O 1
ATOM 3122 N N . LYS A 1 364 ? 24.787 -11.236 -49.905 1.00 80.81 364 LYS A N 1
ATOM 3123 C CA . LYS A 1 364 ? 25.853 -12.125 -50.399 1.00 80.81 364 LYS A CA 1
ATOM 3124 C C . LYS A 1 364 ? 26.758 -11.478 -51.463 1.00 80.81 364 LYS A C 1
ATOM 3126 O O . LYS A 1 364 ? 27.915 -11.852 -51.557 1.00 80.81 364 LYS A O 1
ATOM 3131 N N . ASN A 1 365 ? 26.226 -10.538 -52.247 1.00 77.56 365 ASN A N 1
ATOM 3132 C CA . ASN A 1 365 ? 26.928 -9.891 -53.357 1.00 77.56 365 ASN A CA 1
ATOM 3133 C C . ASN A 1 365 ? 27.594 -8.581 -52.916 1.00 77.56 365 ASN A C 1
ATOM 3135 O O . ASN A 1 365 ? 28.688 -8.270 -53.365 1.00 77.56 365 ASN A O 1
ATOM 3139 N N . ILE A 1 366 ? 26.959 -7.842 -52.002 1.00 82.06 366 ILE A N 1
ATOM 3140 C CA . ILE A 1 366 ? 27.506 -6.591 -51.456 1.00 82.06 366 ILE A CA 1
ATOM 3141 C C . ILE A 1 366 ? 28.530 -6.847 -50.331 1.00 82.06 366 ILE A C 1
ATOM 3143 O O . ILE A 1 366 ? 29.454 -6.063 -50.114 1.00 82.06 366 ILE A O 1
ATOM 3147 N N . GLY A 1 367 ? 28.376 -7.929 -49.567 1.00 79.69 367 GLY A N 1
ATOM 3148 C CA . GLY A 1 367 ? 29.262 -8.244 -48.451 1.00 79.69 367 GLY A CA 1
ATOM 3149 C C . GLY A 1 367 ? 29.149 -7.241 -47.296 1.00 79.69 367 GLY A C 1
ATOM 3150 O O . GLY A 1 367 ? 28.052 -6.890 -46.855 1.00 79.69 367 GLY A O 1
ATOM 3151 N N . LYS A 1 368 ? 30.295 -6.797 -46.766 1.00 74.81 368 LYS A N 1
ATOM 3152 C CA . LYS A 1 368 ? 30.389 -6.033 -45.504 1.00 74.81 368 LYS A CA 1
ATOM 3153 C C . LYS A 1 368 ? 29.736 -4.642 -45.549 1.00 74.81 368 LYS A C 1
ATOM 3155 O O . LYS A 1 368 ? 29.422 -4.100 -44.494 1.00 74.81 368 LYS A O 1
ATOM 3160 N N . ILE A 1 369 ? 29.506 -4.072 -46.735 1.00 82.38 369 ILE A N 1
ATOM 3161 C CA . ILE A 1 369 ? 28.869 -2.750 -46.901 1.00 82.38 369 ILE A CA 1
ATOM 3162 C C . ILE A 1 369 ? 27.334 -2.826 -47.014 1.00 82.38 369 ILE A C 1
ATOM 3164 O O . ILE A 1 369 ? 26.665 -1.796 -47.052 1.00 82.38 369 ILE A O 1
ATOM 3168 N N . TYR A 1 370 ? 26.748 -4.033 -46.982 1.00 86.31 370 TYR A N 1
ATOM 3169 C CA . TYR A 1 370 ? 25.301 -4.235 -47.136 1.00 86.31 370 TYR A CA 1
ATOM 3170 C C . TYR A 1 370 ? 24.477 -3.495 -46.087 1.00 86.31 370 TYR A C 1
ATOM 3172 O O . TYR A 1 370 ? 23.535 -2.797 -46.444 1.00 86.31 370 TYR A O 1
ATOM 3180 N N . ASP A 1 371 ? 24.825 -3.620 -44.804 1.00 82.25 371 ASP A N 1
ATOM 3181 C CA . ASP A 1 371 ? 24.024 -3.014 -43.733 1.00 82.25 371 ASP A CA 1
ATOM 3182 C C . ASP A 1 371 ? 24.029 -1.473 -43.842 1.00 82.25 371 ASP A C 1
ATOM 3184 O O . ASP A 1 371 ? 23.024 -0.823 -43.548 1.00 82.25 371 ASP A O 1
ATOM 3188 N N . LYS A 1 372 ? 25.115 -0.898 -44.378 1.00 84.12 372 LYS A N 1
ATOM 3189 C CA . LYS A 1 372 ? 25.279 0.541 -44.632 1.00 84.12 372 LYS A CA 1
ATOM 3190 C C . LYS A 1 372 ? 24.405 1.000 -45.807 1.00 84.12 372 LYS A C 1
ATOM 3192 O O . LYS A 1 372 ? 23.591 1.905 -45.641 1.00 84.12 372 LYS A O 1
ATOM 3197 N N . ILE A 1 373 ? 24.488 0.315 -46.954 1.00 89.12 373 ILE A N 1
ATOM 3198 C CA . ILE A 1 373 ? 23.640 0.580 -48.134 1.00 89.12 373 ILE A CA 1
ATOM 3199 C C . ILE A 1 373 ? 22.155 0.398 -47.792 1.00 89.12 373 ILE A C 1
ATOM 3201 O O . ILE A 1 373 ? 21.325 1.221 -48.166 1.00 89.12 373 ILE A O 1
ATOM 3205 N N . ASN A 1 374 ? 21.810 -0.646 -47.036 1.00 89.81 374 ASN A N 1
ATOM 3206 C CA . ASN A 1 374 ? 20.436 -0.917 -46.621 1.00 89.81 374 ASN A CA 1
ATOM 3207 C C . ASN A 1 374 ? 19.887 0.169 -45.683 1.00 89.81 374 ASN A C 1
ATOM 3209 O O . ASN A 1 374 ? 18.708 0.501 -45.767 1.00 89.81 374 ASN A O 1
ATOM 3213 N N . THR A 1 375 ? 20.727 0.729 -44.809 1.00 87.19 375 THR A N 1
ATOM 3214 C CA . THR A 1 375 ? 20.347 1.845 -43.929 1.00 87.19 375 THR A CA 1
ATOM 3215 C C . THR A 1 375 ? 20.127 3.125 -44.726 1.00 87.19 375 THR A C 1
ATOM 3217 O O . THR A 1 375 ? 19.094 3.765 -44.561 1.00 87.19 375 THR A O 1
ATOM 3220 N N . TYR A 1 376 ? 21.043 3.458 -45.638 1.00 90.00 376 TYR A N 1
ATOM 3221 C CA . TYR A 1 376 ? 20.898 4.608 -46.532 1.00 90.00 376 TYR A CA 1
ATOM 3222 C C . TYR A 1 376 ? 19.614 4.516 -47.379 1.00 90.00 376 TYR A C 1
ATOM 3224 O O . TYR A 1 376 ? 18.787 5.424 -47.346 1.00 90.00 376 TYR A O 1
ATOM 3232 N N . ILE A 1 377 ? 19.365 3.372 -48.027 1.00 90.88 377 ILE A N 1
ATOM 3233 C CA . ILE A 1 377 ? 18.137 3.140 -48.806 1.00 90.88 377 ILE A CA 1
ATOM 3234 C C . ILE A 1 377 ? 16.883 3.228 -47.926 1.00 90.88 377 ILE A C 1
ATOM 3236 O O . ILE A 1 377 ? 15.878 3.796 -48.354 1.00 90.88 377 ILE A O 1
ATOM 3240 N N . LYS A 1 378 ? 16.922 2.700 -46.694 1.00 89.19 378 LYS A N 1
ATOM 3241 C CA . LYS A 1 378 ? 15.797 2.797 -45.754 1.00 89.19 378 LYS A CA 1
ATOM 3242 C C . LYS A 1 378 ? 15.511 4.241 -45.359 1.00 89.19 378 LYS A C 1
ATOM 3244 O O . LYS A 1 378 ? 14.344 4.598 -45.263 1.00 89.19 378 LYS A O 1
ATOM 3249 N N . ASN A 1 379 ? 16.536 5.059 -45.148 1.00 85.00 379 ASN A N 1
ATOM 3250 C CA . ASN A 1 379 ? 16.352 6.474 -44.835 1.00 85.00 379 ASN A CA 1
ATOM 3251 C C . ASN A 1 379 ? 15.759 7.237 -46.027 1.00 85.00 379 ASN A C 1
ATOM 3253 O O . ASN A 1 379 ? 14.900 8.088 -45.830 1.00 85.00 379 ASN A O 1
ATOM 3257 N N . LEU A 1 380 ? 16.167 6.884 -47.248 1.00 88.94 380 LEU A N 1
ATOM 3258 C CA . LEU A 1 380 ? 15.693 7.522 -48.474 1.00 88.94 380 LEU A CA 1
ATOM 3259 C C . LEU A 1 380 ? 14.254 7.121 -48.852 1.00 88.94 380 LEU A C 1
ATOM 3261 O O . LEU A 1 380 ? 13.469 7.952 -49.293 1.00 88.94 380 LEU A O 1
ATOM 3265 N N . THR A 1 381 ? 13.900 5.843 -48.697 1.00 88.88 381 THR A N 1
ATOM 3266 C CA . THR A 1 381 ? 12.640 5.268 -49.222 1.00 88.88 381 THR A CA 1
ATOM 3267 C C . THR A 1 381 ? 11.652 4.837 -48.134 1.00 88.88 381 THR A C 1
ATOM 3269 O O . THR A 1 381 ? 10.532 4.425 -48.424 1.00 88.88 381 THR A O 1
ATOM 3272 N N . GLY A 1 382 ? 12.067 4.842 -46.865 1.00 84.06 382 GLY A N 1
ATOM 3273 C CA . GLY A 1 382 ? 11.327 4.240 -45.751 1.00 84.06 382 GLY A CA 1
ATOM 3274 C C . GLY A 1 382 ? 11.374 2.705 -45.713 1.00 84.06 382 GLY A C 1
ATOM 3275 O O . GLY A 1 382 ? 10.867 2.097 -44.766 1.00 84.06 382 GLY A O 1
ATOM 3276 N N . LYS A 1 383 ? 11.990 2.043 -46.706 1.00 88.88 383 LYS A N 1
ATOM 3277 C CA . LYS A 1 383 ? 11.958 0.581 -46.879 1.00 88.88 383 LYS A CA 1
ATOM 3278 C C . LYS A 1 383 ? 13.357 -0.032 -46.926 1.00 88.88 383 LYS A C 1
ATOM 3280 O O . LYS A 1 383 ? 14.298 0.518 -47.479 1.00 88.88 383 LYS A O 1
ATOM 3285 N N . ILE A 1 384 ? 13.491 -1.232 -46.364 1.00 90.25 384 ILE A N 1
ATOM 3286 C CA . ILE A 1 384 ? 14.714 -2.044 -46.493 1.00 90.25 384 ILE A CA 1
ATOM 3287 C C . ILE A 1 384 ? 14.763 -2.747 -47.858 1.00 90.25 384 ILE A C 1
ATOM 3289 O O . ILE A 1 384 ? 13.714 -3.091 -48.405 1.00 90.25 384 ILE A O 1
ATOM 3293 N N . ILE A 1 385 ? 15.964 -3.054 -48.361 1.00 90.44 385 ILE A N 1
ATOM 3294 C CA . ILE A 1 385 ? 16.215 -3.624 -49.702 1.00 90.44 385 ILE A CA 1
ATOM 3295 C C . ILE A 1 385 ? 15.270 -4.787 -50.076 1.00 90.44 385 ILE A C 1
ATOM 3297 O O . ILE A 1 385 ? 14.706 -4.765 -51.172 1.00 90.44 385 ILE A O 1
ATOM 3301 N N . PRO A 1 386 ? 15.010 -5.796 -49.213 1.00 89.94 386 PRO A N 1
ATOM 3302 C CA . PRO A 1 386 ? 14.114 -6.903 -49.569 1.00 89.94 386 PRO A CA 1
ATOM 3303 C C . PRO A 1 386 ? 12.660 -6.488 -49.850 1.00 89.94 386 PRO A C 1
ATOM 3305 O O . PRO A 1 386 ? 11.950 -7.198 -50.573 1.00 89.94 386 PRO A O 1
ATOM 3308 N N . LYS A 1 387 ? 12.224 -5.360 -49.274 1.00 91.62 387 LYS A N 1
ATOM 3309 C CA . LYS A 1 387 ? 10.856 -4.826 -49.325 1.00 91.62 387 LYS A CA 1
ATOM 3310 C C . LYS A 1 387 ? 10.674 -3.693 -50.340 1.00 91.62 387 LYS A C 1
ATOM 3312 O O . LYS A 1 387 ? 9.579 -3.155 -50.419 1.00 91.62 387 LYS A O 1
ATOM 3317 N N . LEU A 1 388 ? 11.714 -3.335 -51.089 1.00 90.88 388 LEU A N 1
ATOM 3318 C CA . LEU A 1 388 ? 11.604 -2.325 -52.137 1.00 90.88 388 LEU A CA 1
ATOM 3319 C C . LEU A 1 388 ? 10.624 -2.755 -53.240 1.00 90.88 388 LEU A C 1
ATOM 3321 O O . LEU A 1 388 ? 10.522 -3.937 -53.595 1.00 90.88 388 LEU A O 1
ATOM 3325 N N . GLU A 1 389 ? 9.962 -1.760 -53.810 1.00 91.19 389 GLU A N 1
ATOM 3326 C CA . GLU A 1 389 ? 9.004 -1.832 -54.906 1.00 91.19 389 GLU A CA 1
ATOM 3327 C C . GLU A 1 389 ? 9.513 -1.053 -56.127 1.00 91.19 389 GLU A C 1
ATOM 3329 O O . GLU A 1 389 ? 10.521 -0.352 -56.080 1.00 91.19 389 GLU A O 1
ATOM 3334 N N . SER A 1 390 ? 8.821 -1.187 -57.260 1.00 87.31 390 SER A N 1
ATOM 3335 C CA . SER A 1 390 ? 9.249 -0.575 -58.524 1.00 87.31 390 SER A CA 1
ATOM 3336 C C . SER A 1 390 ? 9.349 0.953 -58.465 1.00 87.31 390 SER A C 1
ATOM 3338 O O . SER A 1 390 ? 10.208 1.516 -59.135 1.00 87.31 390 SER A O 1
ATOM 3340 N N . LEU A 1 391 ? 8.506 1.616 -57.667 1.00 87.88 391 LEU A N 1
ATOM 3341 C CA . LEU A 1 391 ? 8.517 3.077 -57.509 1.00 87.88 391 LEU A CA 1
ATOM 3342 C C . LEU A 1 391 ? 9.771 3.574 -56.773 1.00 87.88 391 LEU A C 1
ATOM 3344 O O . LEU A 1 391 ? 10.283 4.646 -57.083 1.00 87.88 391 LEU A O 1
ATOM 3348 N N . ASP A 1 392 ? 10.318 2.763 -55.864 1.00 91.38 392 ASP A N 1
ATOM 3349 C CA . ASP A 1 392 ? 11.491 3.128 -55.064 1.00 91.38 392 ASP A CA 1
ATOM 3350 C C . ASP A 1 392 ? 12.764 3.235 -55.925 1.00 91.38 392 ASP A C 1
ATOM 3352 O O . ASP A 1 392 ? 13.707 3.941 -55.571 1.00 91.38 392 ASP A O 1
ATOM 3356 N N . LEU A 1 393 ? 12.789 2.570 -57.088 1.00 89.62 393 LEU A N 1
ATOM 3357 C CA . LEU A 1 393 ? 13.910 2.624 -58.031 1.00 89.62 393 LEU A CA 1
ATOM 3358 C C . LEU A 1 393 ? 14.162 4.033 -58.557 1.00 89.62 393 LEU A C 1
ATOM 3360 O O . LEU A 1 393 ? 15.311 4.419 -58.743 1.00 89.62 393 LEU A O 1
ATOM 3364 N N . GLU A 1 394 ? 13.099 4.793 -58.808 1.00 87.94 394 GLU A N 1
ATOM 3365 C CA . GLU A 1 394 ? 13.229 6.152 -59.324 1.00 87.94 394 GLU A CA 1
ATOM 3366 C C . GLU A 1 394 ? 13.828 7.087 -58.273 1.00 87.94 394 GLU A C 1
ATOM 3368 O O . GLU A 1 394 ? 14.705 7.883 -58.595 1.00 87.94 394 GLU A O 1
ATOM 3373 N N . ILE A 1 395 ? 13.413 6.928 -57.014 1.00 91.81 395 ILE A N 1
ATOM 3374 C CA . ILE A 1 395 ? 13.937 7.695 -55.880 1.00 91.81 395 ILE A CA 1
ATOM 3375 C C . ILE A 1 395 ? 15.431 7.404 -55.706 1.00 91.81 395 ILE A C 1
ATOM 3377 O O . ILE A 1 395 ? 16.240 8.329 -55.675 1.00 91.81 395 ILE A O 1
ATOM 3381 N N . ILE A 1 396 ? 15.804 6.119 -55.665 1.00 92.25 396 ILE A N 1
ATOM 3382 C CA . ILE A 1 396 ? 17.203 5.692 -55.526 1.00 92.25 396 ILE A CA 1
ATOM 3383 C C . ILE A 1 396 ? 18.036 6.201 -56.704 1.00 92.25 396 ILE A C 1
ATOM 3385 O O . ILE A 1 396 ? 19.103 6.768 -56.499 1.00 92.25 396 ILE A O 1
ATOM 3389 N N . GLY A 1 397 ? 17.553 6.014 -57.934 1.00 90.81 397 GLY A N 1
ATOM 3390 C CA . GLY A 1 397 ? 18.272 6.405 -59.141 1.00 90.81 397 GLY A CA 1
ATOM 3391 C C . GLY A 1 397 ? 18.511 7.913 -59.238 1.00 90.81 397 GLY A C 1
ATOM 3392 O O . GLY A 1 397 ? 19.611 8.321 -59.601 1.00 90.81 397 GLY A O 1
ATOM 3393 N N . LYS A 1 398 ? 17.516 8.738 -58.884 1.00 90.69 398 LYS A N 1
ATOM 3394 C CA . LYS A 1 398 ? 17.659 10.201 -58.879 1.00 90.69 398 LYS A CA 1
ATOM 3395 C C . LYS A 1 398 ? 18.643 10.661 -57.805 1.00 90.69 398 LYS A C 1
ATOM 3397 O O . LYS A 1 398 ? 19.496 11.492 -58.100 1.00 90.69 398 LYS A O 1
ATOM 3402 N N . ASP A 1 399 ? 18.575 10.090 -56.602 1.00 92.69 399 ASP A N 1
ATOM 3403 C CA . ASP A 1 399 ? 19.440 10.508 -55.492 1.00 92.69 399 ASP A CA 1
ATOM 3404 C C . ASP A 1 399 ? 20.919 10.138 -55.700 1.00 92.69 399 ASP A C 1
ATOM 3406 O O . ASP A 1 399 ? 21.801 10.903 -55.322 1.00 92.69 399 ASP A O 1
ATOM 3410 N N . ILE A 1 400 ? 21.214 9.018 -56.374 1.00 92.25 400 ILE A N 1
ATOM 3411 C CA . ILE A 1 400 ? 22.595 8.653 -56.756 1.00 92.25 400 ILE A CA 1
ATOM 3412 C C . ILE A 1 400 ? 23.071 9.337 -58.055 1.00 92.25 400 ILE A C 1
ATOM 3414 O O . ILE A 1 400 ? 24.170 9.055 -58.540 1.00 92.25 400 ILE A O 1
ATOM 3418 N N . GLY A 1 401 ? 22.248 10.208 -58.649 1.00 89.38 401 GLY A N 1
ATOM 3419 C CA . GLY A 1 401 ? 22.604 11.001 -59.825 1.00 89.38 401 GLY A CA 1
ATOM 3420 C C . GLY A 1 401 ? 22.584 10.241 -61.155 1.00 89.38 401 GLY A C 1
ATOM 3421 O O . GLY A 1 401 ? 23.414 10.520 -62.023 1.00 89.38 401 GLY A O 1
ATOM 3422 N N . LEU A 1 402 ? 21.672 9.278 -61.339 1.00 88.56 402 LEU A N 1
ATOM 3423 C CA . LEU A 1 402 ? 21.401 8.722 -62.668 1.00 88.56 402 LEU A CA 1
ATOM 3424 C C . LEU A 1 402 ? 20.650 9.741 -63.526 1.00 88.56 402 LEU A C 1
ATOM 3426 O O . LEU A 1 402 ? 19.659 10.332 -63.098 1.00 88.56 402 LEU A O 1
ATOM 3430 N N . TYR A 1 403 ? 21.102 9.900 -64.766 1.00 83.81 403 TYR A N 1
ATOM 3431 C CA . TYR A 1 403 ? 20.487 10.812 -65.721 1.00 83.81 403 TYR A CA 1
ATOM 3432 C C . TYR A 1 403 ? 19.137 10.283 -66.239 1.00 83.81 403 TYR A C 1
ATOM 3434 O O . TYR A 1 403 ? 18.939 9.071 -66.402 1.00 83.81 403 TYR A O 1
ATOM 3442 N N . GLU A 1 404 ? 18.217 11.206 -66.523 1.00 81.75 404 GLU A N 1
ATOM 3443 C CA . GLU A 1 404 ? 16.924 10.942 -67.152 1.00 81.75 404 GLU A CA 1
ATOM 3444 C C . GLU A 1 404 ? 16.927 11.492 -68.579 1.00 81.75 404 GLU A C 1
ATOM 3446 O O . GLU A 1 404 ? 17.038 12.697 -68.776 1.00 81.75 404 GLU A O 1
ATOM 3451 N N . TYR A 1 405 ? 16.792 10.614 -69.574 1.00 74.19 405 TYR A N 1
ATOM 3452 C CA . TYR A 1 405 ? 16.638 11.043 -70.963 1.00 74.19 405 TYR A CA 1
ATOM 3453 C C . TYR A 1 405 ? 15.222 11.543 -71.216 1.00 74.19 405 TYR A C 1
ATOM 3455 O O . TYR A 1 405 ? 14.251 10.838 -70.915 1.00 74.19 405 TYR A O 1
ATOM 3463 N N . THR A 1 406 ? 15.113 12.696 -71.865 1.00 75.06 406 THR A N 1
ATOM 3464 C CA . THR A 1 406 ? 13.853 13.187 -72.425 1.00 75.06 406 THR A CA 1
ATOM 3465 C C . THR A 1 406 ? 13.315 12.228 -73.489 1.00 75.06 406 THR A C 1
ATOM 3467 O O . THR A 1 406 ? 14.056 11.458 -74.105 1.00 75.06 406 THR A O 1
ATOM 3470 N N . GLU A 1 407 ? 12.007 12.278 -73.748 1.00 68.50 407 GLU A N 1
ATOM 3471 C CA . GLU A 1 407 ? 11.373 11.433 -74.768 1.00 68.50 407 GLU A CA 1
ATOM 3472 C C . GLU A 1 407 ? 12.013 11.623 -76.156 1.00 68.50 407 GLU A C 1
ATOM 3474 O O . GLU A 1 407 ? 12.208 10.656 -76.894 1.00 68.50 407 GLU A O 1
ATOM 3479 N N . GLN A 1 408 ? 12.394 12.858 -76.496 1.00 74.69 408 GLN A N 1
ATOM 3480 C CA . GLN A 1 408 ? 13.056 13.163 -77.760 1.00 74.69 408 GLN A CA 1
ATOM 3481 C C . GLN A 1 408 ? 14.457 12.547 -77.829 1.00 74.69 408 GLN A C 1
ATOM 3483 O O . GLN A 1 408 ? 14.791 11.902 -78.819 1.00 74.69 408 GLN A O 1
ATOM 3488 N N . GLU A 1 409 ? 15.249 12.638 -76.759 1.00 75.81 409 GLU A N 1
ATOM 3489 C CA . GLU A 1 409 ? 16.572 12.006 -76.714 1.00 75.81 409 GLU A CA 1
ATOM 3490 C C . GLU A 1 409 ? 16.483 10.481 -76.801 1.00 75.81 409 GLU A C 1
ATOM 3492 O O . GLU A 1 409 ? 17.327 9.850 -77.438 1.00 75.81 409 GLU A O 1
ATOM 3497 N N . GLN A 1 410 ? 15.452 9.877 -76.201 1.00 68.94 410 GLN A N 1
ATOM 3498 C CA . GLN A 1 410 ? 15.195 8.442 -76.327 1.00 68.94 410 GLN A CA 1
ATOM 3499 C C . GLN A 1 410 ? 14.866 8.059 -77.775 1.00 68.94 410 GLN A C 1
ATOM 3501 O O . GLN A 1 410 ? 15.428 7.086 -78.285 1.00 68.94 410 GLN A O 1
ATOM 3506 N N . LYS A 1 411 ? 14.021 8.843 -78.461 1.00 71.06 411 LYS A N 1
ATOM 3507 C CA . LYS A 1 411 ? 13.717 8.663 -79.892 1.00 71.06 411 LYS A CA 1
ATOM 3508 C C . LYS A 1 411 ? 14.976 8.799 -80.746 1.00 71.06 411 LYS A C 1
ATOM 3510 O O . LYS A 1 411 ? 15.276 7.905 -81.535 1.00 71.06 411 LYS A O 1
ATOM 3515 N N . ASP A 1 412 ? 15.770 9.842 -80.533 1.00 76.44 412 ASP A N 1
ATOM 3516 C CA . ASP A 1 412 ? 17.000 10.094 -81.289 1.00 76.44 412 ASP A CA 1
ATOM 3517 C C . ASP A 1 412 ? 18.060 9.006 -81.054 1.00 76.44 412 ASP A C 1
ATOM 3519 O O . ASP A 1 412 ? 18.828 8.643 -81.951 1.00 76.44 412 ASP A O 1
ATOM 3523 N N . ARG A 1 413 ? 18.128 8.461 -79.835 1.00 68.75 413 ARG A N 1
ATOM 3524 C CA . ARG A 1 413 ? 19.019 7.347 -79.475 1.00 68.75 413 ARG A CA 1
ATOM 3525 C C . ARG A 1 413 ? 18.557 6.048 -80.135 1.00 68.75 413 ARG A C 1
ATOM 3527 O O . ARG A 1 413 ? 19.382 5.337 -80.705 1.00 68.75 413 ARG A O 1
ATOM 3534 N N . PHE A 1 414 ? 17.253 5.777 -80.138 1.00 71.62 414 PHE A N 1
ATOM 3535 C CA . PHE A 1 414 ? 16.673 4.626 -80.830 1.00 71.62 414 PHE A CA 1
ATOM 3536 C C . PHE A 1 414 ? 16.924 4.680 -82.346 1.00 71.62 414 PHE A C 1
ATOM 3538 O O . PHE A 1 414 ? 17.418 3.712 -82.923 1.00 71.62 414 PHE A O 1
ATOM 3545 N N . LEU A 1 415 ? 16.692 5.834 -82.979 1.00 73.88 415 LEU A N 1
ATOM 3546 C CA . LEU A 1 415 ? 16.970 6.050 -84.404 1.00 73.88 415 LEU A CA 1
ATOM 3547 C C . LEU A 1 415 ? 18.461 5.878 -84.738 1.00 73.88 415 LEU A C 1
ATOM 3549 O O . LEU A 1 415 ? 18.803 5.275 -85.756 1.00 73.88 415 LEU A O 1
ATOM 3553 N N . ARG A 1 416 ? 19.369 6.333 -83.860 1.00 71.56 416 ARG A N 1
ATOM 3554 C CA . ARG A 1 416 ? 20.816 6.086 -84.005 1.00 71.56 416 ARG A CA 1
ATOM 3555 C C . ARG A 1 416 ? 21.166 4.600 -83.972 1.00 71.56 416 ARG A C 1
ATOM 3557 O O . ARG A 1 416 ? 21.965 4.165 -84.797 1.00 71.56 416 ARG A O 1
ATOM 3564 N N . ILE A 1 417 ? 20.570 3.822 -83.067 1.00 70.19 417 ILE A N 1
ATOM 3565 C CA . ILE A 1 417 ? 20.789 2.367 -82.991 1.00 70.19 417 ILE A CA 1
ATOM 3566 C C . ILE A 1 417 ? 20.321 1.684 -84.279 1.00 70.19 417 ILE A C 1
ATOM 3568 O O . ILE A 1 417 ? 21.042 0.846 -84.817 1.00 70.19 417 ILE A O 1
ATOM 3572 N N . LEU A 1 418 ? 19.157 2.073 -84.808 1.00 70.19 418 LEU A N 1
ATOM 3573 C CA . LEU A 1 418 ? 18.652 1.552 -86.082 1.00 70.19 418 LEU A CA 1
ATOM 3574 C C . LEU A 1 418 ? 19.616 1.853 -87.238 1.00 70.19 418 LEU A C 1
ATOM 3576 O O . LEU A 1 418 ? 19.936 0.955 -88.018 1.00 70.19 418 LEU A O 1
ATOM 3580 N N . LYS A 1 419 ? 20.159 3.074 -87.287 1.00 70.81 419 LYS A N 1
ATOM 3581 C CA . LYS A 1 419 ? 21.155 3.472 -88.289 1.00 70.81 419 LYS A CA 1
ATOM 3582 C C . LYS A 1 419 ? 22.463 2.677 -88.172 1.00 70.81 419 LYS A C 1
ATOM 3584 O O . LYS A 1 419 ? 22.977 2.215 -89.186 1.00 70.81 419 LYS A O 1
ATOM 3589 N N . ILE A 1 420 ? 22.987 2.479 -86.957 1.00 69.19 420 ILE A N 1
ATOM 3590 C CA . ILE A 1 420 ? 24.190 1.656 -86.705 1.00 69.19 420 ILE A CA 1
ATOM 3591 C C . ILE A 1 420 ? 23.953 0.201 -87.121 1.00 69.19 420 ILE A C 1
ATOM 3593 O O . ILE A 1 420 ? 24.833 -0.432 -87.696 1.00 69.19 420 ILE A O 1
ATOM 3597 N N . ALA A 1 421 ? 22.749 -0.319 -86.883 1.00 66.00 421 ALA A N 1
ATOM 3598 C CA . ALA A 1 421 ? 22.349 -1.662 -87.288 1.00 66.00 421 ALA A CA 1
ATOM 3599 C C . ALA A 1 421 ? 22.107 -1.809 -88.807 1.00 66.00 421 ALA A C 1
ATOM 3601 O O . ALA A 1 421 ? 21.647 -2.867 -89.244 1.00 66.00 421 ALA A O 1
ATOM 3602 N N . GLY A 1 422 ? 22.385 -0.770 -89.608 1.00 67.50 422 GLY A N 1
ATOM 3603 C CA . GLY A 1 422 ? 22.206 -0.777 -91.060 1.00 67.50 422 GLY A CA 1
ATOM 3604 C C . GLY A 1 422 ? 20.743 -0.892 -91.486 1.00 67.50 422 GLY A C 1
ATOM 3605 O O . GLY A 1 422 ? 20.452 -1.471 -92.532 1.00 67.50 422 GLY A O 1
ATOM 3606 N N . VAL A 1 423 ? 19.811 -0.420 -90.652 1.00 69.25 423 VAL A N 1
ATOM 3607 C CA . VAL A 1 423 ? 18.380 -0.411 -90.966 1.00 69.25 423 VAL A CA 1
ATOM 3608 C C . VAL A 1 423 ? 18.050 0.879 -91.705 1.00 69.25 423 VAL A C 1
ATOM 3610 O O . VAL A 1 423 ? 18.182 1.967 -91.147 1.00 69.25 423 VAL A O 1
ATOM 3613 N N . ASP A 1 424 ? 17.611 0.740 -92.951 1.00 70.94 424 ASP A N 1
ATOM 3614 C CA . ASP A 1 424 ? 17.023 1.830 -93.721 1.00 70.94 424 ASP A CA 1
ATOM 3615 C C . ASP A 1 424 ? 15.555 2.008 -93.309 1.00 70.94 424 ASP A C 1
ATOM 3617 O O . ASP A 1 424 ? 14.766 1.064 -93.362 1.00 70.94 424 ASP A O 1
ATOM 3621 N N . LEU A 1 425 ? 15.220 3.206 -92.831 1.00 66.81 425 LEU A N 1
ATOM 3622 C CA . LEU A 1 425 ? 13.892 3.539 -92.319 1.00 66.81 425 LEU A CA 1
ATOM 3623 C C . LEU A 1 425 ? 12.885 3.775 -93.447 1.00 66.81 425 LEU A C 1
ATOM 3625 O O . LEU A 1 425 ? 11.701 3.506 -93.251 1.00 66.81 425 LEU A O 1
ATOM 3629 N N . ASP A 1 426 ? 13.347 4.224 -94.617 1.00 69.25 426 ASP A N 1
ATOM 3630 C CA . ASP A 1 426 ? 12.482 4.611 -95.738 1.00 69.25 426 ASP A CA 1
ATOM 3631 C C . ASP A 1 426 ? 11.917 3.389 -96.480 1.00 69.25 426 ASP A C 1
ATOM 3633 O O . ASP A 1 426 ? 10.877 3.464 -97.135 1.00 69.25 426 ASP A O 1
ATOM 3637 N N . THR A 1 427 ? 12.571 2.234 -96.337 1.00 65.44 427 THR A N 1
ATOM 3638 C CA . THR A 1 427 ? 12.176 0.960 -96.957 1.00 65.44 427 THR A CA 1
ATOM 3639 C C . THR A 1 427 ? 11.575 -0.041 -95.964 1.00 65.44 427 THR A C 1
ATOM 3641 O O . THR A 1 427 ? 11.232 -1.165 -96.338 1.00 65.44 427 THR A O 1
ATOM 3644 N N . MET A 1 428 ? 11.412 0.347 -94.694 1.00 65.12 428 MET A N 1
ATOM 3645 C CA . MET A 1 428 ? 11.021 -0.566 -93.623 1.00 65.12 428 MET A CA 1
ATOM 3646 C C . MET A 1 428 ? 9.501 -0.772 -93.548 1.00 65.12 428 MET A C 1
ATOM 3648 O O . MET A 1 428 ? 8.741 0.166 -93.317 1.00 65.12 428 MET A O 1
ATOM 3652 N N . ILE A 1 429 ? 9.042 -2.025 -93.640 1.00 65.12 429 ILE A N 1
ATOM 3653 C CA . ILE A 1 429 ? 7.639 -2.389 -93.379 1.00 65.12 429 ILE A CA 1
ATOM 3654 C C . ILE A 1 429 ? 7.458 -2.966 -91.967 1.00 65.12 429 ILE A C 1
ATOM 3656 O O . ILE A 1 429 ? 8.357 -3.583 -91.392 1.00 65.12 429 ILE A O 1
ATOM 3660 N N . ALA A 1 430 ? 6.265 -2.804 -91.383 1.00 58.75 430 ALA A N 1
ATOM 3661 C CA . ALA A 1 430 ? 5.973 -3.188 -89.993 1.00 58.75 430 ALA A CA 1
ATOM 3662 C C . ALA A 1 430 ? 6.263 -4.673 -89.666 1.00 58.75 430 ALA A C 1
ATOM 3664 O O . ALA A 1 430 ? 6.554 -5.023 -88.518 1.00 58.75 430 ALA A O 1
ATOM 3665 N N . SER A 1 431 ? 6.209 -5.562 -90.663 1.00 61.66 431 SER A N 1
ATOM 3666 C CA . SER A 1 431 ? 6.578 -6.976 -90.520 1.00 61.66 431 SER A CA 1
ATOM 3667 C C . SER A 1 431 ? 8.082 -7.197 -90.329 1.00 61.66 431 SER A C 1
ATOM 3669 O O . SER A 1 431 ? 8.466 -8.115 -89.599 1.00 61.66 431 SER A O 1
ATOM 3671 N N . ASP A 1 432 ? 8.933 -6.350 -90.912 1.00 60.56 432 ASP A N 1
ATOM 3672 C CA . ASP A 1 432 ? 10.393 -6.434 -90.770 1.00 60.56 432 ASP A CA 1
ATOM 3673 C C . ASP A 1 432 ? 10.841 -6.019 -89.368 1.00 60.56 432 ASP A C 1
ATOM 3675 O O . ASP A 1 432 ? 11.743 -6.626 -88.786 1.00 60.56 432 ASP A O 1
ATOM 3679 N N . PHE A 1 433 ? 10.131 -5.058 -88.773 1.00 60.00 433 PHE A N 1
ATOM 3680 C CA . PHE A 1 433 ? 10.330 -4.616 -87.392 1.00 60.00 433 PHE A CA 1
ATOM 3681 C C . PHE A 1 433 ? 10.025 -5.731 -86.372 1.00 60.00 433 PHE A C 1
ATOM 3683 O O . PHE A 1 433 ? 10.730 -5.889 -85.373 1.00 60.00 433 PHE A O 1
ATOM 3690 N N . LYS A 1 434 ? 9.015 -6.569 -86.654 1.00 56.78 434 LYS A N 1
ATOM 3691 C CA . LYS A 1 434 ? 8.653 -7.733 -85.821 1.00 56.78 434 LYS A CA 1
ATOM 3692 C C . LYS A 1 434 ? 9.601 -8.927 -85.992 1.00 56.78 434 LYS A C 1
ATOM 3694 O O . LYS A 1 434 ? 9.812 -9.665 -85.034 1.00 56.78 434 LYS A O 1
ATOM 3699 N N . ARG A 1 435 ? 10.169 -9.138 -87.188 1.00 55.78 435 ARG A N 1
ATOM 3700 C CA . ARG A 1 435 ? 11.058 -10.282 -87.489 1.00 55.78 435 ARG A CA 1
ATOM 3701 C C . ARG A 1 435 ? 12.500 -10.094 -87.016 1.00 55.78 435 ARG A C 1
ATOM 3703 O O . ARG A 1 435 ? 13.179 -11.081 -86.739 1.00 55.78 435 ARG A O 1
ATOM 3710 N N . ARG A 1 436 ? 12.982 -8.857 -86.877 1.00 59.66 436 ARG A N 1
ATOM 3711 C CA . ARG A 1 436 ? 14.345 -8.567 -86.400 1.00 59.66 436 ARG A CA 1
ATOM 3712 C C . ARG A 1 436 ? 14.417 -8.573 -84.867 1.00 59.66 436 ARG A C 1
ATOM 3714 O O . ARG A 1 436 ? 14.609 -7.539 -84.235 1.00 59.66 436 ARG A O 1
ATOM 3721 N N . SER A 1 437 ? 14.325 -9.760 -84.253 1.00 51.59 437 SER A N 1
ATOM 3722 C CA . SER A 1 437 ? 14.451 -9.957 -82.791 1.00 51.59 437 SER A CA 1
ATOM 3723 C C . SER A 1 437 ? 15.766 -9.424 -82.205 1.00 51.59 437 SER A C 1
ATOM 3725 O O . SER A 1 437 ? 15.861 -9.173 -81.007 1.00 51.59 437 SER A O 1
ATOM 3727 N N . PHE A 1 438 ? 16.796 -9.265 -83.040 1.00 52.19 438 PHE A N 1
ATOM 3728 C CA . PHE A 1 438 ? 18.091 -8.734 -82.635 1.00 52.19 438 PHE A CA 1
ATOM 3729 C C . PHE A 1 438 ? 18.042 -7.227 -82.339 1.00 52.19 438 PHE A C 1
ATOM 3731 O O . PHE A 1 438 ? 18.746 -6.802 -81.440 1.00 52.19 438 PHE A O 1
ATOM 3738 N N . LEU A 1 439 ? 17.177 -6.428 -82.980 1.00 52.66 439 LEU A N 1
ATOM 3739 C CA . LEU A 1 439 ? 17.007 -5.001 -82.639 1.00 52.66 439 LEU A CA 1
ATOM 3740 C C . LEU A 1 439 ? 16.484 -4.822 -81.204 1.00 52.66 439 LEU A C 1
ATOM 3742 O O . LEU A 1 439 ? 16.846 -3.876 -80.511 1.00 52.66 439 LEU A O 1
ATOM 3746 N N . TRP A 1 440 ? 15.707 -5.801 -80.738 1.00 51.16 440 TRP A N 1
ATOM 3747 C CA . TRP A 1 440 ? 15.178 -5.886 -79.377 1.00 51.16 440 TRP A CA 1
ATOM 3748 C C . TRP A 1 440 ? 16.159 -6.509 -78.372 1.00 51.16 440 TRP A C 1
ATOM 3750 O O . TRP A 1 440 ? 16.040 -6.259 -77.177 1.00 51.16 440 TRP A O 1
ATOM 3760 N N . LYS A 1 441 ? 17.131 -7.309 -78.839 1.00 43.03 441 LYS A N 1
ATOM 3761 C CA . LYS A 1 441 ? 18.229 -7.856 -78.016 1.00 43.03 441 LYS A CA 1
ATOM 3762 C C . LYS A 1 441 ? 19.448 -6.923 -77.944 1.00 43.03 441 LYS A C 1
ATOM 3764 O O . LYS A 1 441 ? 20.140 -6.919 -76.935 1.00 43.03 441 LYS A O 1
ATOM 3769 N N . HIS A 1 442 ? 19.720 -6.132 -78.984 1.00 41.31 442 HIS A N 1
ATOM 3770 C CA . HIS A 1 442 ? 20.887 -5.246 -79.083 1.00 41.31 442 HIS A CA 1
ATOM 3771 C C . HIS A 1 442 ? 20.676 -3.855 -78.488 1.00 41.31 442 HIS A C 1
ATOM 3773 O O . HIS A 1 442 ? 21.670 -3.180 -78.232 1.00 41.31 442 HIS A O 1
ATOM 3779 N N . SER A 1 443 ? 19.444 -3.460 -78.146 1.00 44.19 443 SER A N 1
ATOM 3780 C CA . SER A 1 443 ? 19.223 -2.331 -77.226 1.00 44.19 443 SER A CA 1
ATOM 3781 C C . SER A 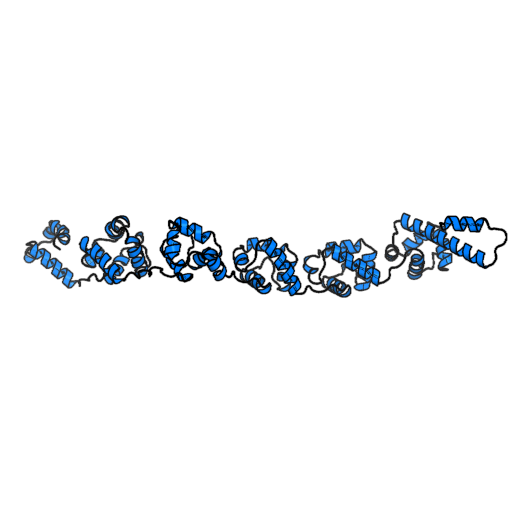1 443 ? 19.884 -2.550 -75.851 1.00 44.19 443 SER A C 1
ATOM 3783 O O . SER A 1 443 ? 20.017 -1.599 -75.087 1.00 44.19 443 SER A O 1
ATOM 3785 N N . GLN A 1 444 ? 20.343 -3.777 -75.560 1.00 41.78 444 GLN A N 1
ATOM 3786 C CA . GLN A 1 444 ? 21.140 -4.133 -74.385 1.00 41.78 444 GLN A CA 1
ATOM 3787 C C . GLN A 1 444 ? 22.651 -4.324 -74.647 1.00 41.78 444 GLN A C 1
ATOM 3789 O O . GLN A 1 444 ? 23.387 -4.462 -73.677 1.00 41.78 444 GLN A O 1
ATOM 3794 N N . ILE A 1 445 ? 23.138 -4.385 -75.900 1.00 37.66 445 ILE A N 1
ATOM 3795 C CA . ILE A 1 445 ? 24.492 -4.924 -76.211 1.00 37.66 445 ILE A CA 1
ATOM 3796 C C . ILE A 1 445 ? 25.443 -3.913 -76.885 1.00 37.66 445 ILE A C 1
ATOM 3798 O O . ILE A 1 445 ? 26.638 -4.173 -76.982 1.00 37.66 445 ILE A O 1
ATOM 3802 N N . HIS A 1 446 ? 24.986 -2.716 -77.259 1.00 34.34 446 HIS A N 1
ATOM 3803 C CA . HIS A 1 446 ? 25.900 -1.614 -77.594 1.00 34.34 446 HIS A CA 1
ATOM 3804 C C . HIS A 1 446 ? 25.663 -0.405 -76.684 1.00 34.34 446 HIS A C 1
ATOM 3806 O O . HIS A 1 446 ? 25.073 0.592 -77.096 1.00 34.34 446 HIS A O 1
ATOM 3812 N N . TYR A 1 447 ? 26.151 -0.532 -75.443 1.00 41.59 447 TYR A N 1
ATOM 3813 C CA . TYR A 1 447 ? 26.474 0.567 -74.528 1.00 41.59 447 TYR A CA 1
ATOM 3814 C C . TYR A 1 447 ? 27.804 0.348 -73.837 1.00 41.59 447 TYR A C 1
ATOM 3816 O O . TYR A 1 447 ? 28.126 -0.816 -73.528 1.00 41.59 447 TYR A O 1
#

pLDDT: mean 81.83, std 12.38, range [34.34, 96.25]

Radius of gyration: 49.68 Å; chains: 1; bounding box: 83×33×175 Å

Secondary structure (DSSP, 8-state):
--HHHHHHHHHHTTT---HHHHHHHHHHHHHHHHHHHHHHHHHTT--SHHHHHHS-HHHHHHHHHH-HHHHHHHHHHH--BTTB--HHHHHHHHTTTS----HHHHHHHHHHHHHHTT--STTTHHHH--HHHHHHHHHH-HHHHHHHHHHHSS-GGG--HHHHHHHHHHTTPPPPPHHHHHHHHHHHHHHTT--SHHHHHHS-HHHHGGGGGSHHHHHHHHHTT--GGG--HHHHHHHHHHHT-----HHHHHHHHTTT--BHHHHHTT-SHHHHHHHHHTSHHHHHHHHHTT---GGG--HHHHHHHHHHTT-BTPPP-----HHHHHHHHHHHHHTTT--BHHHHHHH-HHHIIIIITSHHHHGGGHHHHHHHHHHHHSS-GGG--TTHHHHHHHHTT-B---HHHHHHHHHHHHHHTT--STT--HHHHHH-HHHHHHTTT--